Protein AF-A0A8T6I9Y8-F1 (afdb_monomer_lite)

Sequence (504 aa):
MALPAYLSTQSADQVHRIIDRIGLEDSQELVRYLSGEQLDQVLAVDLWRTPVQGADEELDIDRLCVWIDVWSQEGEAYLYERLTGLDEDYLVLLFSELTVVRSLTAQIVDQPGMIFADFLLQPLAQHEWGRVVDAASALWRYEADTLTRILRNAVSETDDDAVGNRKADAQHKRQQSREKQGYVEASDAGAFLSGIKNETSVYWLESTAYCPIPRRYFASLAGIDGTAEPNASNHADVPVTEQPNIDAAERARLDALLVESDLKETAPPPLMLAAPSGSEDDRKLVRQALSTVYRHQPKMIPVRMAELGFLGNVLVAGSEIQASTFSERGAARAVTALIELGLSLALAYEECRPDDDFFLEWSGTAAGLLRPFRVGYFELARIPALTVDAIYAAKDVQSRRRGHVAFLQMAEILGDDNLRQVIGESRYGDAKLMVEGLTSAIDAAACVVLSTLLDPFPCFPRVLEPGSSHERMYVNRRYRFIDSAEDLSAIRTFLQRLPDYCGT

Radius of gyration: 27.74 Å; chains: 1; bounding box: 80×46×87 Å

Foldseek 3Di:
DVLLVLLAPDALLLLLLVCVVCDVLRCLVVLVSDFLVSNQRNQVVQQWDDPDQLRFTDGNLVRVLVVLVSQCVVHLQSLQNNLVSYDLLVLLLNLLVFWAKAFQVPDDDPDDFDDQPRITTDGPDPVSRVSVCSSLVSCCVPPSPSSVVSSVQNHDPPDPVSSVVSRVVVSVVVVVVVLLVLFAASNLLQVVLVVLQPDDLVCLLVDLDDDPSVVVSVVVVVVNVPDDDPPPDDDDDDDPDDDDDDDPVVSVVVQVVCVVVVSDPPPDDLPDPPDPPPDPPPLPPVVVLLVLCCVPPVVCNVVVSSLLSHQLSSQQSRHDAPPHGADSVRSSQQLSLQLLALLQVSCVVVVDDDDSVSSCVQQVGPCHSVSSNSSSSNLLQCQLVLLVVLLVVLLVVVVVVPDDPLNVQLCVLCPPCVLVVCVVVVVLVVNLVSLVSSVVFFPPLVSVQSNQSSGSGRFQDCVLPPPPDPPDPDPPVDTHHNRHPVSVVSSSVSSNCRNVRTDD

Secondary structure (DSSP, 8-state):
-HHHHHHTTS-HHHHHHHHHHH-TGGGHHHHTTS-HHHHHHHHHHHHEE-SSTTSPPEE-HHHHHHHHHHHHHH-HHHHHHHHHTS-HHHHHHHHHHHEEEEETTS----S--EEETTEEEEESSTTTHHHHHHHHHHHHHHHHHHHHHHHHHH---S-HHHHHHHHHHHHHHHHHHHHHTTPPPHHHHHHHHHHHHHS-HHHHHH--SPPHHHHHHHHHHHHHSS---------------------HHHHHHHHHHHHHTT------STT------S-TTS-HHHHHHHHHHHHH-GGGHHHHHHHHHHHHHHHHHH-EETTEEPPHHHHHHHHHHHHHHHHHHHHHHHT----HHHHHHHHHSTTTTHHHHHHHHHHHHHHHHHHHHHHHHHHHHHHHT---HHHHHHHHHHTTTHHHHHHHTT-HHHHHHHHHHGGGTB-HHHHHHHHHHTSSS-EE-GGGSTT--TT--------EE--SHHHHHHHHHHHHHGGGGB--

pLDDT: mean 81.63, std 16.16, range [28.38, 96.88]

Structure (mmCIF, N/CA/C/O backbone):
data_AF-A0A8T6I9Y8-F1
#
_entry.id   AF-A0A8T6I9Y8-F1
#
loop_
_atom_site.group_PDB
_atom_site.id
_atom_site.type_symbol
_atom_site.label_atom_id
_atom_site.label_alt_id
_atom_site.label_comp_id
_atom_site.label_asym_id
_atom_site.label_entity_id
_atom_site.label_seq_id
_atom_site.pdbx_PDB_ins_code
_atom_site.Cartn_x
_atom_site.Cartn_y
_atom_site.Cartn_z
_atom_site.occupancy
_atom_site.B_iso_or_equiv
_atom_site.auth_seq_id
_atom_site.auth_comp_id
_atom_site.auth_asym_id
_atom_site.auth_atom_id
_atom_site.pdbx_PDB_model_num
ATOM 1 N N . MET A 1 1 ? -4.579 -21.513 31.284 1.00 56.16 1 MET A N 1
ATOM 2 C CA . MET A 1 1 ? -4.977 -20.112 31.554 1.00 56.16 1 MET A CA 1
ATOM 3 C C . MET A 1 1 ? -3.990 -19.072 30.996 1.00 56.16 1 MET A C 1
ATOM 5 O O . MET A 1 1 ? -4.194 -17.897 31.248 1.00 56.16 1 MET A O 1
ATOM 9 N N . ALA A 1 2 ? -2.974 -19.439 30.198 1.00 75.19 2 ALA A N 1
ATOM 10 C CA . ALA A 1 2 ? -2.005 -18.470 29.661 1.00 75.19 2 ALA A CA 1
ATOM 11 C C . ALA A 1 2 ? -2.491 -17.695 28.416 1.00 75.19 2 ALA A C 1
ATOM 13 O O . ALA A 1 2 ? -1.979 -16.622 28.128 1.00 75.19 2 ALA A O 1
ATOM 14 N N . LEU A 1 3 ? -3.489 -18.208 27.688 1.00 79.00 3 LEU A N 1
ATOM 15 C CA . LEU A 1 3 ? -3.945 -17.608 26.428 1.00 79.00 3 LEU A CA 1
ATOM 16 C C . LEU A 1 3 ? -4.589 -16.208 26.584 1.00 79.00 3 LEU A C 1
ATOM 18 O O . LEU A 1 3 ? -4.206 -15.314 25.833 1.00 79.00 3 LEU A O 1
ATOM 22 N N . PRO A 1 4 ? -5.487 -15.951 27.560 1.00 80.19 4 PRO A N 1
ATOM 23 C CA . PRO A 1 4 ? -6.145 -14.644 27.681 1.00 80.19 4 PRO A CA 1
ATOM 24 C C . PRO A 1 4 ? -5.161 -13.519 28.016 1.00 80.19 4 PRO A C 1
ATOM 26 O O . PRO A 1 4 ? -5.141 -12.487 27.356 1.00 80.19 4 PRO A O 1
ATOM 29 N N . ALA A 1 5 ? -4.269 -13.755 28.984 1.00 80.62 5 ALA A N 1
ATOM 30 C CA . ALA A 1 5 ? -3.235 -12.791 29.362 1.00 80.62 5 ALA A CA 1
ATOM 31 C C . ALA A 1 5 ? -2.120 -12.653 28.301 1.00 80.62 5 ALA A C 1
ATOM 33 O O . ALA A 1 5 ? -1.294 -11.741 28.362 1.00 80.62 5 ALA A O 1
ATOM 34 N N . TYR A 1 6 ? -2.066 -13.562 27.323 1.00 83.19 6 TYR A N 1
ATOM 35 C CA . TYR A 1 6 ? -1.207 -13.422 26.156 1.00 83.19 6 TYR A CA 1
ATOM 36 C C . TYR A 1 6 ? -1.863 -12.516 25.107 1.00 83.19 6 TYR A C 1
ATOM 38 O O . TYR A 1 6 ? -1.229 -11.551 24.671 1.00 83.19 6 TYR A O 1
ATOM 46 N N . LEU A 1 7 ? -3.133 -12.770 24.767 1.00 83.94 7 LEU A N 1
ATOM 47 C CA . LEU A 1 7 ? -3.924 -11.946 23.841 1.00 83.94 7 LEU A CA 1
ATOM 48 C C . LEU A 1 7 ? -4.053 -10.500 24.328 1.00 83.94 7 LEU A C 1
ATOM 50 O O . LEU A 1 7 ? -3.910 -9.574 23.535 1.00 83.94 7 LEU A O 1
ATOM 54 N N . SER A 1 8 ? -4.191 -10.292 25.640 1.00 81.69 8 SER A N 1
ATOM 55 C CA . SER A 1 8 ? -4.240 -8.953 26.238 1.00 81.69 8 SER A CA 1
ATOM 56 C C . SER A 1 8 ? -2.953 -8.135 26.056 1.00 81.69 8 SER A C 1
ATOM 58 O O . SER A 1 8 ? -2.920 -6.955 26.383 1.00 81.69 8 SER A O 1
ATOM 60 N N . THR A 1 9 ? -1.868 -8.761 25.588 1.00 83.94 9 THR A N 1
ATOM 61 C CA . THR A 1 9 ? -0.576 -8.098 25.348 1.00 83.94 9 THR A CA 1
ATOM 62 C C . THR A 1 9 ? -0.175 -8.009 23.883 1.00 83.94 9 THR A C 1
ATOM 64 O O . THR A 1 9 ? 0.868 -7.430 23.588 1.00 83.94 9 THR A O 1
ATOM 67 N N . GLN A 1 10 ? -0.968 -8.578 22.973 1.00 85.31 10 GLN A N 1
ATOM 68 C CA . GLN A 1 10 ? -0.717 -8.455 21.539 1.00 85.31 10 GLN A CA 1
ATOM 69 C C . GLN A 1 10 ? -1.337 -7.165 20.992 1.00 85.31 10 GLN A C 1
ATOM 71 O O . GLN A 1 10 ? -2.299 -6.642 21.557 1.00 85.31 10 GLN A O 1
ATOM 76 N N . SER A 1 11 ? -0.789 -6.663 19.881 1.00 83.81 11 SER A N 1
ATOM 77 C CA . SER A 1 11 ? -1.403 -5.547 19.157 1.00 83.81 11 SER A CA 1
ATOM 78 C C . SER A 1 11 ? -2.657 -5.999 18.407 1.00 83.81 11 SER A C 1
ATOM 80 O O . SER A 1 11 ? -2.806 -7.179 18.073 1.00 83.81 11 SER A O 1
ATOM 82 N N . ALA A 1 12 ? -3.539 -5.053 18.090 1.00 86.19 12 ALA A N 1
ATOM 83 C CA . ALA A 1 12 ? -4.753 -5.326 17.329 1.00 86.19 12 ALA A CA 1
ATOM 84 C C . ALA A 1 12 ? -4.470 -5.989 15.969 1.00 86.19 12 ALA A C 1
ATOM 86 O O . ALA A 1 12 ? -5.120 -6.975 15.638 1.00 86.19 12 ALA A O 1
ATOM 87 N N . ASP A 1 13 ? -3.436 -5.556 15.239 1.00 80.69 13 ASP A N 1
ATOM 88 C CA . ASP A 1 13 ? -3.052 -6.159 13.949 1.00 80.69 13 ASP A CA 1
ATOM 89 C C . ASP A 1 13 ? -2.604 -7.620 14.070 1.00 80.69 13 ASP A C 1
ATOM 91 O O . ASP A 1 13 ? -2.750 -8.417 13.144 1.00 80.69 13 ASP A O 1
ATOM 95 N N . GLN A 1 14 ? -1.991 -7.990 15.196 1.00 83.19 14 GLN A N 1
ATOM 96 C CA . GLN A 1 14 ? -1.575 -9.373 15.433 1.00 83.19 14 GLN A CA 1
ATOM 97 C C . GLN A 1 14 ? -2.784 -10.249 15.727 1.00 83.19 14 GLN A C 1
ATOM 99 O O . GLN A 1 14 ? -2.902 -11.340 15.173 1.00 83.19 14 GLN A O 1
ATOM 104 N N . VAL A 1 15 ? -3.695 -9.763 16.570 1.00 88.75 15 VAL A N 1
ATOM 105 C CA . VAL A 1 15 ? -4.948 -10.462 16.864 1.00 88.75 15 VAL A CA 1
ATOM 106 C C . VAL A 1 15 ? -5.784 -10.607 15.592 1.00 88.75 15 VAL A C 1
ATOM 108 O O . VAL A 1 15 ? -6.242 -11.707 15.297 1.00 88.75 15 VAL A O 1
ATOM 111 N N . HIS A 1 16 ? -5.904 -9.543 14.796 1.00 90.75 16 HIS A N 1
ATOM 112 C CA . HIS A 1 16 ? -6.583 -9.561 13.502 1.00 90.75 16 HIS A CA 1
ATOM 113 C C . HIS A 1 16 ? -5.999 -10.610 12.552 1.00 90.75 16 HIS A C 1
ATOM 115 O O . HIS A 1 16 ? -6.745 -11.444 12.053 1.00 90.75 16 HIS A O 1
ATOM 121 N N . ARG A 1 17 ? -4.671 -10.657 12.376 1.00 84.25 17 ARG A N 1
ATOM 122 C CA . ARG A 1 17 ? -4.012 -11.674 11.534 1.00 84.25 17 ARG A CA 1
ATOM 123 C C . ARG A 1 17 ? -4.283 -13.105 11.992 1.00 84.25 17 ARG A C 1
ATOM 125 O O . ARG A 1 17 ? -4.445 -13.994 11.159 1.00 84.25 17 ARG A O 1
ATOM 132 N N . ILE A 1 18 ? -4.320 -13.338 13.304 1.00 88.75 18 ILE A N 1
ATOM 133 C CA . ILE A 1 18 ? -4.672 -14.649 13.862 1.00 88.75 18 ILE A CA 1
ATOM 134 C C . ILE A 1 18 ? -6.117 -15.001 13.488 1.00 88.75 18 ILE A C 1
ATOM 136 O O . ILE A 1 18 ? -6.358 -16.103 12.998 1.00 88.75 18 ILE A O 1
ATOM 140 N N . ILE A 1 19 ? -7.048 -14.060 13.672 1.00 90.75 19 ILE A N 1
ATOM 141 C CA . ILE A 1 19 ? -8.467 -14.237 13.339 1.00 90.75 19 ILE A CA 1
ATOM 142 C C . ILE A 1 19 ? -8.650 -14.492 11.840 1.00 90.75 19 ILE A C 1
ATOM 144 O O . ILE A 1 19 ? -9.331 -15.438 11.465 1.00 90.75 19 ILE A O 1
ATOM 148 N N . ASP A 1 20 ? -8.007 -13.705 10.979 1.00 87.69 20 ASP A N 1
ATOM 149 C CA . ASP A 1 20 ? -8.111 -13.840 9.523 1.00 87.69 20 ASP A CA 1
ATOM 150 C C . ASP A 1 20 ? -7.557 -15.184 9.028 1.00 87.69 20 ASP A C 1
ATOM 152 O O . ASP A 1 20 ? -8.131 -15.835 8.156 1.00 87.69 20 ASP A O 1
ATOM 156 N N . ARG A 1 21 ? -6.470 -15.663 9.644 1.00 84.69 21 ARG A N 1
ATOM 157 C CA . ARG A 1 21 ? -5.868 -16.953 9.295 1.00 84.69 21 ARG A CA 1
ATOM 158 C C . ARG A 1 21 ? -6.720 -18.148 9.713 1.00 84.69 21 ARG A C 1
ATOM 160 O O . ARG A 1 21 ? -6.720 -19.154 9.003 1.00 84.69 21 ARG A O 1
ATOM 167 N N . ILE A 1 22 ? -7.339 -18.072 10.888 1.00 89.31 22 ILE A N 1
ATOM 168 C CA . ILE A 1 22 ? -8.162 -19.151 11.447 1.00 89.31 22 ILE A CA 1
ATOM 169 C C . ILE A 1 22 ? -9.565 -19.132 10.826 1.00 89.31 22 ILE A C 1
ATOM 171 O O . ILE A 1 22 ? -10.143 -20.192 10.623 1.00 89.31 22 ILE A O 1
ATOM 175 N N . GLY A 1 23 ? -10.070 -17.951 10.474 1.00 91.88 23 GLY A N 1
ATOM 176 C CA . GLY A 1 23 ? -11.481 -17.703 10.199 1.00 91.88 23 GLY A CA 1
ATOM 177 C C . GLY A 1 23 ? -12.152 -17.096 11.430 1.00 91.88 23 GLY A C 1
ATOM 178 O O . GLY A 1 23 ? -11.854 -17.468 12.570 1.00 91.88 23 GLY A O 1
ATOM 179 N N . LEU A 1 24 ? -13.052 -16.137 11.213 1.00 93.44 24 LEU A N 1
ATOM 180 C CA . LEU A 1 24 ? -13.721 -15.419 12.300 1.00 93.44 24 LEU A CA 1
ATOM 181 C C . LEU A 1 24 ? -14.660 -16.345 13.084 1.00 93.44 24 LEU A C 1
ATOM 183 O O . LEU A 1 24 ? -14.697 -16.308 14.313 1.00 93.44 24 LEU A O 1
ATOM 187 N N . GLU A 1 25 ? -15.354 -17.220 12.366 1.00 91.88 25 GLU A N 1
ATOM 188 C CA . GLU A 1 25 ? -16.286 -18.211 12.892 1.00 91.88 25 GLU A CA 1
ATOM 189 C C . GLU A 1 25 ? -15.589 -19.192 13.841 1.00 91.88 25 GLU A C 1
ATOM 191 O O . GLU A 1 25 ? -16.134 -19.528 14.888 1.00 91.88 25 GLU A O 1
ATOM 196 N N . ASP A 1 26 ? -14.357 -19.581 13.515 1.00 91.88 26 ASP A N 1
ATOM 197 C CA . ASP A 1 26 ? -13.541 -20.502 14.311 1.00 91.88 26 ASP A CA 1
ATOM 198 C C . ASP A 1 26 ? -12.745 -19.784 15.424 1.00 91.88 26 ASP A C 1
ATOM 200 O O . ASP A 1 26 ? -12.157 -20.424 16.300 1.00 91.88 26 ASP A O 1
ATOM 204 N N . SER A 1 27 ? -12.739 -18.445 15.431 1.00 92.56 27 SER A N 1
ATOM 205 C CA . SER A 1 27 ? -11.986 -17.613 16.383 1.00 92.56 27 SER A CA 1
ATOM 206 C C . SER A 1 27 ? -12.813 -17.113 17.573 1.00 92.56 27 SER A C 1
ATOM 208 O O . SER A 1 27 ? -12.318 -16.310 18.366 1.00 92.56 27 SER A O 1
ATOM 210 N N . GLN A 1 28 ? -14.050 -17.584 17.747 1.00 89.62 28 GLN A N 1
ATOM 211 C CA . GLN A 1 28 ? -14.976 -17.116 18.793 1.00 89.62 28 GLN A CA 1
ATOM 212 C C . GLN A 1 28 ? -14.383 -17.185 20.205 1.00 89.62 28 GLN A C 1
ATOM 214 O O . GLN A 1 28 ? -14.460 -16.221 20.968 1.00 89.62 28 GLN A O 1
ATOM 219 N N . GLU A 1 29 ? -13.703 -18.287 20.526 1.00 88.62 29 GLU A N 1
ATOM 220 C CA . GLU A 1 29 ? -13.030 -18.464 21.816 1.00 88.62 29 GLU A CA 1
ATOM 221 C C . GLU A 1 29 ? -11.896 -17.448 22.028 1.00 88.62 29 GLU A C 1
ATOM 223 O O . GLU A 1 29 ? -11.662 -17.014 23.153 1.00 88.62 29 GLU A O 1
ATOM 228 N N . LEU A 1 30 ? -11.205 -17.020 20.964 1.00 89.50 30 LEU A N 1
ATOM 229 C CA . LEU A 1 30 ? -10.174 -15.977 21.051 1.00 89.50 30 LEU A CA 1
ATOM 230 C C . LEU A 1 30 ? -10.808 -14.610 21.303 1.00 89.50 30 LEU A C 1
ATOM 232 O O . LEU A 1 30 ? -10.390 -13.892 22.213 1.00 89.50 30 LEU A O 1
ATOM 236 N N . VAL A 1 31 ? -11.841 -14.283 20.522 1.00 90.12 31 VAL A N 1
ATOM 237 C CA . VAL A 1 31 ? -12.596 -13.026 20.620 1.00 90.12 31 VAL A CA 1
ATOM 238 C C . VAL A 1 31 ? -13.187 -12.858 22.017 1.00 90.12 31 VAL A C 1
ATOM 240 O O . VAL A 1 31 ? -13.166 -11.757 22.569 1.00 90.12 31 VAL A O 1
ATOM 243 N N . ARG A 1 32 ? -13.633 -13.955 22.637 1.00 90.56 32 ARG A N 1
ATOM 244 C CA . ARG A 1 32 ? -14.189 -13.958 23.991 1.00 90.56 32 ARG A CA 1
ATOM 245 C C . ARG A 1 32 ? -13.234 -13.387 25.043 1.00 90.56 32 ARG A C 1
ATOM 247 O O . ARG A 1 32 ? -13.691 -12.815 26.033 1.00 90.56 32 ARG A O 1
ATOM 254 N N . TYR A 1 33 ? -11.927 -13.512 24.838 1.00 90.88 33 TYR A N 1
ATOM 255 C CA . TYR A 1 33 ? -10.917 -13.016 25.773 1.00 90.88 33 TYR A CA 1
ATOM 256 C C . TYR A 1 33 ? -10.468 -11.576 25.516 1.00 90.88 33 TYR A C 1
ATOM 258 O O . TYR A 1 33 ? -9.721 -11.038 26.332 1.00 90.88 33 TYR A O 1
ATOM 266 N N . LEU A 1 34 ? -10.906 -10.950 24.423 1.00 91.12 34 LEU A N 1
ATOM 267 C CA . LEU A 1 34 ? -10.587 -9.554 24.143 1.00 91.12 34 LEU A CA 1
ATOM 268 C C . LEU A 1 34 ? -11.404 -8.638 25.057 1.00 91.12 34 LEU A C 1
ATOM 270 O O . LEU A 1 34 ? -12.605 -8.858 25.253 1.00 91.12 34 LEU A O 1
ATOM 274 N N . SER A 1 35 ? -10.759 -7.605 25.602 1.00 89.75 35 SER A N 1
ATOM 275 C CA . SER A 1 35 ? -11.475 -6.503 26.252 1.00 89.75 35 SER A CA 1
ATOM 276 C C . SER A 1 35 ? -12.257 -5.685 25.217 1.00 89.75 35 SER A C 1
ATOM 278 O O . SER A 1 35 ? -11.970 -5.774 24.025 1.00 89.75 35 SER A O 1
ATOM 280 N N . GLY A 1 36 ? -13.219 -4.867 25.659 1.00 87.44 36 GLY A N 1
ATOM 281 C CA . GLY A 1 36 ? -13.949 -3.956 24.763 1.00 87.44 36 GLY A CA 1
ATOM 282 C C . GLY A 1 36 ? -13.013 -3.031 23.978 1.00 87.44 36 GLY A C 1
ATOM 283 O O . GLY A 1 36 ? -13.097 -2.966 22.760 1.00 87.44 36 GLY A O 1
ATOM 284 N N . GLU A 1 37 ? -12.021 -2.440 24.651 1.00 86.12 37 GLU A N 1
ATOM 285 C CA . GLU A 1 37 ? -11.011 -1.581 24.014 1.00 86.12 37 GLU A CA 1
ATOM 286 C C . GLU A 1 37 ? -10.156 -2.331 22.980 1.00 86.12 37 GLU A C 1
ATOM 288 O O . GLU A 1 37 ? -9.899 -1.825 21.892 1.00 86.12 37 GLU A O 1
ATOM 293 N N . GLN A 1 38 ? -9.719 -3.558 23.285 1.00 88.88 38 GLN A N 1
ATOM 294 C CA . GLN A 1 38 ? -8.966 -4.356 22.314 1.00 88.88 38 GLN A CA 1
ATOM 295 C C . GLN A 1 38 ? -9.838 -4.790 21.138 1.00 88.88 38 GLN A C 1
ATOM 297 O O . GLN A 1 38 ? -9.357 -4.833 20.008 1.00 88.88 38 GLN A O 1
ATOM 302 N N . LEU A 1 39 ? -11.102 -5.126 21.397 1.00 91.19 39 LEU A N 1
ATOM 303 C CA . LEU A 1 39 ? -12.054 -5.490 20.360 1.00 91.19 39 LEU A CA 1
ATOM 304 C C . LEU A 1 39 ? -12.304 -4.312 19.418 1.00 91.19 39 LEU A C 1
ATOM 306 O O . LEU A 1 39 ? -12.248 -4.503 18.210 1.00 91.19 39 LEU A O 1
ATOM 310 N N . ASP A 1 40 ? -12.493 -3.110 19.959 1.00 88.12 40 ASP A N 1
ATOM 311 C CA . ASP A 1 40 ? -12.636 -1.877 19.184 1.00 88.12 40 ASP A CA 1
ATOM 312 C C . ASP A 1 40 ? -11.424 -1.647 18.266 1.00 88.12 40 ASP A C 1
ATOM 314 O O . ASP A 1 40 ? -11.571 -1.454 17.060 1.00 88.12 40 ASP A O 1
ATOM 318 N N . GLN A 1 41 ? -10.203 -1.812 18.790 1.00 86.69 41 GLN A N 1
ATOM 319 C CA . GLN A 1 41 ? -8.985 -1.713 17.981 1.00 86.69 41 GLN A CA 1
ATOM 320 C C . GLN A 1 41 ? -8.896 -2.803 16.897 1.00 86.69 41 GLN A C 1
ATOM 322 O O . GLN A 1 41 ? -8.449 -2.529 15.785 1.00 86.69 41 GLN A O 1
ATOM 327 N N . VAL A 1 42 ? -9.312 -4.039 17.189 1.00 91.44 42 VAL A N 1
ATOM 328 C CA . VAL A 1 42 ? -9.307 -5.144 16.210 1.00 91.44 42 VAL A CA 1
ATOM 329 C C . VAL A 1 42 ? -10.344 -4.915 15.112 1.00 91.44 42 VAL A C 1
ATOM 331 O O . VAL A 1 42 ? -10.030 -5.097 13.937 1.00 91.44 42 VAL A O 1
ATOM 334 N N . LEU A 1 43 ? -11.550 -4.473 15.467 1.00 91.06 43 LEU A N 1
ATOM 33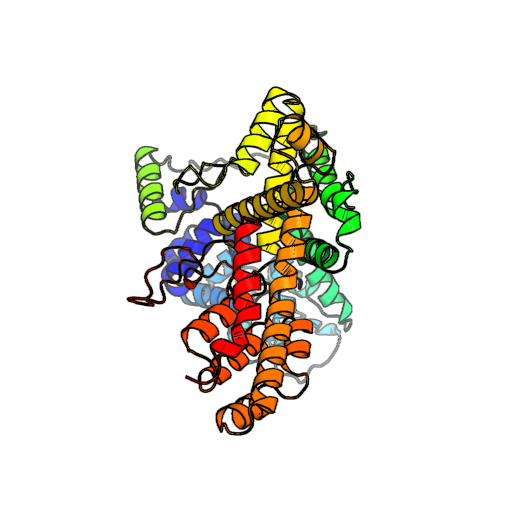5 C CA . LEU A 1 43 ? -12.596 -4.111 14.509 1.00 91.06 43 LEU A CA 1
ATOM 336 C C . LEU A 1 43 ? -12.177 -2.920 13.656 1.00 91.06 43 LEU A C 1
ATOM 338 O O . LEU A 1 43 ? -12.423 -2.910 12.453 1.00 91.06 43 LEU A O 1
ATOM 342 N N . ALA A 1 44 ? -11.473 -1.949 14.240 1.00 85.88 44 ALA A N 1
ATOM 343 C CA . ALA A 1 44 ? -10.881 -0.870 13.474 1.00 85.88 44 ALA A CA 1
ATOM 344 C C . ALA A 1 44 ? -9.946 -1.429 12.383 1.00 85.88 44 ALA A C 1
ATOM 346 O O . ALA A 1 44 ? -10.014 -0.977 11.242 1.00 85.88 44 ALA A O 1
ATOM 347 N N . VAL A 1 45 ? -9.114 -2.428 12.671 1.00 85.94 45 VAL A N 1
ATOM 348 C CA . VAL A 1 45 ? -8.244 -3.036 11.649 1.00 85.94 45 VAL A CA 1
ATOM 349 C C . VAL A 1 45 ? -9.042 -3.848 10.618 1.00 85.94 45 VAL A C 1
ATOM 351 O O . VAL A 1 45 ? -8.804 -3.692 9.425 1.00 85.94 45 VAL A O 1
ATOM 354 N N . ASP A 1 46 ? -9.998 -4.677 11.046 1.00 91.25 46 ASP A N 1
ATOM 355 C CA . ASP A 1 46 ? -10.694 -5.623 10.154 1.00 91.25 46 ASP A CA 1
ATOM 356 C C . ASP A 1 46 ? -11.757 -4.976 9.257 1.00 91.25 46 ASP A C 1
ATOM 358 O O . ASP A 1 46 ? -11.929 -5.374 8.102 1.00 91.25 46 ASP A O 1
ATOM 362 N N . LEU A 1 47 ? -12.497 -4.004 9.798 1.00 90.81 47 LEU A N 1
ATOM 363 C CA . LEU A 1 47 ? -13.695 -3.461 9.160 1.00 90.81 47 LEU A CA 1
ATOM 364 C C . LEU A 1 47 ? -13.411 -2.313 8.205 1.00 90.81 47 LEU A C 1
ATOM 366 O O . LEU A 1 47 ? -14.287 -1.951 7.438 1.00 90.81 47 LEU A O 1
ATOM 370 N N . TRP A 1 48 ? -12.231 -1.710 8.234 1.00 87.31 48 TRP A N 1
ATOM 371 C CA . TRP A 1 48 ? -11.941 -0.551 7.395 1.00 87.31 48 TRP A CA 1
ATOM 372 C C . TRP A 1 48 ? -11.022 -0.954 6.258 1.00 87.31 48 TRP A C 1
ATOM 374 O O . TRP A 1 48 ? -9.890 -1.384 6.484 1.00 87.31 48 TRP A O 1
ATOM 384 N N . ARG A 1 49 ? -11.515 -0.813 5.030 1.00 83.50 49 ARG A N 1
ATOM 385 C CA . ARG A 1 49 ? -10.810 -1.230 3.821 1.00 83.50 49 ARG A CA 1
ATOM 386 C C . ARG A 1 49 ? -10.748 -0.092 2.829 1.00 83.50 49 ARG A C 1
ATOM 388 O O . ARG A 1 49 ? -11.707 0.642 2.641 1.00 83.50 49 ARG A O 1
ATOM 395 N N . THR A 1 50 ? -9.619 0.028 2.153 1.00 76.19 50 THR A N 1
ATOM 396 C CA . THR A 1 50 ? -9.479 0.930 1.014 1.00 76.19 50 THR A CA 1
ATOM 397 C C . THR A 1 50 ? -10.051 0.227 -0.222 1.00 76.19 50 THR A C 1
ATOM 399 O O . THR A 1 50 ? -9.455 -0.758 -0.664 1.00 76.19 50 THR A O 1
ATOM 402 N N . PRO A 1 51 ? -11.196 0.668 -0.782 1.00 69.12 51 PRO A N 1
ATOM 403 C CA . PRO A 1 51 ? -11.828 -0.026 -1.907 1.00 69.12 51 PRO A CA 1
ATOM 404 C C . PRO A 1 51 ? -10.990 0.078 -3.187 1.00 69.12 51 PRO A C 1
ATOM 406 O O . PRO A 1 51 ? -10.989 -0.833 -4.013 1.00 69.12 51 PRO A O 1
ATOM 409 N N . VAL A 1 52 ? -10.274 1.195 -3.351 1.00 66.25 52 VAL A N 1
ATOM 410 C CA . VAL A 1 52 ? -9.388 1.486 -4.483 1.00 66.25 52 VAL A CA 1
ATOM 411 C C . VAL A 1 52 ? -8.174 2.256 -3.972 1.00 66.25 52 VAL A C 1
ATOM 413 O O . VAL A 1 52 ? -8.312 3.120 -3.112 1.00 66.25 52 VAL A O 1
ATOM 416 N N . GLN A 1 53 ? -6.991 1.979 -4.517 1.00 61.66 53 GLN A N 1
ATOM 417 C CA . GLN A 1 53 ? -5.740 2.653 -4.164 1.00 61.66 53 GLN A CA 1
ATOM 418 C C . GLN A 1 53 ? -5.882 4.182 -4.065 1.00 61.66 53 GLN A C 1
ATOM 420 O O . GLN A 1 53 ? -6.323 4.845 -5.005 1.00 61.66 53 GLN A O 1
ATOM 425 N N . GLY A 1 54 ? -5.448 4.744 -2.934 1.00 63.97 54 GLY A N 1
ATOM 426 C CA . GLY A 1 54 ? -5.469 6.188 -2.687 1.00 63.97 54 GLY A CA 1
ATOM 427 C C . GLY A 1 54 ? -6.858 6.781 -2.435 1.00 63.97 54 GLY A C 1
ATOM 428 O O . GLY A 1 54 ? -6.943 7.985 -2.204 1.00 63.97 54 GLY A O 1
ATOM 429 N N . ALA A 1 55 ? -7.921 5.970 -2.471 1.00 67.81 55 ALA A N 1
ATOM 430 C CA . ALA A 1 55 ? -9.215 6.349 -1.927 1.00 67.81 55 ALA A CA 1
ATOM 431 C C . ALA A 1 55 ? -9.195 6.246 -0.397 1.00 67.81 55 ALA A C 1
ATOM 433 O O . ALA A 1 55 ? -8.380 5.525 0.190 1.00 67.81 55 ALA A O 1
ATOM 434 N N . ASP A 1 56 ? -10.117 6.957 0.236 1.00 70.81 56 ASP A N 1
ATOM 435 C CA . ASP A 1 56 ? -10.290 6.889 1.680 1.00 70.81 56 ASP A CA 1
ATOM 436 C C . ASP A 1 56 ? -10.756 5.488 2.100 1.00 70.81 56 ASP A C 1
ATOM 438 O O . ASP A 1 56 ? -11.439 4.783 1.353 1.00 70.81 56 ASP A O 1
ATOM 442 N N . GLU A 1 57 ? -10.364 5.065 3.302 1.00 78.56 57 GLU A N 1
ATOM 443 C CA . GLU A 1 57 ? -10.852 3.810 3.874 1.00 78.56 57 GLU A CA 1
ATOM 444 C C . GLU A 1 57 ? -12.364 3.889 4.089 1.00 78.56 57 GLU A C 1
ATOM 446 O O . GLU A 1 57 ? -12.876 4.834 4.691 1.00 78.56 57 GLU A O 1
ATOM 451 N N . GLU A 1 58 ? -13.080 2.867 3.647 1.00 85.56 58 GLU A N 1
ATOM 452 C CA . GLU A 1 58 ? -14.510 2.716 3.861 1.00 85.56 58 GLU A CA 1
ATOM 453 C C . GLU A 1 58 ? -14.785 1.574 4.834 1.00 85.56 58 GLU A C 1
ATOM 455 O O . GLU A 1 58 ? -14.006 0.625 4.951 1.00 85.56 58 GLU A O 1
ATOM 460 N N . LEU A 1 59 ? -15.900 1.687 5.552 1.00 86.81 59 LEU A N 1
ATOM 461 C CA . LEU A 1 59 ? -16.365 0.641 6.446 1.00 86.81 59 LEU A CA 1
ATOM 462 C C . LEU A 1 59 ? -16.966 -0.505 5.614 1.00 86.81 59 LEU A C 1
ATOM 464 O O . LEU A 1 59 ? -17.934 -0.312 4.883 1.00 86.81 59 LEU A O 1
ATOM 468 N N . ASP A 1 60 ? -16.391 -1.697 5.731 1.00 89.81 60 ASP A N 1
ATOM 469 C CA . ASP A 1 60 ? -16.867 -2.939 5.131 1.00 89.81 60 ASP A CA 1
ATOM 470 C C . ASP A 1 60 ? -18.062 -3.468 5.940 1.00 89.81 60 ASP A C 1
ATOM 472 O O . ASP A 1 60 ? -17.926 -4.158 6.958 1.00 89.81 60 ASP A O 1
ATOM 476 N N . ILE A 1 61 ? -19.251 -3.083 5.480 1.00 88.50 61 ILE A N 1
ATOM 477 C CA . ILE A 1 61 ? -20.532 -3.420 6.103 1.00 88.50 61 ILE A CA 1
ATOM 478 C C . ILE A 1 61 ? -20.791 -4.926 6.084 1.00 88.50 61 ILE A C 1
ATOM 480 O O . ILE A 1 61 ? -21.268 -5.478 7.079 1.00 88.50 61 ILE A O 1
ATOM 484 N N . ASP A 1 62 ? -20.430 -5.602 4.994 1.00 89.88 62 ASP A N 1
ATOM 485 C CA . ASP A 1 62 ? -20.614 -7.046 4.867 1.00 89.88 62 ASP A CA 1
ATOM 486 C C . ASP A 1 62 ? -19.774 -7.765 5.926 1.00 89.88 62 ASP A C 1
ATOM 488 O O . ASP A 1 62 ? -20.268 -8.642 6.641 1.00 89.88 62 ASP A O 1
ATOM 492 N N . ARG A 1 63 ? -18.514 -7.343 6.100 1.00 92.31 63 ARG A N 1
ATOM 493 C CA . ARG A 1 63 ? -17.625 -7.906 7.121 1.00 92.31 63 ARG A CA 1
ATOM 494 C C . ARG A 1 63 ? -18.130 -7.649 8.539 1.00 92.31 63 ARG A C 1
ATOM 496 O O . ARG A 1 63 ? -18.081 -8.563 9.362 1.00 92.31 63 ARG A O 1
ATOM 503 N N . LEU A 1 64 ? -18.647 -6.456 8.828 1.00 91.88 64 LEU A N 1
ATOM 504 C CA . LEU A 1 64 ? -19.261 -6.140 10.124 1.00 91.88 64 LEU A CA 1
ATOM 505 C C . LEU A 1 64 ? -20.446 -7.061 10.427 1.00 91.88 64 LEU A C 1
ATOM 507 O O . LEU A 1 64 ? -20.602 -7.539 11.551 1.00 91.88 64 LEU A O 1
ATOM 511 N N . CYS A 1 65 ? -21.279 -7.327 9.429 1.00 91.19 65 CYS A N 1
ATOM 512 C CA . CYS A 1 65 ? -22.436 -8.187 9.601 1.00 91.19 65 CYS A CA 1
ATOM 513 C C . CYS A 1 65 ? -22.038 -9.627 9.955 1.00 91.19 65 CYS A C 1
ATOM 515 O O . CYS A 1 65 ? -22.701 -10.254 10.781 1.00 91.19 65 CYS A O 1
ATOM 517 N N . VAL A 1 66 ? -20.910 -10.124 9.431 1.00 93.31 66 VAL A N 1
ATOM 518 C CA . VAL A 1 66 ? -20.342 -11.416 9.859 1.00 93.31 66 VAL A CA 1
ATOM 519 C C . VAL A 1 66 ? -19.960 -11.396 11.345 1.00 93.31 66 VAL A C 1
ATOM 521 O O . VAL A 1 66 ? -20.243 -12.359 12.053 1.00 93.31 66 VAL A O 1
ATOM 524 N N . TRP A 1 67 ? -19.380 -10.304 11.858 1.00 95.19 67 TRP A N 1
ATOM 525 C CA . TRP A 1 67 ? -19.079 -10.176 13.293 1.00 95.19 67 TRP A CA 1
ATOM 526 C C . TRP A 1 67 ? -20.330 -10.245 14.169 1.00 95.19 67 TRP A C 1
ATOM 528 O O . TRP A 1 67 ? -20.348 -10.988 15.153 1.00 95.19 67 TRP A O 1
ATOM 538 N N . ILE A 1 68 ? -21.381 -9.510 13.796 1.00 94.19 68 ILE A N 1
ATOM 539 C CA . ILE A 1 68 ? -22.659 -9.512 14.521 1.00 94.19 68 ILE A CA 1
ATOM 540 C C . ILE A 1 68 ? -23.272 -10.916 14.521 1.00 94.19 68 ILE A C 1
ATOM 542 O O . ILE A 1 68 ? -23.717 -11.385 15.568 1.00 94.19 68 ILE A O 1
ATOM 546 N N . ASP A 1 69 ? -23.241 -11.610 13.383 1.00 93.56 69 ASP A N 1
ATOM 547 C CA . ASP A 1 69 ? -23.722 -12.989 13.266 1.00 93.56 69 ASP A CA 1
ATOM 548 C C . ASP A 1 69 ? -22.987 -13.945 14.194 1.00 93.56 69 ASP A C 1
ATOM 550 O O . ASP A 1 69 ? -23.608 -14.735 14.906 1.00 93.56 69 ASP A O 1
ATOM 554 N N . VAL A 1 70 ? -21.659 -13.864 14.194 1.00 94.00 70 VAL A N 1
ATOM 555 C CA . VAL A 1 70 ? -20.804 -14.712 15.020 1.00 94.00 70 VAL A CA 1
ATOM 556 C C . VAL A 1 70 ? -21.087 -14.479 16.506 1.00 94.00 70 VAL A C 1
ATOM 558 O O . VAL A 1 70 ? -21.183 -15.435 17.270 1.00 94.00 70 VAL A O 1
ATOM 561 N N . TRP A 1 71 ? -21.305 -13.233 16.932 1.00 95.19 71 TRP A N 1
ATOM 562 C CA . TRP A 1 71 ? -21.699 -12.946 18.315 1.00 95.19 71 TRP A CA 1
ATOM 563 C C . TRP A 1 71 ? -23.135 -13.373 18.637 1.00 95.19 71 TRP A C 1
ATOM 565 O O . TRP A 1 71 ? -23.399 -13.821 19.752 1.00 95.19 71 TRP A O 1
ATOM 575 N N . SER A 1 72 ? -24.059 -13.264 17.680 1.00 93.88 72 SER A N 1
ATOM 576 C CA . SER A 1 72 ? -25.457 -13.679 17.845 1.00 93.88 72 SER A CA 1
ATOM 577 C C . SER A 1 72 ? -25.588 -15.194 18.045 1.00 93.88 72 SER A C 1
ATOM 579 O O . SER A 1 72 ? -26.397 -15.643 18.858 1.00 93.88 72 SER A O 1
ATOM 581 N N . GLN A 1 73 ? -24.739 -15.992 17.384 1.00 93.50 73 GLN A N 1
ATOM 582 C CA . GLN A 1 73 ? -24.709 -17.455 17.529 1.00 93.50 73 GLN A CA 1
ATOM 583 C C . GLN A 1 73 ? -24.383 -17.919 18.959 1.00 93.50 73 GLN A C 1
ATOM 585 O O . GLN A 1 73 ? -24.929 -18.926 19.410 1.00 93.50 73 GLN A O 1
ATOM 590 N N . GLU A 1 74 ? -23.561 -17.162 19.690 1.00 92.75 74 GLU A N 1
ATOM 591 C CA . GLU A 1 74 ? -23.251 -17.407 21.107 1.00 92.75 74 GLU A CA 1
ATOM 592 C C . GLU A 1 74 ? -24.387 -16.962 22.052 1.00 92.75 74 GLU A C 1
ATOM 594 O O . GLU A 1 74 ? -24.503 -17.439 23.186 1.00 92.75 74 GLU A O 1
ATOM 599 N N . GLY A 1 75 ? -25.269 -16.079 21.574 1.00 95.19 75 GLY A N 1
ATOM 600 C CA . GLY A 1 75 ? -26.517 -15.678 22.222 1.00 95.19 75 GLY A CA 1
ATOM 601 C C . GLY A 1 75 ? -26.649 -14.173 22.480 1.00 95.19 75 GLY A C 1
ATOM 602 O O . GLY A 1 75 ? -25.673 -13.428 22.546 1.00 95.19 75 GLY A O 1
ATOM 603 N N . GLU A 1 76 ? -27.891 -13.726 22.710 1.00 95.00 76 GLU A N 1
ATOM 604 C CA . GLU A 1 76 ? -28.249 -12.301 22.864 1.00 95.00 76 GLU A CA 1
ATOM 605 C C . GLU A 1 76 ? -27.444 -11.570 23.956 1.00 95.00 76 GLU A C 1
ATOM 607 O O . GLU A 1 76 ? -27.069 -10.414 23.777 1.00 95.00 76 GLU A O 1
ATOM 612 N N . ALA A 1 77 ? -27.167 -12.232 25.086 1.00 94.88 77 ALA A N 1
ATOM 613 C CA . ALA A 1 77 ? -26.406 -11.637 26.189 1.00 94.88 77 ALA A CA 1
ATOM 614 C C . ALA A 1 77 ? -24.959 -11.323 25.788 1.00 94.88 77 ALA A C 1
ATOM 616 O O . ALA A 1 77 ? -24.422 -10.286 26.170 1.00 94.88 77 ALA A O 1
ATOM 617 N N . TYR A 1 78 ? -24.344 -12.225 25.018 1.00 94.50 78 TYR A N 1
ATOM 618 C CA . TYR A 1 78 ? -22.973 -12.076 24.551 1.00 94.50 78 TYR A CA 1
ATOM 619 C C . TYR A 1 78 ? -22.878 -10.995 23.474 1.00 94.50 78 TYR A C 1
ATOM 621 O O . TYR A 1 78 ? -21.998 -10.141 23.539 1.00 94.50 78 TYR A O 1
ATOM 629 N N . LEU A 1 79 ? -23.831 -10.973 22.537 1.00 95.38 79 LEU A N 1
ATOM 630 C CA . LEU A 1 79 ? -23.958 -9.900 21.552 1.00 95.38 79 LEU A CA 1
ATOM 631 C C . LEU A 1 79 ? -24.089 -8.525 22.226 1.00 95.38 79 LEU A C 1
ATOM 633 O O . LEU A 1 79 ? -23.365 -7.599 21.870 1.00 95.38 79 LEU A O 1
ATOM 637 N N . TYR A 1 80 ? -24.956 -8.403 23.235 1.00 95.25 80 TYR A N 1
ATOM 638 C CA . TYR A 1 80 ? -25.092 -7.176 24.024 1.00 95.25 80 TYR A CA 1
ATOM 639 C C . TYR A 1 80 ? -23.773 -6.765 24.695 1.00 95.25 80 TYR A C 1
ATOM 641 O O . TYR A 1 80 ? -23.334 -5.625 24.536 1.00 95.25 80 TYR A O 1
ATOM 649 N N . GLU A 1 81 ? -23.116 -7.690 25.402 1.00 94.44 81 GLU A N 1
ATOM 650 C CA . GLU A 1 81 ? -21.839 -7.425 26.077 1.00 94.44 81 GLU A CA 1
ATOM 651 C C . GLU A 1 81 ? -20.786 -6.905 25.088 1.00 94.44 81 GLU A C 1
ATOM 653 O O . GLU A 1 81 ? -20.108 -5.917 25.365 1.00 94.44 81 GLU A O 1
ATOM 658 N N . ARG A 1 82 ? -20.691 -7.514 23.898 1.00 94.50 82 ARG A N 1
ATOM 659 C CA . ARG A 1 82 ? -19.743 -7.090 22.860 1.00 94.50 82 ARG A CA 1
ATOM 660 C C . ARG A 1 82 ? -20.074 -5.719 22.296 1.00 94.50 82 ARG A C 1
ATOM 662 O O . ARG A 1 82 ? -19.170 -4.898 22.203 1.00 94.50 82 ARG A O 1
ATOM 669 N N . LEU A 1 83 ? -21.342 -5.449 21.984 1.00 93.44 83 LEU A N 1
ATOM 670 C CA . LEU A 1 83 ? -21.770 -4.150 21.460 1.00 93.44 83 LEU A CA 1
ATOM 671 C C . LEU A 1 83 ? -21.525 -3.025 22.469 1.00 93.44 83 LEU A C 1
ATOM 673 O O . LEU A 1 83 ? -20.973 -1.998 22.102 1.00 93.44 83 LEU A O 1
ATOM 677 N N . THR A 1 84 ? -21.867 -3.225 23.744 1.00 93.19 84 THR A N 1
ATOM 678 C CA . THR A 1 84 ? -21.620 -2.214 24.794 1.00 93.19 84 THR A CA 1
ATOM 679 C C . THR A 1 84 ? -20.145 -2.007 25.130 1.00 93.19 84 THR A C 1
ATOM 681 O O . THR A 1 84 ? -19.793 -0.993 25.726 1.00 93.19 84 THR A O 1
ATOM 684 N N . GLY A 1 85 ? -19.279 -2.950 24.748 1.00 90.00 85 GLY A N 1
ATOM 685 C CA . GLY A 1 85 ? -17.833 -2.801 24.859 1.00 90.00 85 GLY A CA 1
ATOM 686 C C . GLY A 1 85 ? -17.214 -1.888 23.798 1.00 90.00 85 GLY A C 1
ATOM 687 O O . GLY A 1 85 ? -16.049 -1.528 23.954 1.00 90.00 85 GLY A O 1
ATOM 688 N N . LEU A 1 86 ? -17.959 -1.538 22.742 1.00 91.06 86 LEU A N 1
ATOM 689 C CA . LEU A 1 86 ? -17.516 -0.635 21.678 1.00 91.06 86 LEU A CA 1
ATOM 690 C C . LEU A 1 86 ? -17.788 0.826 22.040 1.00 91.06 86 LEU A C 1
ATOM 692 O O . LEU A 1 86 ? -18.670 1.129 22.846 1.00 91.06 86 LEU A O 1
ATOM 696 N N . ASP A 1 87 ? -17.048 1.735 21.406 1.00 88.25 87 ASP A N 1
ATOM 697 C CA . ASP A 1 87 ? -17.301 3.164 21.554 1.00 88.25 87 ASP A CA 1
ATOM 698 C C . ASP A 1 87 ? -18.685 3.543 21.003 1.00 88.25 87 ASP A C 1
ATOM 700 O O . ASP A 1 87 ? -19.149 3.036 19.977 1.00 88.25 87 ASP A O 1
ATOM 704 N N . GLU A 1 88 ? -19.367 4.454 21.692 1.00 88.56 88 GLU A N 1
ATOM 705 C CA . GLU A 1 88 ? -20.730 4.838 21.330 1.00 88.56 88 GLU A CA 1
ATOM 706 C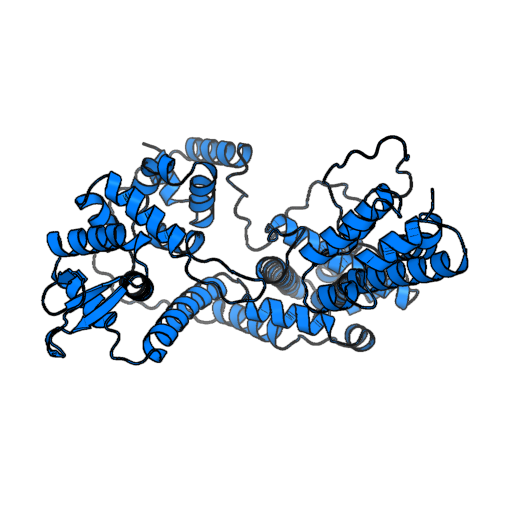 C . GLU A 1 88 ? -20.789 5.532 19.967 1.00 88.56 88 GLU A C 1
ATOM 708 O O . GLU A 1 88 ? -21.720 5.272 19.201 1.00 88.56 88 GLU A O 1
ATOM 713 N N . ASP A 1 89 ? -19.792 6.358 19.627 1.00 85.44 89 ASP A N 1
ATOM 714 C CA . ASP A 1 89 ? -19.737 7.001 18.312 1.00 85.44 89 ASP A CA 1
ATOM 715 C C . ASP A 1 89 ? -19.566 5.950 17.210 1.00 85.44 89 ASP A C 1
ATOM 717 O O . ASP A 1 89 ? -20.126 6.094 16.119 1.00 85.44 89 ASP A O 1
ATOM 721 N N . TYR A 1 90 ? -18.849 4.860 17.509 1.00 84.62 90 TYR A N 1
ATOM 722 C CA . TYR A 1 90 ? -18.724 3.730 16.601 1.00 84.62 90 TYR A CA 1
ATOM 723 C C . TYR A 1 90 ? -20.079 3.058 16.383 1.00 84.62 90 TYR A C 1
ATOM 725 O O . TYR A 1 90 ? -20.508 2.929 15.241 1.00 84.62 90 TYR A O 1
ATOM 733 N N . LEU A 1 91 ? -20.819 2.729 17.449 1.00 89.12 91 LEU A N 1
ATOM 734 C CA . LEU A 1 91 ? -22.171 2.162 17.334 1.00 89.12 91 LEU A CA 1
ATOM 735 C C . LEU A 1 91 ? -23.124 3.073 16.546 1.00 89.12 91 LEU A C 1
ATOM 737 O O . LEU A 1 91 ? -23.901 2.583 15.727 1.00 89.12 91 LEU A O 1
ATOM 741 N N . VAL A 1 92 ? -23.062 4.391 16.758 1.00 89.56 92 VAL A N 1
ATOM 742 C CA . VAL A 1 92 ? -23.853 5.366 15.990 1.00 89.56 92 VAL A CA 1
ATOM 743 C C . VAL A 1 92 ? -23.523 5.284 14.500 1.00 89.56 92 VAL A C 1
ATOM 745 O O . VAL A 1 92 ? -24.448 5.228 13.687 1.00 89.56 92 VAL A O 1
ATOM 748 N N . LEU A 1 93 ? -22.235 5.229 14.142 1.00 85.94 93 LEU A N 1
ATOM 749 C CA . LEU A 1 93 ? -21.800 5.035 12.758 1.00 85.94 93 LEU A CA 1
ATOM 750 C C . LEU A 1 93 ? -22.360 3.723 12.191 1.00 85.94 93 LEU A C 1
ATOM 752 O O . LEU A 1 93 ? -22.990 3.747 11.133 1.00 85.94 93 LEU A O 1
ATOM 756 N N . LEU A 1 94 ? -22.215 2.610 12.921 1.00 87.19 94 LEU A N 1
ATOM 757 C CA . LEU A 1 94 ? -22.698 1.294 12.490 1.00 87.19 94 LEU A CA 1
ATOM 758 C C . LEU A 1 94 ? -24.195 1.318 12.156 1.00 87.19 94 LEU A C 1
ATOM 760 O O . LEU A 1 94 ? -24.603 0.906 11.070 1.00 87.19 94 LEU A O 1
ATOM 764 N N . PHE A 1 95 ? -25.023 1.836 13.068 1.00 87.56 95 PHE A N 1
ATOM 765 C CA . PHE A 1 95 ? -26.467 1.910 12.847 1.00 87.56 95 PHE A CA 1
ATOM 766 C C . PHE A 1 95 ? -26.839 2.865 11.712 1.00 87.56 95 PHE A C 1
ATOM 768 O O . PHE A 1 95 ? -27.821 2.602 11.018 1.00 87.56 95 PHE A O 1
ATOM 775 N N . SER A 1 96 ? -26.072 3.936 11.499 1.00 87.25 96 SER A N 1
ATOM 776 C CA . SER A 1 96 ? -26.329 4.881 10.408 1.00 87.25 96 SER A CA 1
ATOM 777 C C . SER A 1 96 ? -26.019 4.318 9.018 1.00 87.25 96 SER A C 1
ATOM 779 O O . SER A 1 96 ? -26.721 4.653 8.069 1.00 87.25 96 SER A O 1
ATOM 781 N N . GLU A 1 97 ? -25.030 3.429 8.901 1.00 85.69 97 GLU A N 1
ATOM 782 C CA . GLU A 1 97 ? -24.687 2.767 7.632 1.00 85.69 97 GLU A CA 1
ATOM 783 C C . GLU A 1 97 ? -25.639 1.602 7.314 1.00 85.69 97 GLU A C 1
ATOM 785 O O . GLU A 1 97 ? -25.947 1.317 6.159 1.00 85.69 97 GLU A O 1
ATOM 790 N N . LEU A 1 98 ? -26.148 0.927 8.346 1.00 86.50 98 LEU A N 1
ATOM 791 C CA . LEU A 1 98 ? -27.016 -0.241 8.191 1.00 86.50 98 LEU A CA 1
ATOM 792 C C . LEU A 1 98 ? -28.507 0.113 8.082 1.00 86.50 98 LEU A C 1
ATOM 794 O O . LEU A 1 98 ? -29.296 -0.646 7.502 1.00 86.50 98 LEU A O 1
ATOM 798 N N . THR A 1 99 ? -28.923 1.241 8.666 1.00 88.25 99 THR A N 1
ATOM 799 C CA . THR A 1 99 ? -30.342 1.571 8.840 1.00 88.25 99 THR A CA 1
ATOM 800 C C . THR A 1 99 ? -30.663 3.036 8.611 1.00 88.25 99 THR A C 1
ATOM 802 O O . THR A 1 99 ? -29.885 3.937 8.903 1.00 88.25 99 THR A O 1
ATOM 805 N N . VAL A 1 100 ? -31.895 3.277 8.172 1.00 86.81 100 VAL A N 1
ATOM 806 C CA . VAL A 1 100 ? -32.508 4.601 8.205 1.00 86.81 100 VAL A CA 1
ATOM 807 C C . VAL A 1 100 ? -33.319 4.710 9.491 1.00 86.81 100 VAL A C 1
ATOM 809 O O . VAL A 1 100 ? -34.353 4.053 9.642 1.00 86.81 100 VAL A O 1
ATOM 812 N N . VAL A 1 101 ? -32.850 5.548 10.418 1.00 87.31 101 VAL A N 1
ATOM 813 C CA . VAL A 1 101 ? -33.533 5.833 11.686 1.00 87.31 101 VAL A CA 1
ATOM 814 C C . VAL A 1 101 ? -34.407 7.076 11.531 1.00 87.31 101 VAL A C 1
ATOM 816 O O . VAL A 1 101 ? -33.912 8.159 11.212 1.00 87.31 101 VAL A O 1
ATOM 819 N N . ARG A 1 102 ? -35.713 6.935 11.784 1.00 86.44 102 ARG A N 1
ATOM 820 C CA . ARG A 1 102 ? -36.700 8.028 11.737 1.00 86.44 102 ARG A CA 1
ATOM 821 C C . ARG A 1 102 ? -37.396 8.200 13.079 1.00 86.44 102 ARG A C 1
ATOM 823 O O . ARG A 1 102 ? -37.715 7.220 13.741 1.00 86.44 102 ARG A O 1
ATOM 830 N N . SER A 1 103 ? -37.701 9.440 13.448 1.00 85.50 103 SER A N 1
ATOM 831 C CA . SER A 1 103 ? -38.534 9.723 14.619 1.00 85.50 103 SER A CA 1
ATOM 832 C C . SER A 1 103 ? -40.025 9.529 14.301 1.00 85.50 103 SER A C 1
ATOM 834 O O . SER A 1 103 ? -40.548 10.113 13.349 1.00 85.50 103 SER A O 1
ATOM 836 N N . LEU A 1 104 ? -40.737 8.745 15.117 1.00 81.69 104 LEU A N 1
ATOM 837 C CA . LEU A 1 104 ? -42.176 8.462 14.986 1.00 81.69 104 LEU A CA 1
ATOM 838 C C . LEU A 1 104 ? -43.060 9.682 15.261 1.00 81.69 104 LEU A C 1
ATOM 840 O O . LEU A 1 104 ? -44.216 9.711 14.841 1.00 81.69 104 LEU A O 1
ATOM 844 N N . THR A 1 105 ? -42.530 10.718 15.916 1.00 73.25 105 THR A N 1
ATOM 845 C CA . THR A 1 105 ? -43.262 11.981 16.098 1.00 73.25 105 THR A CA 1
ATOM 846 C C . THR A 1 105 ? -43.454 12.747 14.786 1.00 73.25 105 THR A C 1
ATOM 848 O O . THR A 1 105 ? -44.310 13.629 14.732 1.00 73.25 105 THR A O 1
ATOM 851 N N . ALA A 1 106 ? -42.709 12.410 13.724 1.00 61.19 106 ALA A N 1
ATOM 852 C CA . ALA A 1 106 ? -42.680 13.184 12.487 1.00 61.19 106 ALA A CA 1
ATOM 853 C C . ALA A 1 106 ? -43.611 12.674 11.366 1.00 61.19 106 ALA A C 1
ATOM 855 O O . ALA A 1 106 ? -43.958 13.473 10.498 1.00 61.19 106 ALA A O 1
ATOM 856 N N . GLN A 1 107 ? -44.051 11.403 11.344 1.00 57.56 107 GLN A N 1
ATOM 857 C CA . GLN A 1 107 ? -44.904 10.880 10.257 1.00 57.56 107 GLN A CA 1
ATOM 858 C C . GLN A 1 107 ? -45.548 9.515 10.565 1.00 57.56 107 GLN A C 1
ATOM 860 O O . GLN A 1 107 ? -44.947 8.659 11.205 1.00 57.56 107 GLN A O 1
ATOM 865 N N . ILE A 1 108 ? -46.759 9.290 10.036 1.00 56.22 108 ILE A N 1
ATOM 866 C CA . ILE A 1 108 ? -47.386 7.960 9.954 1.00 56.22 108 ILE A CA 1
ATOM 867 C C . ILE A 1 108 ? -46.688 7.207 8.817 1.00 56.22 108 ILE A C 1
ATOM 869 O O . ILE A 1 108 ? -46.836 7.586 7.655 1.00 56.22 108 ILE A O 1
ATOM 873 N N . VAL A 1 109 ? -45.906 6.179 9.142 1.00 57.78 109 VAL A N 1
ATOM 874 C CA . VAL A 1 109 ? -45.133 5.410 8.157 1.00 57.78 109 VAL A CA 1
ATOM 875 C C . VAL A 1 109 ? -45.839 4.085 7.862 1.00 57.78 109 VAL A C 1
ATOM 877 O O . VAL A 1 109 ? -46.078 3.297 8.769 1.00 57.78 109 VAL A O 1
ATOM 880 N N . ASP A 1 110 ? -46.157 3.849 6.587 1.00 66.44 110 ASP A N 1
ATOM 881 C CA . ASP A 1 110 ? -46.796 2.622 6.062 1.00 66.44 110 ASP A CA 1
ATOM 882 C C . ASP A 1 110 ? -45.757 1.608 5.527 1.00 66.44 110 ASP A C 1
ATOM 884 O O . ASP A 1 110 ? -46.065 0.706 4.750 1.00 66.44 110 ASP A O 1
ATOM 888 N N . GLN A 1 111 ? -44.481 1.792 5.880 1.00 68.62 111 GLN A N 1
ATOM 889 C CA . GLN A 1 111 ? -43.369 0.968 5.403 1.00 68.62 111 GLN A CA 1
ATOM 890 C C . GLN A 1 111 ? -42.919 -0.060 6.451 1.00 68.62 111 GLN A C 1
ATOM 892 O O . GLN A 1 111 ? -42.978 0.220 7.649 1.00 68.62 111 GLN A O 1
ATOM 897 N N . PRO A 1 112 ? -42.427 -1.237 6.016 1.00 76.50 112 PRO A N 1
ATOM 898 C CA . PRO A 1 112 ? -41.908 -2.256 6.919 1.00 76.50 112 PRO A CA 1
ATOM 899 C C . PRO A 1 112 ? -40.649 -1.753 7.637 1.00 76.50 112 PRO A C 1
ATOM 901 O O . PRO A 1 112 ? -39.709 -1.266 7.009 1.00 76.50 112 PRO A O 1
ATOM 904 N N . GLY A 1 113 ? -40.639 -1.886 8.960 1.00 84.56 113 GLY A N 1
ATOM 905 C CA . GLY A 1 113 ? -39.530 -1.519 9.834 1.00 84.56 113 GLY A CA 1
ATOM 906 C C . GLY A 1 113 ? -39.779 -2.018 11.255 1.00 84.56 113 GLY A C 1
ATOM 907 O O . GLY A 1 113 ? -40.842 -2.573 11.547 1.00 84.56 113 GLY A O 1
ATOM 908 N N . MET A 1 114 ? -38.799 -1.832 12.135 1.00 90.19 114 MET A N 1
ATOM 909 C CA . MET A 1 114 ? -38.944 -2.128 13.559 1.00 90.19 114 MET A CA 1
ATOM 910 C C . MET A 1 114 ? -39.031 -0.854 14.378 1.00 90.19 114 MET A C 1
ATOM 912 O O . MET A 1 114 ? -38.312 0.111 14.134 1.00 90.19 114 MET A O 1
ATOM 916 N N . ILE A 1 115 ? -39.926 -0.870 15.360 1.00 90.44 115 ILE A N 1
ATOM 917 C CA . ILE A 1 115 ? -40.164 0.261 16.248 1.00 90.44 115 ILE A CA 1
ATOM 918 C C . ILE A 1 115 ? -39.470 -0.006 17.580 1.00 90.44 115 ILE A C 1
ATOM 920 O O . ILE A 1 115 ? -39.756 -1.006 18.240 1.00 90.44 115 ILE A O 1
ATOM 924 N N . PHE A 1 116 ? -38.606 0.922 17.979 1.00 90.62 116 PHE A N 1
ATOM 925 C CA . PHE A 1 116 ? -37.962 0.958 19.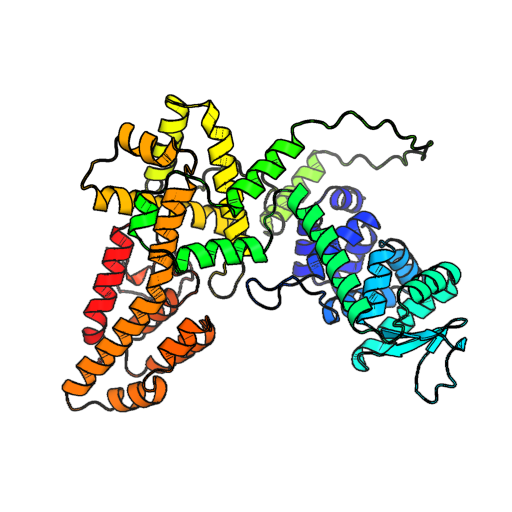287 1.00 90.62 116 PHE A CA 1
ATOM 926 C C . PHE A 1 116 ? -38.255 2.312 19.934 1.00 90.62 116 PHE A C 1
ATOM 928 O O . PHE A 1 116 ? -37.807 3.347 19.443 1.00 90.62 116 PHE A O 1
ATOM 935 N N . ALA A 1 117 ? -39.020 2.312 21.028 1.00 89.56 117 ALA A N 1
ATOM 936 C CA . ALA A 1 117 ? -39.539 3.533 21.650 1.00 89.56 117 ALA A CA 1
ATOM 937 C C . ALA A 1 117 ? -40.221 4.466 20.622 1.00 89.56 117 ALA A C 1
ATOM 939 O O . ALA A 1 117 ? -41.220 4.085 20.012 1.00 89.56 117 ALA A O 1
ATOM 940 N N . ASP A 1 118 ? -39.654 5.658 20.420 1.00 90.75 118 ASP A N 1
ATOM 941 C CA . ASP A 1 118 ? -40.135 6.698 19.507 1.00 90.75 118 ASP A CA 1
ATOM 942 C C . ASP A 1 118 ? -39.397 6.693 18.155 1.00 90.75 118 ASP A C 1
ATOM 944 O O . ASP A 1 118 ? -39.519 7.643 17.380 1.00 90.75 118 ASP A O 1
ATOM 948 N N . PHE A 1 119 ? -38.637 5.640 17.847 1.00 90.62 119 PHE A N 1
ATOM 949 C CA . PHE A 1 119 ? -37.849 5.527 16.622 1.00 90.62 119 PHE A CA 1
ATOM 950 C C . PHE A 1 119 ? -38.315 4.354 15.757 1.00 90.62 119 PHE A C 1
ATOM 952 O O . PHE A 1 119 ? -38.588 3.259 16.249 1.00 90.62 119 PHE A O 1
ATOM 959 N N . LEU A 1 120 ? -38.374 4.585 14.447 1.00 89.50 120 LEU A N 1
ATOM 960 C CA . LEU A 1 120 ? -38.564 3.570 13.420 1.00 89.50 120 LEU A CA 1
ATOM 961 C C . LEU A 1 120 ? -37.220 3.309 12.738 1.00 89.50 120 LEU A C 1
ATOM 963 O O . LEU A 1 120 ? -36.651 4.216 12.129 1.00 89.50 120 LEU A O 1
ATOM 967 N N . LEU A 1 121 ? -36.744 2.070 12.813 1.00 90.88 121 LEU A N 1
ATOM 968 C CA . LEU A 1 121 ? -35.582 1.591 12.073 1.00 90.88 121 LEU A CA 1
ATOM 969 C C . LEU A 1 121 ? -36.055 0.904 10.798 1.00 90.88 121 LEU A C 1
ATOM 971 O O . LEU A 1 121 ? -36.901 0.003 10.839 1.00 90.88 121 LEU A O 1
ATOM 975 N N . GLN A 1 122 ? -35.473 1.305 9.674 1.00 89.81 122 GLN A N 1
ATOM 976 C CA . GLN A 1 122 ? -35.701 0.690 8.373 1.00 89.81 122 GLN A CA 1
ATOM 977 C C . GLN A 1 122 ? -34.373 0.179 7.800 1.00 89.81 122 GLN A C 1
ATOM 979 O O . GLN A 1 122 ? -33.355 0.850 7.972 1.00 89.81 122 GLN A O 1
ATOM 984 N N . PRO A 1 123 ? -34.355 -0.966 7.101 1.00 88.62 123 PRO A N 1
ATOM 985 C CA . PRO A 1 123 ? -33.132 -1.460 6.482 1.00 88.62 123 PRO A CA 1
ATOM 986 C C . PRO A 1 123 ? -32.699 -0.560 5.323 1.00 88.62 123 PRO A C 1
ATOM 988 O O . PRO A 1 123 ? -33.522 -0.232 4.464 1.00 88.62 123 PRO A O 1
ATOM 991 N N . LEU A 1 124 ? -31.405 -0.234 5.249 1.00 84.94 124 LEU A N 1
ATOM 992 C CA . LEU A 1 124 ? -30.814 0.299 4.016 1.00 84.94 124 LEU A CA 1
ATOM 993 C C . LEU A 1 124 ? -30.626 -0.829 2.984 1.00 84.94 124 LEU A C 1
ATOM 995 O O . LEU A 1 124 ? -30.898 -0.653 1.797 1.00 84.94 124 LEU A O 1
ATOM 999 N N . ALA A 1 125 ? -30.262 -2.023 3.462 1.00 83.12 125 ALA A N 1
ATOM 1000 C CA . ALA A 1 125 ? -30.111 -3.235 2.669 1.00 83.12 125 ALA A CA 1
ATOM 1001 C C . ALA A 1 125 ? -30.916 -4.403 3.271 1.00 83.12 125 ALA A C 1
ATOM 1003 O O . ALA A 1 125 ? -30.798 -4.721 4.451 1.00 83.12 125 ALA A O 1
ATOM 1004 N N . GLN A 1 126 ? -31.753 -5.066 2.462 1.00 81.88 126 GLN A N 1
ATOM 1005 C CA . GLN A 1 126 ? -32.663 -6.112 2.966 1.00 81.88 126 GLN A CA 1
ATOM 1006 C C . GLN A 1 126 ? -31.960 -7.396 3.423 1.00 81.88 126 GLN A C 1
ATOM 1008 O O . GLN A 1 126 ? -32.498 -8.103 4.270 1.00 81.88 126 GLN A O 1
ATOM 1013 N N . HIS A 1 127 ? -30.801 -7.721 2.850 1.00 85.44 127 HIS A N 1
ATOM 1014 C CA . HIS A 1 127 ? -30.116 -8.990 3.101 1.00 85.44 127 HIS A CA 1
ATOM 1015 C C . HIS A 1 127 ? -29.470 -9.048 4.493 1.00 85.44 127 HIS A C 1
ATOM 1017 O O . HIS A 1 127 ? -29.448 -10.114 5.096 1.00 85.44 127 HIS A O 1
ATOM 1023 N N . GLU A 1 128 ? -29.064 -7.898 5.036 1.00 85.69 128 GLU A N 1
ATOM 1024 C CA . GLU A 1 128 ? -28.424 -7.792 6.354 1.00 85.69 128 GLU A CA 1
ATOM 1025 C C . GLU A 1 128 ? -29.402 -7.490 7.496 1.00 85.69 128 GLU A C 1
ATOM 1027 O O . GLU A 1 128 ? -29.050 -7.536 8.673 1.00 85.69 128 GLU A O 1
ATOM 1032 N N . TRP A 1 129 ? -30.668 -7.212 7.170 1.00 89.75 129 TRP A N 1
ATOM 1033 C CA . TRP A 1 129 ? -31.639 -6.663 8.116 1.00 89.75 129 TRP A CA 1
ATOM 1034 C C . TRP A 1 129 ? -31.852 -7.514 9.374 1.00 89.75 129 TRP A C 1
ATOM 1036 O O . TRP A 1 129 ? -31.979 -6.962 10.465 1.00 89.75 129 TRP A O 1
ATOM 1046 N N . GLY A 1 130 ? -31.864 -8.844 9.243 1.00 90.88 130 GLY A N 1
ATOM 1047 C CA . GLY A 1 130 ? -32.049 -9.743 10.388 1.00 90.88 130 GLY A CA 1
ATOM 1048 C C . GLY A 1 130 ? -30.980 -9.548 11.465 1.00 90.88 130 GLY A C 1
ATOM 1049 O O . GLY A 1 130 ? -31.304 -9.427 12.642 1.00 90.88 130 GLY A O 1
ATOM 1050 N N . ARG A 1 131 ? -29.721 -9.390 11.048 1.00 91.94 131 ARG A N 1
ATOM 1051 C CA . ARG A 1 131 ? -28.566 -9.241 11.945 1.00 91.94 131 ARG A CA 1
ATOM 1052 C C . ARG A 1 131 ? -28.630 -7.935 12.728 1.00 91.94 131 ARG A C 1
ATOM 1054 O O . ARG A 1 131 ? -28.372 -7.883 13.928 1.00 91.94 131 ARG A O 1
ATOM 1061 N N . VAL A 1 132 ? -29.041 -6.873 12.043 1.00 91.50 132 VAL A N 1
ATOM 1062 C CA . VAL A 1 132 ? -29.208 -5.546 12.640 1.00 91.50 132 VAL A CA 1
ATOM 1063 C C . VAL A 1 132 ? -30.358 -5.529 13.642 1.00 91.50 132 VAL A C 1
ATOM 1065 O O . VAL A 1 132 ? -30.247 -4.931 14.713 1.00 91.50 132 VAL A O 1
ATOM 1068 N N . VAL A 1 133 ? -31.456 -6.209 13.310 1.00 93.25 133 VAL A N 1
ATOM 1069 C CA . VAL A 1 133 ? -32.595 -6.397 14.212 1.00 93.25 133 VAL A CA 1
ATOM 1070 C C . VAL A 1 133 ? -32.180 -7.151 15.467 1.00 93.25 133 VAL A C 1
ATOM 1072 O O . VAL A 1 133 ? -32.579 -6.742 16.559 1.00 93.25 133 VAL A O 1
ATOM 1075 N N . ASP A 1 134 ? -31.371 -8.200 15.337 1.00 93.69 134 ASP A N 1
ATOM 1076 C CA . ASP A 1 134 ? -30.884 -8.977 16.477 1.00 93.69 134 ASP A CA 1
ATOM 1077 C C . ASP A 1 134 ? -29.998 -8.117 17.390 1.00 93.69 134 ASP A C 1
ATOM 1079 O O . ASP A 1 134 ? -30.221 -8.071 18.602 1.00 93.69 134 ASP A O 1
ATOM 1083 N N . ALA A 1 135 ? -29.074 -7.340 16.813 1.00 94.25 135 ALA A N 1
ATOM 1084 C CA . ALA A 1 135 ? -28.237 -6.391 17.549 1.00 94.25 135 ALA A CA 1
ATOM 1085 C C . ALA A 1 135 ? -29.063 -5.317 18.281 1.00 94.25 135 ALA A C 1
ATOM 1087 O O . ALA A 1 135 ? -28.873 -5.086 19.479 1.00 94.25 135 ALA A O 1
ATOM 1088 N N . ALA A 1 136 ? -30.023 -4.689 17.594 1.00 94.31 136 ALA A N 1
ATOM 1089 C CA . ALA A 1 136 ? -30.905 -3.687 18.191 1.00 94.31 136 ALA A CA 1
ATOM 1090 C C . ALA A 1 136 ? -31.802 -4.289 19.283 1.00 94.31 136 ALA A C 1
ATOM 1092 O O . ALA A 1 136 ? -31.986 -3.690 20.341 1.00 94.31 136 ALA A O 1
ATOM 1093 N N . SER A 1 137 ? -32.336 -5.491 19.061 1.00 95.06 137 SER A N 1
ATOM 1094 C CA . SER A 1 137 ? -33.191 -6.184 20.029 1.00 95.06 137 SER A CA 1
ATOM 1095 C C . SER A 1 137 ? -32.417 -6.592 21.278 1.00 95.06 137 SER A C 1
ATOM 1097 O O . SER A 1 137 ? -32.939 -6.437 22.384 1.00 95.06 137 SER A O 1
ATOM 1099 N N . ALA A 1 138 ? -31.167 -7.042 21.126 1.00 95.19 138 ALA A N 1
ATOM 1100 C CA . ALA A 1 138 ? -30.275 -7.321 22.245 1.00 95.19 138 ALA A CA 1
ATOM 1101 C C . ALA A 1 138 ? -30.021 -6.046 23.068 1.00 95.19 138 ALA A C 1
ATOM 1103 O O . ALA A 1 138 ? -30.297 -6.029 24.268 1.00 95.19 138 ALA A O 1
ATOM 1104 N N . LEU A 1 139 ? -29.607 -4.946 22.428 1.00 95.38 139 LEU A N 1
ATOM 1105 C CA . LEU A 1 139 ? -29.411 -3.660 23.109 1.00 95.38 139 LEU A CA 1
ATOM 1106 C C . LEU A 1 139 ? -30.687 -3.179 23.811 1.00 95.38 139 LEU A C 1
ATOM 1108 O O . LEU A 1 139 ? -30.631 -2.776 24.966 1.00 95.38 139 LEU A O 1
ATOM 1112 N N . TRP A 1 140 ? -31.850 -3.280 23.164 1.00 96.25 140 TRP A N 1
ATOM 1113 C CA . TRP A 1 140 ? -33.126 -2.883 23.760 1.00 96.25 140 TRP A CA 1
ATOM 1114 C C . TRP A 1 140 ? -33.486 -3.709 25.000 1.00 96.25 140 TRP A C 1
ATOM 1116 O O . TRP A 1 140 ? -33.969 -3.172 25.998 1.00 96.25 140 TRP A O 1
ATOM 1126 N N . ARG A 1 141 ? -33.266 -5.025 24.937 1.00 96.44 141 ARG A N 1
ATOM 1127 C CA . ARG A 1 141 ? -33.642 -5.961 25.999 1.00 96.44 141 ARG A CA 1
ATOM 1128 C C . ARG A 1 141 ? -32.819 -5.767 27.269 1.00 96.44 141 ARG A C 1
ATOM 1130 O O . ARG A 1 141 ? -33.377 -5.894 28.359 1.00 96.44 141 ARG A O 1
ATOM 1137 N N . TYR A 1 142 ? -31.522 -5.508 27.128 1.00 95.44 142 TYR A N 1
ATOM 1138 C CA . TYR A 1 142 ? -30.612 -5.352 28.262 1.00 95.44 142 TYR A CA 1
ATOM 1139 C C . TYR A 1 142 ? -30.464 -3.888 28.701 1.00 95.44 142 TYR A C 1
ATOM 1141 O O . TYR A 1 142 ? -30.413 -3.629 29.902 1.00 95.44 142 TYR A O 1
ATOM 1149 N N . GLU A 1 143 ? -30.458 -2.929 27.767 1.00 94.56 143 GLU A N 1
ATOM 1150 C CA . GLU A 1 143 ? -30.222 -1.510 28.056 1.00 94.56 143 GLU A CA 1
ATOM 1151 C C . GLU A 1 143 ? -30.881 -0.557 27.034 1.00 94.56 143 GLU A C 1
ATOM 1153 O O . GLU A 1 143 ? -30.236 0.091 26.205 1.00 94.56 143 GLU A O 1
ATOM 1158 N N . ALA A 1 144 ? -32.207 -0.433 27.130 1.00 93.56 144 ALA A N 1
ATOM 1159 C CA . ALA A 1 144 ? -33.026 0.403 26.248 1.00 93.56 144 ALA A CA 1
ATOM 1160 C C . ALA A 1 144 ? -32.572 1.875 26.141 1.00 93.56 144 ALA A C 1
ATOM 1162 O O . ALA A 1 144 ? -32.688 2.478 25.069 1.00 93.56 144 ALA A O 1
ATOM 1163 N N . ASP A 1 145 ? -32.041 2.457 27.221 1.00 93.56 145 ASP A N 1
ATOM 1164 C CA . ASP A 1 145 ? -31.588 3.855 27.247 1.00 93.56 145 ASP A CA 1
ATOM 1165 C C . ASP A 1 145 ? -30.377 4.082 26.330 1.00 93.56 145 ASP A C 1
ATOM 1167 O O . ASP A 1 145 ? -30.313 5.088 25.616 1.00 93.56 145 ASP A O 1
ATOM 1171 N N . THR A 1 146 ? -29.447 3.124 26.290 1.00 92.00 146 THR A N 1
ATOM 1172 C CA . THR A 1 146 ? -28.264 3.199 25.428 1.00 92.00 146 THR A CA 1
ATOM 1173 C C . THR A 1 146 ? -28.652 3.079 23.960 1.00 92.00 146 THR A C 1
ATOM 1175 O O . THR A 1 146 ? -28.249 3.935 23.172 1.00 92.00 146 THR A O 1
ATOM 1178 N N . LEU A 1 147 ? -29.540 2.143 23.597 1.00 93.12 147 LEU A N 1
ATOM 1179 C CA . LEU A 1 147 ? -30.078 2.092 22.231 1.00 93.12 147 LEU A CA 1
ATOM 1180 C C . LEU A 1 147 ? -30.782 3.403 21.858 1.00 93.12 147 LEU A C 1
ATOM 1182 O O . LEU A 1 147 ? -30.552 3.949 20.788 1.00 93.12 147 LEU A O 1
ATOM 1186 N N . THR A 1 148 ? -31.609 3.947 22.750 1.00 92.50 148 THR A N 1
ATOM 1187 C CA . THR A 1 148 ? -32.349 5.195 22.503 1.00 92.50 148 THR A CA 1
ATOM 1188 C C . THR A 1 148 ? -31.413 6.373 22.225 1.00 92.50 148 THR A C 1
ATOM 1190 O O . THR A 1 148 ? -31.700 7.206 21.365 1.00 92.50 148 THR A O 1
ATOM 1193 N N . ARG A 1 149 ? -30.288 6.452 22.940 1.00 92.50 149 ARG A N 1
ATOM 1194 C CA . ARG A 1 149 ? -29.266 7.485 22.750 1.00 92.50 149 ARG A CA 1
ATOM 1195 C C . ARG A 1 149 ? -28.521 7.313 21.424 1.00 92.50 149 ARG A C 1
ATOM 1197 O O . ARG A 1 149 ? -28.408 8.286 20.681 1.00 92.50 149 ARG A O 1
ATOM 1204 N N . ILE A 1 150 ? -28.129 6.082 21.092 1.00 91.44 150 ILE A N 1
ATOM 1205 C CA . ILE A 1 150 ? -27.512 5.738 19.803 1.00 91.44 150 ILE A CA 1
ATOM 1206 C C . ILE A 1 150 ? -28.457 6.106 18.655 1.00 91.44 150 ILE A C 1
ATOM 1208 O O . ILE A 1 150 ? -28.072 6.842 17.753 1.00 91.44 150 ILE A O 1
ATOM 1212 N N . LEU A 1 151 ? -29.720 5.675 18.718 1.00 90.44 151 LEU A N 1
ATOM 1213 C CA . LEU A 1 151 ? -30.723 5.961 17.691 1.00 90.44 151 LEU A CA 1
ATOM 1214 C C . LEU A 1 151 ? -30.999 7.453 17.559 1.00 90.44 151 LEU A C 1
ATOM 1216 O O . LEU A 1 151 ? -31.078 7.952 16.443 1.00 90.44 151 LEU A O 1
ATOM 1220 N N . ARG A 1 152 ? -31.088 8.185 18.675 1.00 89.69 152 ARG A N 1
ATOM 1221 C CA . ARG A 1 152 ? -31.246 9.644 18.655 1.00 89.69 152 ARG A CA 1
ATOM 1222 C C . ARG A 1 152 ? -30.107 10.324 17.902 1.00 89.69 152 ARG A C 1
ATOM 1224 O O . ARG A 1 152 ? -30.367 11.225 17.113 1.00 89.69 152 ARG A O 1
ATOM 1231 N N . ASN A 1 153 ? -28.875 9.882 18.134 1.00 86.81 153 ASN A N 1
ATOM 1232 C CA . ASN A 1 153 ? -27.699 10.405 17.446 1.00 86.81 153 ASN A CA 1
ATOM 1233 C C . ASN A 1 153 ? -27.610 9.906 15.996 1.00 86.81 153 ASN A C 1
ATOM 1235 O O . ASN A 1 153 ? -27.053 10.604 15.157 1.00 86.81 153 ASN A O 1
ATOM 1239 N N . ALA A 1 154 ? -28.184 8.741 15.690 1.00 84.44 154 ALA A N 1
ATOM 1240 C CA . ALA A 1 154 ? -28.219 8.159 14.354 1.00 84.44 154 ALA A CA 1
ATOM 1241 C C . ALA A 1 154 ? -29.343 8.718 13.466 1.00 84.44 154 ALA A C 1
ATOM 1243 O O . ALA A 1 154 ? -29.254 8.561 12.248 1.00 84.44 154 ALA A O 1
ATOM 1244 N N . VAL A 1 155 ? -30.362 9.391 14.026 1.00 83.75 155 VAL A N 1
ATOM 1245 C CA . VAL A 1 155 ? -31.493 9.948 13.261 1.00 83.75 155 VAL A CA 1
ATOM 1246 C C . VAL A 1 155 ? -30.980 10.735 12.056 1.00 83.75 155 VAL A C 1
ATOM 1248 O O . VAL A 1 155 ? -30.170 11.659 12.177 1.00 83.75 155 VAL A O 1
ATOM 1251 N N . SER A 1 156 ? -31.466 10.329 10.884 1.00 68.94 156 SER A N 1
ATOM 1252 C CA . SER A 1 156 ? -31.262 11.026 9.621 1.00 68.94 156 SER A CA 1
ATOM 1253 C C . SER A 1 156 ? -32.463 11.945 9.424 1.00 68.94 156 SER A C 1
ATOM 1255 O O . SER A 1 156 ? -33.508 11.550 8.899 1.00 68.94 156 SER A O 1
ATOM 1257 N N . GLU A 1 157 ? -32.363 13.178 9.921 1.00 59.47 157 GLU A N 1
ATOM 1258 C CA . GLU A 1 157 ? -33.338 14.217 9.590 1.00 59.47 157 GLU A CA 1
ATOM 1259 C C . GLU A 1 157 ? -33.062 14.722 8.170 1.00 59.47 157 GLU A C 1
ATOM 1261 O O . GLU A 1 157 ? -32.588 15.830 7.982 1.00 59.47 157 GLU A O 1
ATOM 1266 N N . THR A 1 158 ? -33.366 13.914 7.150 1.00 55.62 158 THR A N 1
ATOM 1267 C CA . THR A 1 158 ? -33.462 14.314 5.724 1.00 55.62 158 THR A CA 1
ATOM 1268 C C . THR A 1 158 ? -32.242 14.954 5.039 1.00 55.62 158 THR A C 1
ATOM 1270 O O . THR A 1 158 ? -32.292 15.110 3.822 1.00 55.62 158 THR A O 1
ATOM 1273 N N . ASP A 1 159 ? -31.159 15.260 5.748 1.00 56.00 159 ASP A N 1
ATOM 1274 C CA . ASP A 1 159 ? -29.906 15.752 5.178 1.00 56.00 159 ASP A CA 1
ATOM 1275 C C . ASP A 1 159 ? -28.946 14.576 4.972 1.00 56.00 159 ASP A C 1
ATOM 1277 O O . ASP A 1 159 ? -28.330 14.083 5.922 1.00 56.00 159 ASP A O 1
ATOM 1281 N N . ASP A 1 160 ? -28.786 14.150 3.715 1.00 59.56 160 ASP A N 1
ATOM 1282 C CA . ASP A 1 160 ? -27.719 13.228 3.290 1.00 59.56 160 ASP A CA 1
ATOM 1283 C C . ASP A 1 160 ? -26.328 13.721 3.760 1.00 59.56 160 ASP A C 1
ATOM 1285 O O . ASP A 1 160 ? -25.433 12.925 4.053 1.00 59.56 160 ASP A O 1
ATOM 1289 N N . ASP A 1 161 ? -26.175 15.037 3.949 1.00 61.28 161 ASP A N 1
ATOM 1290 C CA . ASP A 1 161 ? -24.967 15.686 4.464 1.00 61.28 161 ASP A CA 1
ATOM 1291 C C . ASP A 1 161 ? -24.604 15.253 5.901 1.00 61.28 161 ASP A C 1
ATOM 1293 O O . ASP A 1 161 ? -23.426 15.216 6.265 1.00 61.28 161 ASP A O 1
ATOM 1297 N N . ALA A 1 162 ? -25.582 14.888 6.739 1.00 62.94 162 ALA A N 1
ATOM 1298 C CA . ALA A 1 162 ? -25.324 14.512 8.131 1.00 62.94 162 ALA A CA 1
ATOM 1299 C C . ALA A 1 162 ? -24.646 13.138 8.257 1.00 62.94 162 ALA A C 1
ATOM 1301 O O . ALA A 1 162 ? -23.788 12.956 9.122 1.00 62.94 162 ALA A O 1
ATOM 1302 N N . VAL A 1 163 ? -25.000 12.183 7.391 1.00 64.38 163 VAL A N 1
ATOM 1303 C CA . VAL A 1 163 ? -24.363 10.854 7.354 1.00 64.38 163 VAL A CA 1
ATOM 1304 C C . VAL A 1 163 ? -22.937 10.980 6.815 1.00 64.38 163 VAL A C 1
ATOM 1306 O O . VAL A 1 163 ? -22.003 10.465 7.430 1.00 64.38 163 VAL A O 1
ATOM 1309 N N . GLY A 1 164 ? -22.751 11.767 5.747 1.00 66.62 164 GLY A N 1
ATOM 1310 C CA . GLY A 1 164 ? -21.426 12.069 5.198 1.00 66.62 164 GLY A CA 1
ATOM 1311 C C . GLY A 1 164 ? -20.478 12.691 6.229 1.00 66.62 164 GLY A C 1
ATOM 1312 O O . GLY A 1 164 ? -19.337 12.248 6.360 1.00 66.62 164 GLY A O 1
ATOM 1313 N N . ASN A 1 165 ? -20.960 13.650 7.027 1.00 71.75 165 ASN A N 1
ATOM 1314 C CA . ASN A 1 165 ? -20.154 14.283 8.076 1.00 71.75 165 ASN A CA 1
ATOM 1315 C C . ASN A 1 165 ? -19.735 13.301 9.183 1.00 71.75 165 ASN A C 1
ATOM 1317 O O . ASN A 1 165 ? -18.596 13.349 9.635 1.00 71.75 165 ASN A O 1
ATOM 1321 N N . ARG A 1 166 ? -20.607 12.371 9.597 1.00 70.75 166 ARG A N 1
ATOM 1322 C CA . ARG A 1 166 ? -20.266 11.376 10.634 1.00 70.75 166 ARG A CA 1
ATOM 1323 C C . ARG A 1 166 ? -19.228 10.368 10.148 1.00 70.75 166 ARG A C 1
ATOM 1325 O O . ARG A 1 166 ? -18.307 10.038 10.895 1.00 70.75 166 ARG A O 1
ATOM 1332 N N . LYS A 1 167 ? -19.347 9.912 8.895 1.00 69.25 167 LYS A N 1
ATOM 1333 C CA . LYS A 1 167 ? -18.330 9.064 8.255 1.00 69.25 167 LYS A CA 1
ATOM 1334 C C . LYS A 1 167 ? -16.984 9.789 8.220 1.00 69.25 167 LYS A C 1
ATOM 1336 O O . LYS A 1 167 ? -15.984 9.221 8.656 1.00 69.25 167 LYS A O 1
ATOM 1341 N N . ALA A 1 168 ? -16.985 11.058 7.808 1.00 70.19 168 ALA A N 1
ATOM 1342 C CA . ALA A 1 168 ? -15.788 11.893 7.794 1.00 70.19 168 ALA A CA 1
ATOM 1343 C C . ALA A 1 168 ? -15.183 12.082 9.197 1.00 70.19 168 ALA A C 1
ATOM 1345 O O . ALA A 1 168 ? -13.970 11.978 9.352 1.00 70.19 168 ALA A O 1
ATOM 1346 N N . ASP A 1 169 ? -15.998 12.286 10.235 1.00 75.19 169 ASP A N 1
ATOM 1347 C CA . ASP A 1 169 ? -15.520 12.440 11.615 1.00 75.19 169 ASP A CA 1
ATOM 1348 C C . ASP A 1 169 ? -14.889 11.149 12.161 1.00 75.19 169 ASP A C 1
ATOM 1350 O O . ASP A 1 169 ? -13.825 11.193 12.788 1.00 75.19 169 ASP A O 1
ATOM 1354 N N . ALA A 1 170 ? -15.506 9.990 11.912 1.00 71.94 170 ALA A N 1
ATOM 1355 C CA . ALA A 1 170 ? -14.963 8.693 12.319 1.00 71.94 170 ALA A CA 1
ATOM 1356 C C . ALA A 1 170 ? -13.651 8.374 11.585 1.00 71.94 170 ALA A C 1
ATOM 1358 O O . ALA A 1 170 ? -12.661 7.990 12.218 1.00 71.94 170 ALA A O 1
ATOM 1359 N N . GLN A 1 171 ? -13.615 8.614 10.268 1.00 74.12 171 GLN A N 1
ATOM 1360 C CA . GLN A 1 171 ? -12.396 8.532 9.461 1.00 74.12 171 GLN A CA 1
ATOM 1361 C C . GLN A 1 171 ? -11.320 9.475 10.007 1.00 74.12 171 GLN A C 1
ATOM 1363 O O . GLN A 1 171 ? -10.179 9.060 10.201 1.00 74.12 171 GLN A O 1
ATOM 1368 N N . HIS A 1 172 ? -11.679 10.714 10.348 1.00 74.56 172 HIS A N 1
ATOM 1369 C CA . HIS A 1 172 ? -10.743 11.708 10.859 1.00 74.56 172 HIS A CA 1
ATOM 1370 C C . HIS A 1 172 ? -10.166 11.331 12.230 1.00 74.56 172 HIS A C 1
ATOM 1372 O O . HIS A 1 172 ? -8.954 11.413 12.428 1.00 74.56 172 HIS A O 1
ATOM 1378 N N . LYS A 1 173 ? -10.992 10.872 13.180 1.00 73.56 173 LYS A N 1
ATOM 1379 C CA . LYS A 1 173 ? -10.522 10.405 14.500 1.00 73.56 173 LYS A CA 1
ATOM 1380 C C . LYS A 1 173 ? -9.554 9.230 14.368 1.00 73.56 173 LYS A C 1
ATOM 1382 O O . LYS A 1 173 ? -8.505 9.210 15.016 1.00 73.56 173 LYS A O 1
ATOM 1387 N N . ARG A 1 174 ? -9.882 8.265 13.509 1.00 73.50 174 ARG A N 1
ATOM 1388 C CA . ARG A 1 174 ? -9.009 7.128 13.201 1.00 73.50 174 ARG A CA 1
ATOM 1389 C C . ARG A 1 174 ? -7.697 7.595 12.574 1.00 73.50 174 ARG A C 1
ATOM 1391 O O . ARG A 1 174 ? -6.626 7.172 13.010 1.00 73.50 174 ARG A O 1
ATOM 1398 N N . GLN A 1 175 ? -7.783 8.492 11.599 1.00 73.19 175 GLN A N 1
ATOM 1399 C CA . GLN A 1 175 ? -6.633 9.055 10.907 1.00 73.19 175 GLN A CA 1
ATOM 1400 C C . GLN A 1 175 ? -5.704 9.786 11.883 1.00 73.19 175 GLN A C 1
ATOM 1402 O O . GLN A 1 175 ? -4.509 9.506 11.906 1.00 73.19 175 GLN A O 1
ATOM 1407 N N . GLN A 1 176 ? -6.243 10.602 12.794 1.00 72.38 176 GLN A N 1
ATOM 1408 C CA . GLN A 1 176 ? -5.460 11.232 13.863 1.00 72.38 176 GLN A CA 1
ATOM 1409 C C . GLN A 1 176 ? -4.768 10.211 14.776 1.00 72.38 176 GLN A C 1
ATOM 1411 O O . GLN A 1 176 ? -3.627 10.422 15.190 1.00 72.38 176 GLN A O 1
ATOM 1416 N N . SER A 1 177 ? -5.440 9.113 15.128 1.00 70.31 177 SER A N 1
ATOM 1417 C CA . SER A 1 177 ? -4.842 8.057 15.954 1.00 70.31 177 SER A CA 1
ATOM 1418 C C . SER A 1 177 ? -3.682 7.363 15.237 1.00 70.31 177 SER A C 1
ATOM 1420 O O . SER A 1 177 ? -2.639 7.130 15.848 1.00 70.31 177 SER A O 1
ATOM 1422 N N . ARG A 1 178 ? -3.815 7.114 13.931 1.00 71.69 178 ARG A N 1
ATOM 1423 C CA . ARG A 1 178 ? -2.747 6.563 13.084 1.00 71.69 178 ARG A CA 1
ATOM 1424 C C . ARG A 1 178 ? -1.595 7.547 12.881 1.00 71.69 178 ARG A C 1
ATOM 1426 O O . ARG A 1 178 ? -0.434 7.159 12.981 1.00 71.69 178 ARG A O 1
ATOM 1433 N N . GLU A 1 179 ? -1.883 8.829 12.694 1.00 71.81 179 GLU A N 1
ATOM 1434 C CA . GLU A 1 179 ? -0.860 9.877 12.607 1.00 71.81 179 GLU A CA 1
ATOM 1435 C C . GLU A 1 179 ? -0.046 9.996 13.896 1.00 71.81 179 GLU A C 1
ATOM 1437 O O . GLU A 1 179 ? 1.178 10.109 13.842 1.00 71.81 179 GLU A O 1
ATOM 1442 N N . LYS A 1 180 ? -0.693 9.895 15.066 1.00 69.19 180 LYS A N 1
ATOM 1443 C CA . LYS A 1 180 ? 0.001 9.846 16.367 1.00 69.19 180 LYS A CA 1
ATOM 1444 C C . LYS A 1 180 ? 0.928 8.636 16.494 1.00 69.19 180 LYS A C 1
ATOM 1446 O O . LYS A 1 180 ? 1.921 8.708 17.209 1.00 69.19 180 LYS A O 1
ATOM 1451 N N . GLN A 1 181 ? 0.618 7.545 15.800 1.00 67.00 181 GLN A N 1
ATOM 1452 C CA . GLN A 1 181 ? 1.460 6.350 15.712 1.00 67.00 181 GLN A CA 1
ATOM 1453 C C . GLN A 1 181 ? 2.531 6.454 14.606 1.00 67.00 181 GLN A C 1
ATOM 1455 O O . GLN A 1 181 ? 3.343 5.544 14.453 1.00 67.00 181 GLN A O 1
ATOM 1460 N N . GLY A 1 182 ? 2.576 7.565 13.860 1.00 71.38 182 GLY A N 1
ATOM 1461 C CA . GLY A 1 182 ? 3.555 7.822 12.802 1.00 71.38 182 GLY A CA 1
ATOM 1462 C C . GLY A 1 182 ? 3.151 7.307 11.418 1.00 71.38 182 GLY A C 1
ATOM 1463 O O . GLY A 1 182 ? 3.983 7.288 10.512 1.00 71.38 182 GLY A O 1
ATOM 1464 N N . TYR A 1 183 ? 1.903 6.887 11.213 1.00 78.38 183 TYR A N 1
ATOM 1465 C CA . TYR A 1 183 ? 1.419 6.520 9.882 1.00 78.38 183 TYR A CA 1
ATOM 1466 C C . TYR A 1 183 ? 1.111 7.761 9.035 1.00 78.38 183 TYR A C 1
ATOM 1468 O O . TYR A 1 183 ? 0.840 8.845 9.549 1.00 78.38 183 TYR A O 1
ATOM 1476 N N . VAL A 1 184 ? 1.179 7.591 7.715 1.00 82.94 184 VAL A N 1
ATOM 1477 C CA . VAL A 1 184 ? 0.880 8.631 6.721 1.00 82.94 184 VAL A CA 1
ATOM 1478 C C . VAL A 1 184 ? -0.506 8.359 6.142 1.00 82.94 184 VAL A C 1
ATOM 1480 O O . VAL A 1 184 ? -0.848 7.203 5.901 1.00 82.94 184 VAL A O 1
ATOM 1483 N N . GLU A 1 185 ? -1.298 9.409 5.923 1.00 82.19 185 GLU A N 1
ATOM 1484 C CA . GLU A 1 185 ? -2.609 9.310 5.270 1.00 82.19 185 GLU A CA 1
ATOM 1485 C C . GLU A 1 185 ? -2.485 8.727 3.853 1.00 82.19 185 GLU A C 1
ATOM 1487 O O . GLU A 1 185 ? -1.557 9.065 3.113 1.00 82.19 185 GLU A O 1
ATOM 1492 N N . ALA A 1 186 ? -3.426 7.868 3.451 1.00 82.00 186 ALA A N 1
ATOM 1493 C CA . ALA A 1 186 ? -3.424 7.267 2.115 1.00 82.00 186 ALA A CA 1
ATOM 1494 C C . ALA A 1 186 ? -3.551 8.327 1.007 1.00 82.00 186 ALA A C 1
ATOM 1496 O O . ALA A 1 186 ? -2.856 8.242 -0.010 1.00 82.00 186 ALA A O 1
ATOM 1497 N N . SER A 1 187 ? -4.367 9.361 1.235 1.00 82.75 187 SER A N 1
ATOM 1498 C CA . SER A 1 187 ? -4.538 10.493 0.321 1.00 82.75 187 SER A CA 1
ATOM 1499 C C . SER A 1 187 ? -3.225 11.279 0.147 1.00 82.75 187 SER A C 1
ATOM 1501 O O . SER A 1 187 ? -2.790 11.525 -0.981 1.00 82.75 187 SER A O 1
ATOM 1503 N N . ASP A 1 188 ? -2.518 11.575 1.244 1.00 87.00 188 ASP A N 1
ATOM 1504 C CA . ASP A 1 188 ? -1.202 12.225 1.244 1.00 87.00 188 ASP A CA 1
ATOM 1505 C C . ASP A 1 188 ? -0.134 11.367 0.564 1.00 87.00 188 ASP A C 1
ATOM 1507 O O . ASP A 1 188 ? 0.674 11.879 -0.216 1.00 87.00 188 ASP A O 1
ATOM 1511 N N . ALA A 1 189 ? -0.105 10.065 0.857 1.00 89.56 189 ALA A N 1
ATOM 1512 C CA . ALA A 1 189 ? 0.829 9.129 0.246 1.00 89.56 189 ALA A CA 1
ATOM 1513 C C . ALA A 1 189 ? 0.601 9.057 -1.272 1.00 89.56 189 ALA A C 1
ATOM 1515 O O . ALA A 1 189 ? 1.549 9.191 -2.052 1.00 89.56 189 ALA A O 1
ATOM 1516 N N . GLY A 1 190 ? -0.659 8.938 -1.698 1.00 87.44 190 GLY A N 1
ATOM 1517 C CA . GLY A 1 190 ? -1.060 8.961 -3.102 1.00 87.44 190 GLY A CA 1
ATOM 1518 C C . GLY A 1 190 ? -0.706 10.279 -3.793 1.00 87.44 190 GLY A C 1
ATOM 1519 O O . GLY A 1 190 ? -0.132 10.265 -4.886 1.00 87.44 190 GLY A O 1
ATOM 1520 N N . ALA A 1 191 ? -0.966 11.418 -3.146 1.00 88.50 191 ALA A N 1
ATOM 1521 C CA . ALA A 1 191 ? -0.617 12.744 -3.653 1.00 88.50 191 ALA A CA 1
ATOM 1522 C C . ALA A 1 191 ? 0.902 12.931 -3.770 1.00 88.50 191 ALA A C 1
ATOM 1524 O O . ALA A 1 191 ? 1.386 13.463 -4.771 1.00 88.50 191 ALA A O 1
ATOM 1525 N N . PHE A 1 192 ? 1.671 12.449 -2.791 1.00 92.75 192 PHE A N 1
ATOM 1526 C CA . PHE A 1 192 ? 3.130 12.483 -2.819 1.00 92.75 192 PHE A CA 1
ATOM 1527 C C . PHE A 1 192 ? 3.689 11.653 -3.979 1.00 92.75 192 PHE A C 1
ATOM 1529 O O . PHE A 1 192 ? 4.483 12.165 -4.770 1.00 92.75 192 PHE A O 1
ATOM 1536 N N . LEU A 1 193 ? 3.246 10.402 -4.134 1.00 92.31 193 LEU A N 1
ATOM 1537 C CA . LEU A 1 193 ? 3.703 9.524 -5.214 1.00 92.31 193 LEU A CA 1
ATOM 1538 C C . LEU A 1 193 ? 3.262 10.030 -6.595 1.00 92.31 193 LEU A C 1
ATOM 1540 O O . LEU A 1 193 ? 4.048 9.996 -7.541 1.00 92.31 193 LEU A O 1
ATOM 1544 N N . SER A 1 194 ? 2.039 10.544 -6.719 1.00 89.50 194 SER A N 1
ATOM 1545 C CA . SER A 1 194 ? 1.529 11.122 -7.971 1.00 89.50 194 SER A CA 1
ATOM 1546 C C . SER A 1 194 ? 2.240 12.423 -8.337 1.00 89.50 194 SER A C 1
ATOM 1548 O O . SER A 1 194 ? 2.543 12.650 -9.508 1.00 89.50 194 SER A O 1
ATOM 1550 N N . GLY A 1 195 ? 2.582 13.248 -7.342 1.00 89.62 195 GLY A N 1
ATOM 1551 C CA . GLY A 1 195 ? 3.431 14.423 -7.527 1.00 89.62 195 GLY A CA 1
ATOM 1552 C C . GLY A 1 195 ? 4.784 14.045 -8.124 1.00 89.62 195 GLY A C 1
ATOM 1553 O O . GLY A 1 195 ? 5.217 14.661 -9.093 1.00 89.62 195 GLY A O 1
ATOM 1554 N N . ILE A 1 196 ? 5.397 12.955 -7.640 1.00 91.62 196 ILE A N 1
ATOM 1555 C CA . ILE A 1 196 ? 6.655 12.458 -8.210 1.00 91.62 196 ILE A CA 1
ATOM 1556 C C . ILE A 1 196 ? 6.481 12.042 -9.678 1.00 91.62 196 ILE A C 1
ATOM 1558 O O . ILE A 1 196 ? 7.338 12.358 -10.495 1.00 91.62 196 ILE A O 1
ATOM 1562 N N . LYS A 1 197 ? 5.381 11.372 -10.042 1.00 88.19 197 LYS A N 1
ATOM 1563 C CA . LYS A 1 197 ? 5.136 10.930 -11.431 1.00 88.19 197 LYS A CA 1
ATOM 1564 C C . LYS A 1 197 ? 5.017 12.094 -12.425 1.00 88.19 197 LYS A C 1
ATOM 1566 O O . LYS A 1 197 ? 5.425 11.949 -13.573 1.00 88.19 197 LYS A O 1
ATOM 1571 N N . ASN A 1 198 ? 4.459 13.223 -11.988 1.00 86.06 198 ASN A N 1
ATOM 1572 C CA . ASN A 1 198 ? 4.109 14.349 -12.861 1.00 86.06 198 ASN A CA 1
ATOM 1573 C C . ASN A 1 198 ? 5.203 15.425 -12.983 1.00 86.06 198 ASN A C 1
ATOM 1575 O O . ASN A 1 198 ? 5.105 16.308 -13.836 1.00 86.06 198 ASN A O 1
ATOM 1579 N N . GLU A 1 199 ? 6.224 15.390 -12.134 1.00 83.06 199 GLU A N 1
ATOM 1580 C CA . GLU A 1 199 ? 7.306 16.377 -12.112 1.00 83.06 199 GLU A CA 1
ATOM 1581 C C . GLU A 1 199 ? 8.459 16.011 -13.079 1.00 83.06 199 GLU A C 1
ATOM 1583 O O . GLU A 1 199 ? 8.667 14.855 -13.447 1.00 83.06 199 GLU A O 1
ATOM 1588 N N . THR A 1 200 ? 9.227 17.012 -13.523 1.00 79.12 200 THR A N 1
ATOM 1589 C CA . THR A 1 200 ? 10.304 16.838 -14.519 1.00 79.12 200 THR A CA 1
ATOM 1590 C C . THR A 1 200 ? 11.612 16.363 -13.878 1.00 79.12 200 THR A C 1
ATOM 1592 O O . THR A 1 200 ? 12.042 16.910 -12.865 1.00 79.12 200 THR A O 1
ATOM 1595 N N . SER A 1 201 ? 12.317 15.432 -14.534 1.00 72.06 201 SER A N 1
ATOM 1596 C CA . SER A 1 201 ? 13.552 14.797 -14.034 1.00 72.06 201 SER A CA 1
ATOM 1597 C C . SER A 1 201 ? 14.649 15.762 -13.558 1.00 72.06 201 SER A C 1
ATOM 1599 O O . SER A 1 201 ? 15.330 15.487 -12.573 1.00 72.06 201 SER A O 1
ATOM 1601 N N . VAL A 1 202 ? 14.811 16.902 -14.235 1.00 70.19 202 VAL A N 1
ATOM 1602 C CA . VAL A 1 202 ? 15.854 17.901 -13.934 1.00 70.19 202 VAL A CA 1
ATOM 1603 C C . VAL A 1 202 ? 15.624 18.573 -12.577 1.00 70.19 202 VAL A C 1
ATOM 1605 O O . VAL A 1 202 ? 16.573 18.837 -11.847 1.00 70.19 202 VAL A O 1
ATOM 1608 N N . TYR A 1 203 ? 14.365 18.779 -12.184 1.00 76.06 203 TYR A N 1
ATOM 1609 C CA . TYR A 1 203 ? 14.031 19.456 -10.930 1.00 76.06 203 TYR A CA 1
ATOM 1610 C C . TYR A 1 203 ? 14.450 18.637 -9.693 1.00 76.06 203 TYR A C 1
ATOM 1612 O O . TYR A 1 203 ? 14.833 19.195 -8.666 1.00 76.06 203 TYR A O 1
ATOM 1620 N N . TRP A 1 204 ? 14.457 17.305 -9.797 1.00 72.56 204 TRP A N 1
ATOM 1621 C CA . TRP A 1 204 ? 14.866 16.385 -8.724 1.00 72.56 204 TRP A CA 1
ATOM 1622 C C . TRP A 1 204 ? 16.343 16.418 -8.405 1.00 72.56 204 TRP A C 1
ATOM 1624 O O . TRP A 1 204 ? 16.746 16.319 -7.244 1.00 72.56 204 TRP A O 1
ATOM 1634 N N . LEU A 1 205 ? 17.143 16.545 -9.455 1.00 76.06 205 LEU A N 1
ATOM 1635 C CA . LEU A 1 205 ? 18.584 16.616 -9.331 1.00 76.06 205 LEU A CA 1
ATOM 1636 C C . LEU A 1 205 ? 19.016 17.943 -8.713 1.00 76.06 205 LEU A C 1
ATOM 1638 O O . LEU A 1 205 ? 20.120 18.014 -8.209 1.00 76.06 205 LEU A O 1
ATOM 1642 N N . GLU A 1 206 ? 18.170 18.967 -8.671 1.00 79.19 206 GLU A N 1
ATOM 1643 C CA . GLU A 1 206 ? 18.551 20.275 -8.126 1.00 79.19 206 GLU A CA 1
ATOM 1644 C C . GLU A 1 206 ? 17.844 20.603 -6.801 1.00 79.19 206 GLU A C 1
ATOM 1646 O O . GLU A 1 206 ? 18.333 21.409 -6.005 1.00 79.19 206 GLU A O 1
ATOM 1651 N N . SER A 1 207 ? 16.703 19.969 -6.517 1.00 80.12 207 SER A N 1
ATOM 1652 C CA . SER A 1 207 ? 15.914 20.266 -5.323 1.00 80.12 207 SER A CA 1
ATOM 1653 C C . SER A 1 207 ? 16.510 19.644 -4.057 1.00 80.12 207 SER A C 1
ATOM 1655 O O . SER A 1 207 ? 16.551 18.426 -3.883 1.00 80.12 207 SER A O 1
ATOM 1657 N N . THR A 1 208 ? 16.937 20.503 -3.131 1.00 81.00 208 THR A N 1
ATOM 1658 C CA . THR A 1 208 ? 17.503 20.120 -1.823 1.00 81.00 208 THR A CA 1
ATOM 1659 C C . THR A 1 208 ? 16.509 20.262 -0.664 1.00 81.00 208 THR A C 1
ATOM 1661 O O . THR A 1 208 ? 16.806 19.860 0.465 1.00 81.00 208 THR A O 1
ATOM 1664 N N . ALA A 1 209 ? 15.328 20.831 -0.927 1.00 85.56 209 ALA A N 1
ATOM 1665 C CA . ALA A 1 209 ? 14.314 21.136 0.075 1.00 85.56 209 ALA A CA 1
ATOM 1666 C C . ALA A 1 209 ? 13.236 20.046 0.168 1.00 85.56 209 ALA A C 1
ATOM 1668 O O . ALA A 1 209 ? 12.902 19.381 -0.811 1.00 85.56 209 ALA A O 1
ATOM 1669 N N . TYR A 1 210 ? 12.647 19.901 1.357 1.00 83.88 210 TYR A N 1
ATOM 1670 C CA . TYR A 1 210 ? 11.481 19.043 1.549 1.00 83.88 210 TYR A CA 1
ATOM 1671 C C . TYR A 1 210 ? 10.265 19.564 0.786 1.00 83.88 210 TYR A C 1
ATOM 1673 O O . TYR A 1 210 ? 9.970 20.763 0.787 1.00 83.88 210 TYR A O 1
ATOM 1681 N N . CYS A 1 211 ? 9.490 18.635 0.237 1.00 85.19 211 CYS A N 1
ATOM 1682 C CA . CYS A 1 211 ? 8.138 18.917 -0.227 1.00 85.19 211 CYS A CA 1
ATOM 1683 C C . CYS A 1 211 ? 7.215 19.278 0.950 1.00 85.19 211 CYS A C 1
ATOM 1685 O O . CYS A 1 211 ? 7.513 18.933 2.099 1.00 85.19 211 CYS A O 1
ATOM 1687 N N . PRO A 1 212 ? 6.060 19.916 0.687 1.00 86.19 212 PRO A N 1
ATOM 1688 C CA . PRO A 1 212 ? 5.106 20.275 1.733 1.00 86.19 212 PRO A CA 1
ATOM 1689 C C . PRO A 1 212 ? 4.648 19.090 2.600 1.00 86.19 212 PRO A C 1
ATOM 1691 O O . PRO A 1 212 ? 4.560 19.255 3.814 1.00 86.19 212 PRO A O 1
ATOM 1694 N N . ILE A 1 213 ? 4.424 17.912 1.999 1.00 88.50 213 ILE A N 1
ATOM 1695 C CA . ILE A 1 213 ? 3.905 16.715 2.689 1.00 88.50 213 ILE A CA 1
ATOM 1696 C C . ILE A 1 213 ? 4.917 16.158 3.715 1.00 88.50 213 ILE A C 1
ATOM 1698 O O . ILE A 1 213 ? 4.6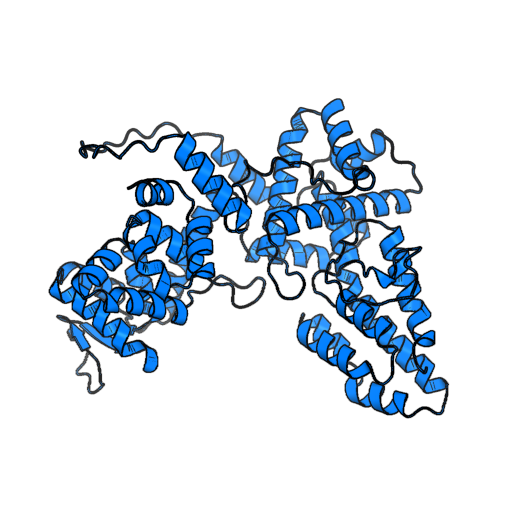01 16.195 4.906 1.00 88.50 213 ILE A O 1
ATOM 1702 N N . PRO A 1 214 ? 6.160 15.760 3.347 1.00 87.75 214 PRO A N 1
ATOM 1703 C CA . PRO A 1 214 ? 7.157 15.336 4.334 1.00 87.75 214 PRO A CA 1
ATOM 1704 C C . PRO A 1 214 ? 7.439 16.410 5.388 1.00 87.75 214 PRO A C 1
ATOM 1706 O O . PRO A 1 214 ? 7.611 16.104 6.562 1.00 87.75 214 PRO A O 1
ATOM 1709 N N . ARG A 1 215 ? 7.438 17.695 5.000 1.00 89.00 215 ARG A N 1
ATOM 1710 C CA . ARG A 1 215 ? 7.644 18.798 5.947 1.00 89.00 215 ARG A CA 1
ATOM 1711 C C . ARG A 1 215 ? 6.546 18.852 7.013 1.00 89.00 215 ARG A C 1
ATOM 1713 O O . ARG A 1 215 ? 6.865 19.089 8.174 1.00 89.00 215 ARG A O 1
ATOM 1720 N N . ARG A 1 216 ? 5.278 18.653 6.633 1.00 85.88 216 ARG A N 1
ATOM 1721 C CA . ARG A 1 216 ? 4.147 18.592 7.573 1.00 85.88 216 ARG A CA 1
ATOM 1722 C C . ARG A 1 216 ? 4.277 17.388 8.503 1.00 85.88 216 ARG A C 1
ATOM 1724 O O . ARG A 1 216 ? 4.149 17.556 9.710 1.00 85.88 216 ARG A O 1
ATOM 1731 N N . TYR A 1 217 ? 4.609 16.226 7.947 1.00 86.50 217 TYR A N 1
ATOM 1732 C CA . TYR A 1 217 ? 4.811 14.993 8.705 1.00 86.50 217 TYR A CA 1
ATOM 1733 C C . TYR A 1 217 ? 5.943 15.107 9.742 1.00 86.50 217 TYR A C 1
ATOM 1735 O O . TYR A 1 217 ? 5.766 14.795 10.913 1.00 86.50 217 TYR A O 1
ATOM 1743 N N . PHE A 1 218 ? 7.114 15.630 9.367 1.00 86.88 218 PHE A N 1
ATOM 1744 C CA . PHE A 1 218 ? 8.200 15.792 10.342 1.00 86.88 218 PHE A CA 1
ATOM 1745 C C . PHE A 1 218 ? 7.915 16.891 11.373 1.00 86.88 218 PHE A C 1
ATOM 1747 O O . PHE A 1 218 ? 8.402 16.809 12.500 1.00 86.88 218 PHE A O 1
ATOM 1754 N N . ALA A 1 219 ? 7.118 17.904 11.019 1.00 85.19 219 ALA A N 1
ATOM 1755 C CA . ALA A 1 219 ? 6.679 18.917 11.971 1.00 85.19 219 ALA A CA 1
ATOM 1756 C C . ALA A 1 219 ? 5.710 18.348 13.022 1.00 85.19 219 ALA A C 1
ATOM 1758 O O . ALA A 1 219 ? 5.815 18.732 14.186 1.00 85.19 219 ALA A O 1
ATOM 1759 N N . SER A 1 220 ? 4.811 17.426 12.647 1.00 80.88 220 SER A N 1
ATOM 1760 C CA . SER A 1 220 ? 3.923 16.768 13.614 1.00 80.88 220 SER A CA 1
ATOM 1761 C C . SER A 1 220 ? 4.705 15.863 14.566 1.00 80.88 220 SER A C 1
ATOM 1763 O O . SER A 1 220 ? 4.505 15.959 15.772 1.00 80.88 220 SER A O 1
ATOM 1765 N N . LEU A 1 221 ? 5.675 15.089 14.064 1.00 77.81 221 LEU A N 1
ATOM 1766 C CA . LEU A 1 221 ? 6.558 14.272 14.907 1.00 77.81 221 LEU A CA 1
ATOM 1767 C C . LEU A 1 221 ? 7.373 15.112 15.901 1.00 77.81 221 LEU A C 1
ATOM 1769 O O . LEU A 1 221 ? 7.439 14.781 17.081 1.00 77.81 221 LEU A O 1
ATOM 1773 N N . ALA A 1 222 ? 7.945 16.235 15.458 1.00 77.81 222 ALA A N 1
ATOM 1774 C CA . ALA A 1 222 ? 8.705 17.122 16.342 1.00 77.81 222 ALA A CA 1
ATOM 1775 C C . ALA A 1 222 ? 7.837 17.781 17.434 1.00 77.81 222 ALA A C 1
ATOM 1777 O O . ALA A 1 222 ? 8.346 18.114 18.503 1.00 77.81 222 ALA A O 1
ATOM 1778 N N . GLY A 1 223 ? 6.538 17.972 17.173 1.00 62.75 223 GLY A N 1
ATOM 1779 C CA . GLY A 1 223 ? 5.571 18.477 18.151 1.00 62.75 223 GLY A CA 1
ATOM 1780 C C . GLY A 1 223 ? 5.134 17.441 19.190 1.00 62.75 223 GLY A C 1
ATOM 1781 O O . GLY A 1 223 ? 4.705 17.826 20.271 1.00 62.75 223 GLY A O 1
ATOM 1782 N N . ILE A 1 224 ? 5.276 16.143 18.903 1.00 56.84 224 ILE A N 1
ATOM 1783 C CA . ILE A 1 224 ? 4.963 15.062 19.853 1.00 56.84 224 ILE A CA 1
ATOM 1784 C C . ILE A 1 224 ? 6.038 14.977 20.953 1.00 56.84 224 ILE A C 1
ATOM 1786 O O . ILE A 1 224 ? 5.711 14.743 22.115 1.00 56.84 224 ILE A O 1
ATOM 1790 N N . ASP A 1 225 ? 7.301 15.257 20.617 1.00 48.62 225 ASP A N 1
ATOM 1791 C CA . ASP A 1 225 ? 8.427 15.210 21.565 1.00 48.62 225 ASP A CA 1
ATOM 1792 C C . ASP A 1 225 ? 8.580 16.487 22.423 1.00 48.62 225 ASP A C 1
ATOM 1794 O O . ASP A 1 225 ? 9.349 16.510 23.390 1.00 48.62 225 ASP A O 1
ATOM 1798 N N . GLY A 1 226 ? 7.851 17.564 22.108 1.00 44.66 226 GLY A N 1
ATOM 1799 C CA . GLY A 1 226 ? 7.926 18.846 22.808 1.00 44.66 226 GLY A CA 1
ATOM 1800 C C . GLY A 1 226 ? 6.584 19.275 23.396 1.00 44.66 226 GLY A C 1
ATOM 1801 O O . GLY A 1 226 ? 5.716 19.713 22.661 1.00 44.66 226 GLY A O 1
ATOM 1802 N N . THR A 1 227 ? 6.481 19.240 24.730 1.00 37.50 227 THR A N 1
ATOM 1803 C CA . THR A 1 227 ? 5.360 19.696 25.587 1.00 37.50 227 THR A CA 1
ATOM 1804 C C . THR A 1 227 ? 4.179 18.736 25.766 1.00 37.50 227 THR A C 1
ATOM 1806 O O . THR A 1 227 ? 3.041 19.051 25.436 1.00 37.50 227 THR A O 1
ATOM 1809 N N . ALA A 1 228 ? 4.430 17.619 26.445 1.00 31.23 228 ALA A N 1
ATOM 1810 C CA . ALA A 1 228 ? 3.452 17.037 27.361 1.00 31.23 228 ALA A CA 1
ATOM 1811 C C . ALA A 1 228 ? 3.895 17.329 28.807 1.00 31.23 228 ALA A C 1
ATOM 1813 O O . ALA A 1 228 ? 4.673 16.582 29.400 1.00 31.23 228 ALA A O 1
ATOM 1814 N N . GLU A 1 229 ? 3.432 18.448 29.375 1.00 28.95 229 GLU A N 1
ATOM 1815 C CA . GLU A 1 229 ? 3.303 18.533 30.834 1.00 28.95 229 GLU A CA 1
ATOM 1816 C C . GLU A 1 229 ? 2.313 17.444 31.285 1.00 28.95 229 GLU A C 1
ATOM 1818 O O . GLU A 1 229 ? 1.312 17.207 30.599 1.00 28.95 229 GLU A O 1
ATOM 1823 N N . PRO A 1 230 ? 2.562 16.749 32.408 1.00 31.20 230 PRO A N 1
ATOM 1824 C CA . PRO A 1 230 ? 1.657 15.722 32.890 1.00 31.20 230 PRO A CA 1
ATOM 1825 C C . PRO A 1 230 ? 0.361 16.393 33.346 1.00 31.20 230 PRO A C 1
ATOM 1827 O O . PRO A 1 230 ? 0.305 16.996 34.418 1.00 31.20 230 PRO A O 1
ATOM 1830 N N . ASN A 1 231 ? -0.688 16.286 32.531 1.00 28.38 231 ASN A N 1
ATOM 1831 C CA . ASN A 1 231 ? -2.041 16.638 32.938 1.00 28.38 231 ASN A CA 1
ATOM 1832 C C . ASN A 1 231 ? -2.471 15.686 34.062 1.00 28.38 231 ASN A C 1
ATOM 1834 O O . ASN A 1 231 ? -2.950 14.575 33.840 1.00 28.38 231 ASN A O 1
ATOM 1838 N N . ALA A 1 232 ? -2.263 16.145 35.294 1.00 30.08 232 ALA A N 1
ATOM 1839 C CA . ALA A 1 232 ? -2.880 15.610 36.490 1.00 30.08 232 ALA A CA 1
ATOM 1840 C C . ALA A 1 232 ? -4.385 15.900 36.429 1.00 30.08 232 ALA A C 1
ATOM 1842 O O . ALA A 1 232 ? -4.865 16.929 36.902 1.00 30.08 232 ALA A O 1
ATOM 1843 N N . SER A 1 233 ? -5.133 14.975 35.840 1.00 32.81 233 SER A N 1
ATOM 1844 C CA . SER A 1 233 ? -6.586 14.916 35.964 1.00 32.81 233 SER A CA 1
ATOM 1845 C C . SER A 1 233 ? -6.973 13.570 36.562 1.00 32.81 233 SER A C 1
ATOM 1847 O O . SER A 1 233 ? -6.723 12.511 35.999 1.00 32.81 233 SER A O 1
ATOM 1849 N N . ASN A 1 234 ? -7.532 13.687 37.762 1.00 32.75 234 ASN A N 1
ATOM 1850 C CA . ASN A 1 234 ? -8.132 12.685 38.630 1.00 32.75 234 ASN A CA 1
ATOM 1851 C C . ASN A 1 234 ? -8.812 11.514 37.897 1.00 32.75 234 ASN A C 1
ATOM 1853 O O . ASN A 1 234 ? -9.929 11.663 37.406 1.00 32.75 234 ASN A O 1
ATOM 1857 N N . HIS A 1 235 ? -8.211 10.326 37.972 1.00 31.16 235 HIS A N 1
ATOM 1858 C CA . HIS A 1 235 ? -8.967 9.078 37.985 1.00 31.16 235 HIS A CA 1
ATOM 1859 C C . HIS A 1 235 ? -9.062 8.595 39.430 1.00 31.16 235 HIS A C 1
ATOM 1861 O O . HIS A 1 235 ? -8.057 8.310 40.078 1.00 31.16 235 HIS A O 1
ATOM 1867 N N . ALA A 1 236 ? -10.291 8.583 39.940 1.00 29.83 236 ALA A N 1
ATOM 1868 C CA . ALA A 1 236 ? -10.643 7.926 41.184 1.00 29.83 236 ALA A CA 1
ATOM 1869 C C . ALA A 1 236 ? -10.365 6.417 41.082 1.00 29.83 236 ALA A C 1
ATOM 1871 O O . ALA A 1 236 ? -10.527 5.829 40.013 1.00 29.83 236 ALA A O 1
ATOM 1872 N N . ASP A 1 237 ? -9.956 5.838 42.212 1.00 28.94 237 ASP A N 1
ATOM 1873 C CA . ASP A 1 237 ? -9.670 4.422 42.451 1.00 28.94 237 ASP A CA 1
ATOM 1874 C C . ASP A 1 237 ? -10.594 3.462 41.682 1.00 28.94 237 ASP A C 1
ATOM 1876 O O . ASP A 1 237 ? -11.746 3.237 42.060 1.00 28.94 237 ASP A O 1
ATOM 1880 N N . VAL A 1 238 ? -10.049 2.832 40.639 1.00 30.23 238 VAL A N 1
ATOM 1881 C CA . VAL A 1 238 ? -10.561 1.567 40.101 1.00 30.23 238 VAL A CA 1
ATOM 1882 C C . VAL A 1 238 ? -9.717 0.451 40.725 1.00 30.23 238 VAL A C 1
ATOM 1884 O O . VAL A 1 238 ? -8.487 0.510 40.642 1.00 30.23 238 VAL A O 1
ATOM 1887 N N . PRO A 1 239 ? -10.320 -0.561 41.373 1.00 29.80 239 PRO A N 1
ATOM 1888 C CA . PRO A 1 239 ? -9.567 -1.649 41.979 1.00 29.80 239 PRO A CA 1
ATOM 1889 C C . PRO A 1 239 ? -8.853 -2.451 40.885 1.00 29.80 239 PRO A C 1
ATOM 1891 O O . PRO A 1 239 ? -9.482 -3.077 40.032 1.00 29.80 239 PRO A O 1
ATOM 1894 N N . VAL A 1 240 ? -7.519 -2.421 40.926 1.00 32.22 240 VAL A N 1
ATOM 1895 C CA . VAL A 1 240 ? -6.637 -3.240 40.091 1.00 32.22 240 VAL A CA 1
ATOM 1896 C C . VAL A 1 240 ? -6.987 -4.703 40.339 1.00 32.22 240 VAL A C 1
ATOM 1898 O O . VAL A 1 240 ? -6.712 -5.258 41.401 1.00 32.22 240 VAL A O 1
ATOM 1901 N N . THR A 1 241 ? -7.637 -5.318 39.357 1.00 36.62 241 THR A N 1
ATOM 1902 C CA . THR A 1 241 ? -7.894 -6.756 39.357 1.00 36.62 241 THR A CA 1
ATOM 1903 C C . THR A 1 241 ? -6.562 -7.442 39.065 1.00 36.62 241 THR A C 1
ATOM 1905 O O . THR A 1 241 ? -5.949 -7.170 38.033 1.00 36.62 241 THR A O 1
ATOM 1908 N N . GLU A 1 242 ? -6.080 -8.271 39.995 1.00 36.28 242 GLU A N 1
ATOM 1909 C CA . GLU A 1 242 ? -4.833 -9.035 39.872 1.00 36.28 242 GLU A CA 1
ATOM 1910 C C . GLU A 1 242 ? -4.840 -9.854 38.572 1.00 36.28 242 GLU A C 1
ATOM 1912 O O . GLU A 1 242 ? -5.489 -10.895 38.467 1.00 36.28 242 GLU A O 1
ATOM 1917 N N . GLN A 1 243 ? -4.131 -9.369 37.551 1.00 46.69 243 GLN A N 1
ATOM 1918 C CA . GLN A 1 243 ? -3.929 -10.118 36.317 1.00 46.69 243 GLN A CA 1
ATOM 1919 C C . GLN A 1 243 ? -2.975 -11.296 36.582 1.00 46.69 243 GLN A C 1
ATOM 1921 O O . GLN A 1 243 ? -1.963 -11.130 37.273 1.00 46.69 243 GLN A O 1
ATOM 1926 N N . PRO A 1 244 ? -3.247 -12.489 36.025 1.00 48.62 244 PRO A N 1
ATOM 1927 C CA . PRO A 1 244 ? -2.363 -13.635 36.169 1.00 48.62 244 PRO A CA 1
ATOM 1928 C C . PRO A 1 244 ? -1.035 -13.363 35.452 1.00 48.62 244 PRO A C 1
ATOM 1930 O O . PRO A 1 244 ? -0.981 -13.190 34.235 1.00 48.62 244 PRO A O 1
ATOM 1933 N N . ASN A 1 245 ? 0.047 -13.330 36.228 1.00 54.06 245 ASN A N 1
ATOM 1934 C CA . ASN A 1 245 ? 1.404 -13.128 35.738 1.00 54.06 245 ASN A CA 1
ATOM 1935 C C . ASN A 1 245 ? 1.857 -14.380 34.962 1.00 54.06 245 ASN A C 1
ATOM 1937 O O . ASN A 1 245 ? 2.148 -15.414 35.565 1.00 54.06 245 ASN A O 1
ATOM 1941 N N . ILE A 1 246 ? 1.851 -14.315 33.627 1.00 65.69 246 ILE A N 1
ATOM 1942 C CA . ILE A 1 246 ? 2.377 -15.389 32.772 1.00 65.69 246 ILE A CA 1
ATOM 1943 C C . ILE A 1 246 ? 3.896 -15.460 32.961 1.00 65.69 246 ILE A C 1
ATOM 1945 O O . ILE A 1 246 ? 4.580 -14.438 32.909 1.00 65.69 246 ILE A O 1
ATOM 1949 N N . ASP A 1 247 ? 4.432 -16.670 33.120 1.00 77.62 247 ASP A N 1
ATOM 1950 C CA . ASP A 1 247 ? 5.877 -16.894 33.127 1.00 77.62 247 ASP A CA 1
ATOM 1951 C C . ASP A 1 247 ? 6.493 -16.450 31.784 1.00 77.62 247 ASP A C 1
ATOM 1953 O O . ASP A 1 247 ? 6.041 -16.840 30.703 1.00 77.62 247 ASP A O 1
ATOM 1957 N N . ALA A 1 248 ? 7.554 -15.643 31.838 1.00 74.31 248 ALA A N 1
ATOM 1958 C CA . ALA A 1 248 ? 8.250 -15.117 30.665 1.00 74.31 248 ALA A CA 1
ATOM 1959 C C . ALA A 1 248 ? 8.685 -16.226 29.685 1.00 74.31 248 ALA A C 1
ATOM 1961 O O . ALA A 1 248 ? 8.710 -16.009 28.471 1.00 74.31 248 ALA A O 1
ATOM 1962 N N . ALA A 1 249 ? 8.972 -17.430 30.194 1.00 72.69 249 ALA A N 1
ATOM 1963 C CA . ALA A 1 249 ? 9.314 -18.592 29.377 1.00 72.69 249 ALA A CA 1
ATOM 1964 C C . ALA A 1 249 ? 8.135 -19.118 28.535 1.00 72.69 249 ALA A C 1
ATOM 1966 O O . ALA A 1 249 ? 8.334 -19.564 27.403 1.00 72.69 249 ALA A O 1
ATOM 1967 N N . GLU A 1 250 ? 6.909 -19.065 29.057 1.00 76.88 250 GLU A N 1
ATOM 1968 C CA . GLU A 1 250 ? 5.703 -19.504 28.346 1.00 76.88 250 GLU A CA 1
ATOM 1969 C C . GLU A 1 250 ? 5.301 -18.485 27.272 1.00 76.88 250 GLU A C 1
ATOM 1971 O O . GLU A 1 250 ? 4.987 -18.871 26.144 1.00 76.88 250 GLU A O 1
ATOM 1976 N N . ARG A 1 251 ? 5.445 -17.184 27.564 1.00 76.88 251 ARG A N 1
ATOM 1977 C CA . ARG A 1 251 ? 5.280 -16.112 26.568 1.00 76.88 251 ARG A CA 1
ATOM 1978 C C . ARG A 1 251 ? 6.277 -16.248 25.413 1.00 76.88 251 ARG A C 1
ATOM 1980 O O . ARG A 1 251 ? 5.869 -16.180 24.261 1.00 76.88 251 ARG A O 1
ATOM 1987 N N . ALA A 1 252 ? 7.553 -16.511 25.700 1.00 75.94 252 ALA A N 1
ATOM 1988 C CA . ALA A 1 252 ? 8.566 -16.712 24.660 1.00 75.94 252 ALA A CA 1
ATOM 1989 C C . ALA A 1 252 ? 8.273 -17.933 23.764 1.00 75.94 252 ALA A C 1
ATOM 1991 O O . ALA A 1 252 ? 8.566 -17.906 22.570 1.00 75.94 252 ALA A O 1
ATOM 1992 N N . ARG A 1 253 ? 7.673 -18.999 24.316 1.00 79.25 253 ARG A N 1
ATOM 1993 C CA . ARG A 1 253 ? 7.234 -20.166 23.529 1.00 79.25 253 ARG A CA 1
ATOM 1994 C C . ARG A 1 253 ? 6.056 -19.841 22.613 1.00 79.25 253 ARG A C 1
ATOM 1996 O O . ARG A 1 253 ? 6.082 -20.249 21.458 1.00 79.25 253 ARG A O 1
ATOM 2003 N N . LEU A 1 254 ? 5.049 -19.121 23.110 1.00 77.88 254 LEU A N 1
ATOM 2004 C CA . LEU A 1 254 ? 3.909 -18.672 22.301 1.00 77.88 254 LEU A CA 1
ATOM 2005 C C . LEU A 1 254 ? 4.355 -17.725 21.181 1.00 77.88 254 LEU A C 1
ATOM 2007 O O . LEU A 1 254 ? 3.959 -17.908 20.034 1.00 77.88 254 LEU A O 1
ATOM 2011 N N . ASP A 1 255 ? 5.259 -16.795 21.490 1.00 74.62 255 ASP A N 1
ATOM 2012 C CA . ASP A 1 255 ? 5.875 -15.909 20.502 1.00 74.62 255 ASP A CA 1
ATOM 2013 C C . ASP A 1 255 ? 6.605 -16.695 19.407 1.00 74.62 255 ASP A C 1
ATOM 2015 O O . ASP A 1 255 ? 6.434 -16.404 18.225 1.00 74.62 255 ASP A O 1
ATOM 2019 N N . ALA A 1 256 ? 7.387 -17.714 19.780 1.00 71.44 256 ALA A N 1
ATOM 2020 C CA . ALA A 1 256 ? 8.098 -18.560 18.823 1.00 71.44 256 ALA A CA 1
ATOM 2021 C C . ALA A 1 256 ? 7.140 -19.340 17.908 1.00 71.44 256 ALA A C 1
ATOM 2023 O O . ALA A 1 256 ? 7.384 -19.420 16.708 1.00 71.44 256 ALA A O 1
ATOM 2024 N N . LEU A 1 257 ? 6.031 -19.854 18.451 1.00 75.31 257 LEU A N 1
ATOM 2025 C CA . LEU A 1 257 ? 5.004 -20.548 17.668 1.00 75.31 257 LEU A CA 1
ATOM 2026 C C . LEU A 1 257 ? 4.275 -19.606 16.701 1.00 75.31 257 LEU A C 1
ATOM 2028 O O . LEU A 1 257 ? 3.986 -20.003 15.572 1.00 75.31 257 LEU A O 1
ATOM 2032 N N . LEU A 1 258 ? 4.005 -18.356 17.098 1.00 72.06 258 LEU A N 1
ATOM 2033 C CA . LEU A 1 258 ? 3.427 -17.371 16.179 1.00 72.06 258 LEU A CA 1
ATOM 2034 C C . LEU A 1 258 ? 4.405 -16.955 15.072 1.00 72.06 258 LEU A C 1
ATOM 2036 O O . LEU A 1 258 ? 3.979 -16.696 13.951 1.00 72.06 258 LEU A O 1
ATOM 2040 N N . VAL A 1 259 ? 5.707 -16.895 15.362 1.00 69.69 259 VAL A N 1
ATOM 2041 C CA . VAL A 1 259 ? 6.734 -16.637 14.340 1.00 69.69 259 VAL A CA 1
ATOM 2042 C C . VAL A 1 259 ? 6.858 -17.824 13.380 1.00 69.69 259 VAL A C 1
ATOM 2044 O O . VAL A 1 259 ? 6.949 -17.616 12.176 1.00 69.69 259 VAL A O 1
ATOM 2047 N N . GLU A 1 260 ? 6.819 -19.062 13.881 1.00 68.56 260 GLU A N 1
ATOM 2048 C CA . GLU A 1 260 ? 6.875 -20.280 13.053 1.00 68.56 260 GLU A CA 1
ATOM 2049 C C . GLU A 1 260 ? 5.646 -20.438 12.142 1.00 68.56 260 GLU A C 1
ATOM 2051 O O . GLU A 1 260 ? 5.736 -21.034 11.071 1.00 68.56 260 GLU A O 1
ATOM 2056 N N . SER A 1 261 ? 4.507 -19.872 12.544 1.00 64.50 261 SER A N 1
ATOM 2057 C CA . SER A 1 261 ? 3.259 -19.873 11.772 1.00 64.50 261 SER A CA 1
ATOM 2058 C C . SER A 1 261 ? 3.064 -18.637 10.882 1.00 64.50 261 SER A C 1
ATOM 2060 O O . SER A 1 261 ? 1.985 -18.479 10.313 1.00 64.50 261 SER A O 1
ATOM 2062 N N . ASP A 1 262 ? 4.081 -17.774 10.746 1.00 62.59 262 ASP A N 1
ATOM 2063 C CA . ASP A 1 262 ? 4.028 -16.486 10.028 1.00 62.59 262 ASP A CA 1
ATOM 2064 C C . ASP A 1 262 ? 2.945 -15.505 10.552 1.00 62.59 262 ASP A C 1
ATOM 2066 O O . ASP A 1 262 ? 2.629 -14.507 9.906 1.00 62.59 262 ASP A O 1
ATOM 2070 N N . LEU A 1 263 ? 2.390 -15.745 11.748 1.00 61.03 263 LEU A N 1
ATOM 2071 C CA . LEU A 1 263 ? 1.346 -14.923 12.380 1.00 61.03 263 LEU A CA 1
ATOM 2072 C C . LEU A 1 263 ? 1.907 -13.729 13.158 1.00 61.03 263 LEU A C 1
ATOM 2074 O O . LEU A 1 263 ? 1.226 -12.719 13.339 1.00 61.03 263 LEU A O 1
ATOM 2078 N N . LYS A 1 264 ? 3.159 -13.825 13.614 1.00 50.81 264 LYS A N 1
ATOM 2079 C CA . LYS A 1 264 ? 3.882 -12.726 14.256 1.00 50.81 264 LYS A CA 1
ATOM 2080 C C . LYS A 1 264 ? 5.038 -12.291 13.371 1.00 50.81 264 LYS A C 1
ATOM 2082 O O . LYS A 1 264 ? 6.133 -12.849 13.419 1.00 50.81 264 LYS A O 1
ATOM 2087 N N . GLU A 1 265 ? 4.836 -11.208 12.629 1.00 51.16 265 GLU A N 1
ATOM 2088 C CA . GLU A 1 265 ? 5.961 -10.324 12.353 1.00 51.16 265 GLU A CA 1
ATOM 2089 C C . GLU A 1 265 ? 6.311 -9.666 13.688 1.00 51.16 265 GLU A C 1
ATOM 2091 O O . GLU A 1 265 ? 5.491 -8.972 14.286 1.00 51.16 265 GLU A O 1
ATOM 2096 N N . THR A 1 266 ? 7.493 -9.978 14.225 1.00 42.00 266 THR A N 1
ATOM 2097 C CA . THR A 1 266 ? 8.067 -9.287 15.386 1.00 42.00 266 THR A CA 1
ATOM 2098 C C . THR A 1 266 ? 7.836 -7.792 15.220 1.00 42.00 266 THR A C 1
ATOM 2100 O O . THR A 1 266 ? 8.423 -7.221 14.300 1.00 42.00 266 THR A O 1
ATOM 2103 N N . ALA A 1 267 ? 6.989 -7.200 16.070 1.00 37.81 267 ALA A N 1
ATOM 2104 C CA . ALA A 1 267 ? 6.772 -5.760 16.105 1.00 37.81 267 ALA A CA 1
ATOM 2105 C C . ALA A 1 267 ? 8.150 -5.096 16.133 1.00 37.81 267 ALA A C 1
ATOM 2107 O O . ALA A 1 267 ? 8.912 -5.347 17.079 1.00 37.81 267 ALA A O 1
ATOM 2108 N N . PRO A 1 268 ? 8.550 -4.362 15.086 1.00 39.66 268 PRO A N 1
ATOM 2109 C CA . PRO A 1 268 ? 9.844 -3.743 15.129 1.00 39.66 268 PRO A CA 1
ATOM 2110 C C . PRO A 1 268 ? 9.735 -2.515 16.044 1.00 39.66 268 PRO A C 1
ATOM 2112 O O . PRO A 1 268 ? 8.707 -1.834 16.062 1.00 39.66 268 PRO A O 1
ATOM 2115 N N . PRO A 1 269 ? 10.795 -2.181 16.797 1.00 35.78 269 PRO A N 1
ATOM 2116 C CA . PRO A 1 269 ? 10.981 -0.798 17.225 1.00 35.78 269 PRO A CA 1
ATOM 2117 C C . PRO A 1 269 ? 10.876 0.117 15.990 1.00 35.78 269 PRO A C 1
ATOM 2119 O O . PRO A 1 269 ? 11.159 -0.364 14.887 1.00 35.78 269 PRO A O 1
ATOM 2122 N N . PRO A 1 270 ? 10.506 1.403 16.143 1.00 35.09 270 PRO A N 1
ATOM 2123 C CA . PRO A 1 270 ? 10.369 2.349 15.030 1.00 35.09 270 PRO A CA 1
ATOM 2124 C C . PRO A 1 270 ? 11.518 2.165 14.040 1.00 35.09 270 PRO A C 1
ATOM 2126 O O . PRO A 1 270 ? 12.663 2.416 14.409 1.00 35.09 270 PRO A O 1
ATOM 2129 N N . LEU A 1 271 ? 11.200 1.609 12.859 1.00 39.94 271 LEU A N 1
ATOM 2130 C CA . LEU A 1 271 ? 12.107 1.201 11.779 1.00 39.94 271 LEU A CA 1
ATOM 2131 C C . LEU A 1 271 ? 13.607 1.212 12.143 1.00 39.94 271 LEU A C 1
ATOM 2133 O O . LEU A 1 271 ? 14.404 1.941 11.554 1.00 39.94 271 LEU A O 1
ATOM 2137 N N . MET A 1 272 ? 14.040 0.371 13.088 1.00 38.53 272 MET A N 1
ATOM 2138 C CA . MET A 1 272 ? 15.459 0.030 13.155 1.00 38.53 272 MET A CA 1
ATOM 2139 C C . MET A 1 272 ? 15.679 -1.122 12.192 1.00 38.53 272 MET A C 1
ATOM 2141 O O . MET A 1 272 ? 15.228 -2.239 12.433 1.00 38.53 272 MET A O 1
ATOM 2145 N N . LEU A 1 273 ? 16.360 -0.807 11.089 1.00 41.88 273 LEU A N 1
ATOM 2146 C CA . LEU A 1 273 ? 16.923 -1.724 10.101 1.00 41.88 273 LEU A CA 1
ATOM 2147 C C . LEU A 1 273 ? 17.581 -2.941 10.778 1.00 41.88 273 LEU A C 1
ATOM 2149 O O . LEU A 1 273 ? 18.794 -2.971 10.987 1.00 41.88 273 LEU A O 1
ATOM 2153 N N . ALA A 1 274 ? 16.809 -3.984 11.077 1.00 37.78 274 ALA A N 1
ATOM 2154 C CA . ALA A 1 274 ? 17.370 -5.314 11.208 1.00 37.78 274 ALA A CA 1
ATOM 2155 C C . ALA A 1 274 ? 17.858 -5.689 9.806 1.00 37.78 274 ALA A C 1
ATOM 2157 O O . ALA A 1 274 ? 17.066 -5.770 8.864 1.00 37.78 274 ALA A O 1
ATOM 2158 N N . ALA A 1 275 ? 19.177 -5.812 9.651 1.00 38.38 275 ALA A N 1
ATOM 2159 C CA . ALA A 1 275 ? 19.803 -6.105 8.372 1.00 38.38 275 ALA A CA 1
ATOM 2160 C C . ALA A 1 275 ? 19.154 -7.364 7.762 1.00 38.38 275 ALA A C 1
ATOM 2162 O O . ALA A 1 275 ? 19.214 -8.432 8.376 1.00 38.38 275 ALA A O 1
ATOM 2163 N N . PRO A 1 276 ? 18.514 -7.273 6.581 1.00 41.38 276 PRO A N 1
ATOM 2164 C CA . PRO A 1 276 ? 17.953 -8.452 5.945 1.00 41.38 276 PRO A CA 1
ATOM 2165 C C . PRO A 1 276 ? 19.095 -9.397 5.576 1.00 41.38 276 PRO A C 1
ATOM 2167 O O . PRO A 1 276 ? 20.068 -8.986 4.948 1.00 41.38 276 PRO A O 1
ATOM 2170 N N . SER A 1 277 ? 18.955 -10.666 5.949 1.00 41.84 277 SER A N 1
ATOM 2171 C CA . SER A 1 277 ? 19.949 -11.743 5.806 1.00 41.84 277 SER A CA 1
ATOM 2172 C C . SER A 1 277 ? 20.163 -12.222 4.355 1.00 41.84 277 SER A C 1
ATOM 2174 O O . SER A 1 277 ? 20.599 -13.349 4.130 1.00 41.84 277 SER A O 1
ATOM 2176 N N . GLY A 1 278 ? 19.810 -11.406 3.358 1.00 42.78 278 GLY A N 1
ATOM 2177 C CA . GLY A 1 278 ? 20.093 -11.665 1.943 1.00 42.78 278 GLY A CA 1
ATOM 2178 C C . GLY A 1 278 ? 21.500 -11.189 1.580 1.00 42.78 278 GLY A C 1
ATOM 2179 O O . GLY A 1 278 ? 21.987 -10.256 2.212 1.00 42.78 278 GLY A O 1
ATOM 2180 N N . SER A 1 279 ? 22.133 -11.842 0.596 1.00 44.78 279 SER A N 1
ATOM 2181 C CA . SER A 1 279 ? 23.523 -11.633 0.145 1.00 44.78 279 SER A CA 1
ATOM 2182 C C . SER A 1 279 ? 24.038 -10.211 0.394 1.00 44.78 279 SER A C 1
ATOM 2184 O O . SER A 1 279 ? 23.620 -9.258 -0.259 1.00 44.78 279 SER A O 1
ATOM 2186 N N . GLU A 1 280 ? 24.940 -10.084 1.373 1.00 47.06 280 GLU A N 1
ATOM 2187 C CA . GLU A 1 280 ? 25.407 -8.825 1.974 1.00 47.06 280 GLU A CA 1
ATOM 2188 C C . GLU A 1 280 ? 26.061 -7.828 1.002 1.00 47.06 280 GLU A C 1
ATOM 2190 O O . GLU A 1 280 ? 26.340 -6.696 1.401 1.00 47.06 280 GLU A O 1
ATOM 2195 N N . ASP A 1 281 ? 26.293 -8.226 -0.247 1.00 52.72 281 ASP A N 1
ATOM 2196 C CA . ASP A 1 281 ? 27.215 -7.562 -1.163 1.00 52.72 281 ASP A CA 1
ATOM 2197 C C . ASP A 1 281 ? 26.562 -6.515 -2.088 1.00 52.72 281 ASP A C 1
ATOM 2199 O O . ASP A 1 281 ? 27.278 -5.673 -2.630 1.00 52.72 281 ASP A O 1
ATOM 2203 N N . ASP A 1 282 ? 25.230 -6.500 -2.226 1.00 50.00 282 ASP A N 1
ATOM 2204 C CA . ASP A 1 282 ? 24.549 -5.640 -3.217 1.00 50.00 282 ASP A CA 1
ATOM 2205 C C . ASP A 1 282 ? 24.054 -4.301 -2.644 1.00 50.00 282 ASP A C 1
ATOM 2207 O O . ASP A 1 282 ? 24.042 -3.289 -3.341 1.00 50.00 282 ASP A O 1
ATOM 2211 N N . ARG A 1 283 ? 23.761 -4.222 -1.338 1.00 62.56 283 ARG A N 1
ATOM 2212 C CA . ARG A 1 283 ? 23.216 -2.999 -0.705 1.00 62.56 283 ARG A CA 1
ATOM 2213 C C . ARG A 1 283 ? 24.270 -2.005 -0.234 1.00 62.56 283 ARG A C 1
ATOM 2215 O O . ARG A 1 283 ? 24.267 -1.540 0.913 1.00 62.56 283 ARG A O 1
ATOM 2222 N N . LYS A 1 284 ? 25.256 -1.753 -1.092 1.00 80.56 284 LYS A N 1
ATOM 2223 C CA . LYS A 1 284 ? 26.453 -0.979 -0.742 1.00 80.56 284 LYS A CA 1
ATOM 2224 C C . LYS A 1 284 ? 26.160 0.511 -0.633 1.00 80.56 284 LYS A C 1
ATOM 2226 O O . LYS A 1 284 ? 26.605 1.120 0.333 1.00 80.56 284 LYS A O 1
ATOM 2231 N N . LEU A 1 285 ? 25.382 1.084 -1.552 1.00 89.75 285 LEU A N 1
ATOM 2232 C CA . LEU A 1 285 ? 25.266 2.543 -1.671 1.00 89.75 285 LEU A CA 1
ATOM 2233 C C . LEU A 1 285 ? 24.506 3.186 -0.507 1.00 89.75 285 LEU A C 1
ATOM 2235 O O . LEU A 1 285 ? 25.000 4.145 0.077 1.00 89.75 285 LEU A O 1
ATOM 2239 N N . VAL A 1 286 ? 23.353 2.642 -0.103 1.00 91.69 286 VAL A N 1
ATOM 2240 C CA . VAL A 1 286 ? 22.586 3.203 1.028 1.00 91.69 286 VAL A CA 1
ATOM 2241 C C . VAL A 1 286 ? 23.339 3.045 2.343 1.00 91.69 286 VAL A C 1
ATOM 2243 O O . VAL A 1 286 ? 23.399 3.979 3.142 1.00 91.69 286 VAL A O 1
ATOM 2246 N N . ARG A 1 287 ? 23.958 1.879 2.567 1.00 91.44 287 ARG A N 1
ATOM 2247 C CA . ARG A 1 287 ? 24.786 1.653 3.759 1.00 91.44 287 ARG A CA 1
ATOM 2248 C C . ARG A 1 287 ? 25.993 2.587 3.782 1.00 91.44 287 ARG A C 1
ATOM 2250 O O . ARG A 1 287 ? 26.286 3.142 4.836 1.00 91.44 287 ARG A O 1
ATOM 2257 N N . GLN A 1 288 ? 26.658 2.782 2.643 1.00 91.44 288 GLN A N 1
ATOM 2258 C CA . GLN A 1 288 ? 27.761 3.733 2.506 1.00 91.44 288 GLN A CA 1
ATOM 2259 C C . GLN A 1 288 ? 27.288 5.151 2.818 1.00 91.44 288 GLN A C 1
ATOM 2261 O O . GLN A 1 288 ? 27.832 5.750 3.741 1.00 91.44 288 GLN A O 1
ATOM 2266 N N . ALA A 1 289 ? 26.210 5.620 2.184 1.00 92.00 289 ALA A N 1
ATOM 2267 C CA . ALA A 1 289 ? 25.631 6.938 2.432 1.00 92.00 289 ALA A CA 1
ATOM 2268 C C . ALA A 1 289 ? 25.325 7.166 3.921 1.00 92.00 289 ALA A C 1
ATOM 2270 O O . ALA A 1 289 ? 25.793 8.134 4.518 1.00 92.00 289 ALA A O 1
ATOM 2271 N N . LEU A 1 290 ? 24.617 6.230 4.563 1.00 92.44 290 LEU A N 1
ATOM 2272 C CA . LEU A 1 290 ? 24.308 6.308 5.993 1.00 92.44 290 LEU A CA 1
ATOM 2273 C C . LEU A 1 290 ? 25.566 6.270 6.869 1.00 92.44 290 LEU A C 1
ATOM 2275 O O . LEU A 1 290 ? 25.641 6.991 7.862 1.00 92.44 290 LEU A O 1
ATOM 2279 N N . SER A 1 291 ? 26.568 5.462 6.511 1.00 92.00 291 SER A N 1
ATOM 2280 C CA . SER A 1 291 ? 27.835 5.399 7.246 1.00 92.00 291 SER A CA 1
ATOM 2281 C C . SER A 1 291 ? 28.644 6.694 7.128 1.00 92.00 291 SER A C 1
ATOM 2283 O O . SER A 1 291 ? 29.236 7.140 8.114 1.00 92.00 291 SER A O 1
ATOM 2285 N N . THR A 1 292 ? 28.617 7.337 5.959 1.00 92.88 292 THR A N 1
ATOM 2286 C CA . THR A 1 292 ? 29.253 8.632 5.712 1.00 92.88 292 THR A CA 1
ATOM 2287 C C . THR A 1 292 ? 28.526 9.727 6.496 1.00 92.88 292 THR A C 1
ATOM 2289 O O . THR A 1 292 ? 29.169 10.473 7.239 1.00 92.88 292 THR A O 1
ATOM 2292 N N . VAL A 1 293 ? 27.187 9.765 6.477 1.00 92.44 293 VAL A N 1
ATOM 2293 C CA . VAL A 1 293 ? 26.404 10.683 7.330 1.00 92.44 293 VAL A CA 1
ATOM 2294 C C . VAL A 1 293 ? 26.704 10.449 8.808 1.00 92.44 293 VAL A C 1
ATOM 2296 O O . VAL A 1 293 ? 26.906 11.410 9.542 1.00 92.44 293 VAL A O 1
ATOM 2299 N N . TYR A 1 294 ? 26.807 9.198 9.258 1.00 92.88 294 TYR A N 1
ATOM 2300 C CA . TYR A 1 294 ? 27.124 8.887 10.652 1.00 92.88 294 TYR A CA 1
ATOM 2301 C C . TYR A 1 294 ? 28.505 9.424 11.053 1.00 92.88 294 TYR A C 1
ATOM 2303 O O . TYR A 1 294 ? 28.661 9.988 12.136 1.00 92.88 294 TYR A O 1
ATOM 2311 N N . ARG A 1 295 ? 29.500 9.295 10.165 1.00 94.44 295 ARG A N 1
ATOM 2312 C CA . ARG A 1 295 ? 30.874 9.753 10.405 1.00 94.44 295 ARG A CA 1
ATOM 2313 C C . ARG A 1 295 ? 30.988 11.279 10.447 1.00 94.44 295 ARG A C 1
ATOM 2315 O O . ARG A 1 295 ? 31.698 11.804 11.300 1.00 94.44 295 ARG A O 1
ATOM 2322 N N . HIS A 1 296 ? 30.315 11.984 9.539 1.00 94.88 296 HIS A N 1
ATOM 2323 C CA . HIS A 1 296 ? 30.501 13.427 9.344 1.00 94.88 296 HIS A CA 1
ATOM 2324 C C . HIS A 1 296 ? 29.410 14.290 9.997 1.00 94.88 296 HIS A C 1
ATOM 2326 O O . HIS A 1 296 ? 29.680 15.414 10.418 1.00 94.88 296 HIS A O 1
ATOM 2332 N N . GLN A 1 297 ? 28.179 13.786 10.098 1.00 94.00 297 GLN A N 1
ATOM 2333 C CA . GLN A 1 297 ? 27.002 14.502 10.601 1.00 94.00 297 GLN A CA 1
ATOM 2334 C C . GLN A 1 297 ? 26.105 13.585 11.463 1.00 94.00 297 GLN A C 1
ATOM 2336 O O . GLN A 1 297 ? 24.931 13.380 11.145 1.00 94.00 297 GLN A O 1
ATOM 2341 N N . PRO A 1 298 ? 26.594 13.066 12.606 1.00 91.50 298 PRO A N 1
ATOM 2342 C CA . PRO A 1 298 ? 25.862 12.082 13.415 1.00 91.50 298 PRO A CA 1
ATOM 2343 C C . PRO A 1 298 ? 24.483 12.570 13.890 1.00 91.50 298 PRO A C 1
ATOM 2345 O O . PRO A 1 298 ? 23.573 11.768 14.081 1.00 91.50 298 PRO A O 1
ATOM 2348 N N . LYS A 1 299 ? 24.292 13.890 14.026 1.00 91.38 299 LYS A N 1
ATOM 2349 C CA . LYS A 1 299 ? 23.005 14.504 14.397 1.00 91.38 299 LYS A CA 1
ATOM 2350 C C . LYS A 1 299 ? 21.900 14.309 13.352 1.00 91.38 299 LYS A C 1
ATOM 2352 O O . LYS A 1 299 ? 20.733 14.410 13.705 1.00 91.38 299 LYS A O 1
ATOM 2357 N N . MET A 1 300 ? 22.253 14.036 12.095 1.00 90.75 300 MET A N 1
ATOM 2358 C CA . MET A 1 300 ? 21.288 13.836 11.010 1.00 90.75 300 MET A CA 1
ATOM 2359 C C . MET A 1 300 ? 20.779 12.395 10.925 1.00 90.75 300 MET A C 1
ATOM 2361 O O . MET A 1 300 ? 19.781 12.146 10.260 1.00 90.75 300 MET A O 1
ATOM 2365 N N . ILE A 1 301 ? 21.411 11.438 11.611 1.00 91.38 301 ILE A N 1
ATOM 2366 C CA . ILE A 1 301 ? 21.025 10.022 11.527 1.00 91.38 301 ILE A CA 1
ATOM 2367 C C . ILE A 1 301 ? 19.584 9.762 11.986 1.00 91.38 301 ILE A C 1
ATOM 2369 O O . ILE A 1 301 ? 18.871 9.092 11.240 1.00 91.38 301 ILE A O 1
ATOM 2373 N N . PRO A 1 302 ? 19.097 10.315 13.116 1.00 89.31 302 PRO A N 1
ATOM 2374 C CA . PRO A 1 302 ? 17.691 10.168 13.492 1.00 89.31 302 PRO A CA 1
ATOM 2375 C C . PRO A 1 302 ? 16.734 10.700 12.419 1.00 89.31 302 PRO A C 1
ATOM 2377 O O . PRO A 1 302 ? 15.725 10.065 12.133 1.00 89.31 302 PRO A O 1
ATOM 2380 N N . VAL A 1 303 ? 17.092 11.808 11.758 1.00 90.81 303 VAL A N 1
ATOM 2381 C CA . VAL A 1 303 ? 16.306 12.381 10.653 1.00 90.81 303 VAL A CA 1
ATOM 2382 C C . VAL A 1 303 ? 16.262 11.419 9.463 1.00 90.81 303 VAL A C 1
ATOM 2384 O O . VAL A 1 303 ? 15.189 11.167 8.928 1.00 90.81 303 VAL A O 1
ATOM 2387 N N . ARG A 1 304 ? 17.391 10.802 9.085 1.00 92.75 304 ARG A N 1
ATOM 2388 C CA . ARG A 1 304 ? 17.428 9.812 7.989 1.00 92.75 304 ARG A CA 1
ATOM 2389 C C . ARG A 1 304 ? 16.654 8.539 8.305 1.00 92.75 304 ARG A C 1
ATOM 2391 O O . ARG A 1 304 ? 16.041 7.964 7.412 1.00 92.75 304 ARG A O 1
ATOM 2398 N N . MET A 1 305 ? 16.647 8.110 9.563 1.00 90.06 305 MET A N 1
ATOM 2399 C CA . MET A 1 305 ? 15.812 6.984 9.988 1.00 90.06 305 MET A CA 1
ATOM 2400 C C . MET A 1 305 ? 14.322 7.343 9.926 1.00 90.06 305 MET A C 1
ATOM 2402 O O . MET A 1 305 ? 13.528 6.546 9.430 1.00 90.06 305 MET A O 1
ATOM 2406 N N . ALA A 1 306 ? 13.950 8.560 10.336 1.00 89.19 306 ALA A N 1
ATOM 2407 C CA . ALA A 1 306 ? 12.580 9.052 10.211 1.00 89.19 306 ALA A CA 1
ATOM 2408 C C . ALA A 1 306 ? 12.134 9.164 8.741 1.00 89.19 306 ALA A C 1
ATOM 2410 O O . ALA A 1 306 ? 11.005 8.802 8.420 1.00 89.19 306 ALA A O 1
ATOM 2411 N N . GLU A 1 307 ? 13.017 9.596 7.834 1.00 93.25 307 GLU A N 1
ATOM 2412 C CA . GLU A 1 307 ? 12.764 9.601 6.384 1.00 93.25 307 GLU A CA 1
ATOM 2413 C C . GLU A 1 307 ? 12.507 8.204 5.827 1.00 93.25 307 GLU A C 1
ATOM 2415 O O . GLU A 1 307 ? 11.556 8.017 5.071 1.00 93.25 307 GLU A O 1
ATOM 2420 N N . LEU A 1 308 ? 13.318 7.214 6.208 1.00 93.19 308 LEU A N 1
ATOM 2421 C CA . LEU A 1 308 ? 13.104 5.829 5.787 1.00 93.19 308 LEU A CA 1
ATOM 2422 C C . LEU A 1 308 ? 11.767 5.283 6.290 1.00 93.19 308 LEU A C 1
ATOM 2424 O O . LEU A 1 308 ? 11.073 4.603 5.536 1.00 93.19 308 LEU A O 1
ATOM 2428 N N . GLY A 1 309 ? 11.396 5.599 7.532 1.00 89.31 309 GLY A N 1
ATOM 2429 C CA . GLY A 1 309 ? 10.105 5.200 8.081 1.00 89.31 309 GLY A CA 1
ATOM 2430 C C . GLY A 1 309 ? 8.930 5.856 7.366 1.00 89.31 309 GLY A C 1
ATOM 2431 O O . GLY A 1 309 ? 8.004 5.164 6.953 1.00 89.31 309 GLY A O 1
ATOM 2432 N N . PHE A 1 310 ? 9.020 7.164 7.116 1.00 92.44 310 PHE A N 1
ATOM 2433 C CA . PHE A 1 310 ? 8.036 7.894 6.319 1.00 92.44 310 PHE A CA 1
ATOM 2434 C C . PHE A 1 310 ? 7.857 7.267 4.929 1.00 92.44 310 PHE A C 1
ATOM 2436 O O . PHE A 1 310 ? 6.736 6.977 4.524 1.00 92.44 310 PHE A O 1
ATOM 2443 N N . LEU A 1 311 ? 8.955 7.005 4.213 1.00 95.06 311 LEU A N 1
ATOM 2444 C CA . LEU A 1 311 ? 8.916 6.388 2.885 1.00 95.06 311 LEU A CA 1
ATOM 2445 C C . LEU A 1 311 ? 8.317 4.977 2.908 1.00 95.06 311 LEU A C 1
ATOM 2447 O O . LEU A 1 311 ? 7.595 4.607 1.984 1.00 95.06 311 LEU A O 1
ATOM 2451 N N . GLY A 1 312 ? 8.601 4.200 3.957 1.00 93.00 312 GLY A N 1
ATOM 2452 C CA . GLY A 1 312 ? 7.994 2.886 4.163 1.00 93.00 312 GLY A CA 1
ATOM 2453 C C . GLY A 1 312 ? 6.477 2.995 4.283 1.00 93.00 312 GLY A C 1
ATOM 2454 O O . GLY A 1 312 ? 5.759 2.340 3.532 1.00 93.00 312 GLY A O 1
ATOM 2455 N N . ASN A 1 313 ? 6.003 3.894 5.147 1.00 89.56 313 ASN A N 1
ATOM 2456 C CA . ASN A 1 313 ? 4.576 4.128 5.371 1.00 89.56 313 ASN A CA 1
ATOM 2457 C C . ASN A 1 313 ? 3.875 4.650 4.111 1.00 89.56 313 ASN A C 1
ATOM 2459 O O . ASN A 1 313 ? 2.781 4.198 3.788 1.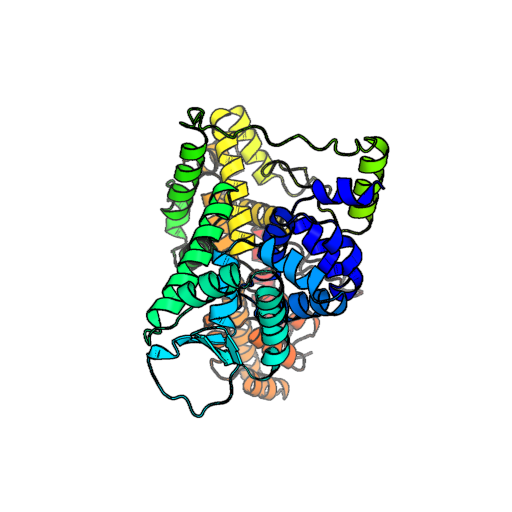00 89.56 313 ASN A O 1
ATOM 2463 N N . VAL A 1 314 ? 4.533 5.526 3.346 1.00 92.81 314 VAL A N 1
ATOM 2464 C CA . VAL A 1 314 ? 4.034 5.999 2.047 1.00 92.81 314 VAL A CA 1
ATOM 2465 C C . VAL A 1 314 ? 3.853 4.849 1.056 1.00 92.81 314 VAL A C 1
ATOM 2467 O O . VAL A 1 314 ? 2.848 4.821 0.353 1.00 92.81 314 VAL A O 1
ATOM 2470 N N . LEU A 1 315 ? 4.793 3.902 0.969 1.00 92.31 315 LEU A N 1
ATOM 2471 C CA . LEU A 1 315 ? 4.639 2.764 0.056 1.00 92.31 315 LEU A CA 1
ATOM 2472 C C . LEU A 1 315 ? 3.564 1.779 0.519 1.00 92.31 315 LEU A C 1
ATOM 2474 O O . LEU A 1 315 ? 2.854 1.250 -0.329 1.00 92.31 315 LEU A O 1
ATOM 2478 N N . VAL A 1 316 ? 3.429 1.547 1.828 1.00 88.06 316 VAL A N 1
ATOM 2479 C CA . VAL A 1 316 ? 2.364 0.691 2.377 1.00 88.06 316 VAL A CA 1
ATOM 2480 C C . VAL A 1 316 ? 0.985 1.292 2.101 1.00 88.06 316 VAL A C 1
ATOM 2482 O O . VAL A 1 316 ? 0.094 0.576 1.658 1.00 88.06 316 VAL A O 1
ATOM 2485 N N . ALA A 1 317 ? 0.820 2.599 2.317 1.00 85.25 317 ALA A N 1
ATOM 2486 C CA . ALA A 1 317 ? -0.466 3.276 2.155 1.00 85.25 317 ALA A CA 1
ATOM 2487 C C . ALA A 1 317 ? -0.796 3.631 0.694 1.00 85.25 317 ALA A C 1
ATOM 2489 O O . ALA A 1 317 ? -1.962 3.695 0.317 1.00 85.25 317 ALA A O 1
ATOM 2490 N N . GLY A 1 318 ? 0.221 3.904 -0.126 1.00 85.19 318 GLY A N 1
ATOM 2491 C CA . GLY A 1 318 ? 0.052 4.526 -1.439 1.00 85.19 318 GLY A CA 1
ATOM 2492 C C . GLY A 1 318 ? 0.456 3.668 -2.634 1.00 85.19 318 GLY A C 1
ATOM 2493 O O . GLY A 1 318 ? 0.330 4.149 -3.759 1.00 85.19 318 GLY A O 1
ATOM 2494 N N . SER A 1 319 ? 0.961 2.444 -2.449 1.00 86.62 319 SER A N 1
ATOM 2495 C CA . SER A 1 319 ? 1.456 1.602 -3.546 1.00 86.62 319 SER A CA 1
ATOM 2496 C C . SER A 1 319 ? 1.020 0.144 -3.414 1.00 86.62 319 SER A C 1
ATOM 2498 O O . SER A 1 319 ? 0.836 -0.379 -2.320 1.00 86.62 319 SER A O 1
ATOM 2500 N N . GLU A 1 320 ? 0.932 -0.540 -4.552 1.00 83.94 320 GLU A N 1
ATOM 2501 C CA . GLU A 1 320 ? 0.638 -1.971 -4.629 1.00 83.94 320 GLU A CA 1
ATOM 2502 C C . GLU A 1 320 ? 1.748 -2.713 -5.364 1.00 83.94 320 GLU A C 1
ATOM 2504 O O . GLU A 1 320 ? 2.427 -2.164 -6.235 1.00 83.94 320 GLU A O 1
ATOM 2509 N N . ILE A 1 321 ? 1.909 -3.987 -5.029 1.00 84.38 321 ILE A N 1
ATOM 2510 C CA . ILE A 1 321 ? 2.781 -4.924 -5.719 1.00 84.38 321 ILE A CA 1
ATOM 2511 C C . ILE A 1 321 ? 1.977 -6.159 -6.098 1.00 84.38 321 ILE A C 1
ATOM 2513 O O . ILE A 1 321 ? 1.427 -6.847 -5.242 1.00 84.38 321 ILE A O 1
ATOM 2517 N N . GLN A 1 322 ? 1.889 -6.441 -7.399 1.00 81.62 322 GLN A N 1
ATOM 2518 C CA . GLN A 1 322 ? 1.177 -7.613 -7.920 1.00 81.62 322 GLN A CA 1
ATOM 2519 C C . GLN A 1 322 ? -0.278 -7.729 -7.422 1.00 81.62 322 GLN A C 1
ATOM 2521 O O . GLN A 1 322 ? -0.715 -8.818 -7.059 1.00 81.62 322 GLN A O 1
ATOM 2526 N N . ALA A 1 323 ? -1.014 -6.610 -7.408 1.00 77.88 323 ALA A N 1
ATOM 2527 C CA . ALA A 1 323 ? -2.387 -6.511 -6.886 1.00 77.88 323 ALA A CA 1
ATOM 2528 C C . ALA A 1 323 ? -2.532 -6.848 -5.386 1.00 77.88 323 ALA A C 1
ATOM 2530 O O . ALA A 1 323 ? -3.605 -7.229 -4.925 1.00 77.88 323 ALA A O 1
ATOM 2531 N N . SER A 1 324 ? -1.444 -6.736 -4.621 1.00 80.00 324 SER A N 1
ATOM 2532 C CA . SER A 1 324 ? -1.449 -6.843 -3.164 1.00 80.00 324 SER A CA 1
ATOM 2533 C C . SER A 1 324 ? -0.802 -5.612 -2.541 1.00 80.00 324 SER A C 1
ATOM 2535 O O . SER A 1 324 ? 0.102 -5.008 -3.127 1.00 80.00 324 SER A O 1
ATOM 2537 N N . THR A 1 325 ? -1.255 -5.231 -1.351 1.00 81.19 325 THR A N 1
ATOM 2538 C CA . THR A 1 325 ? -0.622 -4.163 -0.577 1.00 81.19 325 THR A CA 1
ATOM 2539 C C . THR A 1 325 ? 0.772 -4.596 -0.124 1.00 81.19 325 THR A C 1
ATOM 2541 O O . THR A 1 325 ? 1.064 -5.784 0.051 1.00 81.19 325 THR A O 1
ATOM 2544 N N . PHE A 1 326 ? 1.680 -3.635 0.041 1.00 84.44 326 PHE A N 1
ATOM 2545 C CA . PHE A 1 326 ? 3.003 -3.956 0.562 1.00 84.44 326 PHE A CA 1
ATOM 2546 C C . PHE A 1 326 ? 2.907 -4.423 2.014 1.00 84.44 326 PHE A C 1
ATOM 2548 O O . PHE A 1 326 ? 2.372 -3.721 2.867 1.00 84.44 326 PHE A O 1
ATOM 2555 N N . SER A 1 327 ? 3.541 -5.555 2.325 1.00 84.06 327 SER A N 1
ATOM 2556 C CA . SER A 1 327 ? 3.925 -5.828 3.711 1.00 84.06 327 SER A CA 1
ATOM 2557 C C . SER A 1 327 ? 4.983 -4.822 4.162 1.00 84.06 327 SER A C 1
ATOM 2559 O O . SER A 1 327 ? 5.773 -4.343 3.346 1.00 84.06 327 SER A O 1
ATOM 2561 N N . GLU A 1 328 ? 5.076 -4.541 5.461 1.00 82.44 328 GLU A N 1
ATOM 2562 C CA . GLU A 1 328 ? 6.054 -3.586 6.006 1.00 82.44 328 GLU A CA 1
ATOM 2563 C C . GLU A 1 328 ? 7.495 -3.937 5.604 1.00 82.44 328 GLU A C 1
ATOM 2565 O O . GLU A 1 328 ? 8.271 -3.094 5.146 1.00 82.44 328 GLU A O 1
ATOM 2570 N N . ARG A 1 329 ? 7.853 -5.226 5.695 1.00 83.69 329 ARG A N 1
ATOM 2571 C CA . ARG A 1 329 ? 9.162 -5.728 5.250 1.00 83.69 329 ARG A CA 1
ATOM 2572 C C . ARG A 1 329 ? 9.348 -5.574 3.742 1.00 83.69 329 ARG A C 1
ATOM 2574 O O . ARG A 1 329 ? 10.457 -5.279 3.288 1.00 83.69 329 ARG A O 1
ATOM 2581 N N . GLY A 1 330 ? 8.289 -5.796 2.965 1.00 88.50 330 GLY A N 1
ATOM 2582 C CA . GLY A 1 330 ? 8.272 -5.573 1.523 1.00 88.50 330 GLY A CA 1
ATOM 2583 C C . GLY A 1 330 ? 8.532 -4.107 1.182 1.00 88.50 330 GLY A C 1
ATOM 2584 O O . GLY A 1 330 ? 9.442 -3.824 0.403 1.00 88.50 330 GLY A O 1
ATOM 2585 N N . ALA A 1 331 ? 7.811 -3.191 1.830 1.00 91.06 331 ALA A N 1
ATOM 2586 C CA . ALA A 1 331 ? 7.952 -1.749 1.669 1.00 91.06 331 ALA A CA 1
ATOM 2587 C C . ALA A 1 331 ? 9.360 -1.280 2.044 1.00 91.06 331 ALA A C 1
ATOM 2589 O O . ALA A 1 331 ? 10.013 -0.627 1.239 1.00 91.06 331 ALA A O 1
ATOM 2590 N N . ALA A 1 332 ? 9.901 -1.687 3.196 1.00 89.50 332 ALA A N 1
ATOM 2591 C CA . ALA A 1 332 ? 11.262 -1.320 3.598 1.00 89.50 332 ALA A CA 1
ATOM 2592 C C . ALA A 1 332 ? 12.323 -1.775 2.574 1.00 89.50 332 ALA A C 1
ATOM 2594 O O . ALA A 1 332 ? 13.272 -1.044 2.263 1.00 89.50 332 ALA A O 1
ATOM 2595 N N . ARG A 1 333 ? 12.163 -2.980 2.005 1.00 91.62 333 ARG A N 1
ATOM 2596 C CA . ARG A 1 333 ? 13.046 -3.475 0.938 1.00 91.62 333 ARG A CA 1
ATOM 2597 C C . ARG A 1 333 ? 12.880 -2.678 -0.354 1.00 91.62 333 ARG A C 1
ATOM 2599 O O . ARG A 1 333 ? 13.900 -2.397 -0.978 1.00 91.62 333 ARG A O 1
ATOM 2606 N N . ALA A 1 334 ? 11.652 -2.324 -0.722 1.00 93.75 334 ALA A N 1
ATOM 2607 C CA . ALA A 1 334 ? 11.346 -1.519 -1.898 1.00 93.75 334 ALA A CA 1
ATOM 2608 C C . ALA A 1 334 ? 11.894 -0.089 -1.771 1.00 93.75 334 ALA A C 1
ATOM 2610 O O . ALA A 1 334 ? 12.558 0.383 -2.685 1.00 93.75 334 ALA A O 1
ATOM 2611 N N . VAL A 1 335 ? 11.718 0.567 -0.617 1.00 95.69 335 VAL A N 1
ATOM 2612 C CA . VAL A 1 335 ? 12.301 1.887 -0.316 1.00 95.69 335 VAL A CA 1
ATOM 2613 C C . VAL A 1 335 ? 13.815 1.849 -0.467 1.00 95.69 335 VAL A C 1
ATOM 2615 O O . VAL A 1 335 ? 14.387 2.705 -1.135 1.00 95.69 335 VAL A O 1
ATOM 2618 N N . THR A 1 336 ? 14.467 0.842 0.120 1.00 94.75 336 THR A N 1
ATOM 2619 C CA . THR A 1 336 ? 15.925 0.703 0.015 1.00 94.75 336 THR A CA 1
ATOM 2620 C C . THR A 1 336 ? 16.352 0.554 -1.445 1.00 94.75 336 THR A C 1
ATOM 2622 O O . THR A 1 336 ? 17.235 1.282 -1.881 1.00 94.75 336 THR A O 1
ATOM 2625 N N . ALA A 1 337 ? 15.682 -0.319 -2.207 1.00 94.81 337 ALA A N 1
ATOM 2626 C CA . ALA A 1 337 ? 15.959 -0.527 -3.629 1.00 94.81 337 ALA A CA 1
ATOM 2627 C C . ALA A 1 337 ? 15.747 0.749 -4.461 1.00 94.81 337 ALA A C 1
ATOM 2629 O O . ALA A 1 337 ? 16.569 1.071 -5.307 1.00 94.81 337 ALA A O 1
ATOM 2630 N N . LEU A 1 338 ? 14.695 1.524 -4.187 1.00 95.94 338 LEU A N 1
ATOM 2631 C CA . LEU A 1 338 ? 14.435 2.795 -4.868 1.00 95.94 338 LEU A CA 1
ATOM 2632 C C . LEU A 1 338 ? 15.494 3.856 -4.563 1.00 95.94 338 LEU A C 1
ATOM 2634 O O . LEU A 1 338 ? 15.893 4.602 -5.454 1.00 95.94 338 LEU A O 1
ATOM 2638 N N . ILE A 1 339 ? 15.959 3.930 -3.315 1.00 95.94 339 ILE A N 1
ATOM 2639 C CA . ILE A 1 339 ? 17.048 4.836 -2.941 1.00 95.94 339 ILE A CA 1
ATOM 2640 C C . ILE A 1 339 ? 18.349 4.395 -3.619 1.00 95.94 339 ILE A C 1
ATOM 2642 O O . ILE A 1 339 ? 19.065 5.238 -4.154 1.00 95.94 339 ILE A O 1
ATOM 2646 N N . GLU A 1 340 ? 18.651 3.095 -3.628 1.00 95.06 340 GLU A N 1
ATOM 2647 C CA . GLU A 1 340 ? 19.816 2.537 -4.331 1.00 95.06 340 GLU A CA 1
ATOM 2648 C C . GLU A 1 340 ? 19.758 2.844 -5.826 1.00 95.06 340 GLU A C 1
ATOM 2650 O O . GLU A 1 340 ? 20.734 3.351 -6.382 1.00 95.06 340 GLU A O 1
ATOM 2655 N N . LEU A 1 341 ? 18.586 2.668 -6.436 1.00 95.31 341 LEU A N 1
ATOM 2656 C CA . LEU A 1 341 ? 18.343 2.994 -7.831 1.00 95.31 341 LEU A CA 1
ATOM 2657 C C . LEU A 1 341 ? 18.609 4.477 -8.094 1.00 95.31 341 LEU A C 1
ATOM 2659 O O . LEU A 1 341 ? 19.372 4.809 -8.999 1.00 95.31 341 LEU A O 1
ATOM 2663 N N . GLY A 1 342 ? 18.049 5.367 -7.273 1.00 94.88 342 GLY A N 1
ATOM 2664 C CA . GLY A 1 342 ? 18.259 6.807 -7.393 1.00 94.88 342 GLY A CA 1
ATOM 2665 C C . GLY A 1 342 ? 19.718 7.230 -7.231 1.00 94.88 342 GLY A C 1
ATOM 2666 O O . GLY A 1 342 ? 20.210 8.027 -8.027 1.00 94.88 342 GLY A O 1
ATOM 2667 N N . LEU A 1 343 ? 20.432 6.665 -6.253 1.00 94.25 343 LEU A N 1
ATOM 2668 C CA . LEU A 1 343 ? 21.866 6.916 -6.064 1.00 94.25 343 LEU A CA 1
ATOM 2669 C C . LEU A 1 343 ? 22.690 6.388 -7.246 1.00 94.25 343 LEU A C 1
ATOM 2671 O O . LEU A 1 343 ? 23.604 7.067 -7.705 1.00 94.25 343 LEU A O 1
ATOM 2675 N N . SER A 1 344 ? 22.357 5.207 -7.773 1.00 94.25 344 SER A N 1
ATOM 2676 C CA . SER A 1 344 ? 23.050 4.635 -8.933 1.00 94.25 344 SER A CA 1
ATOM 2677 C C . SER A 1 344 ? 22.856 5.481 -10.196 1.00 94.25 344 SER A C 1
ATOM 2679 O O . SER A 1 344 ? 23.801 5.686 -10.957 1.00 94.25 344 SER A O 1
ATOM 2681 N N . LEU A 1 345 ? 21.654 6.031 -10.390 1.00 93.31 345 LEU A N 1
ATOM 2682 C CA . LEU A 1 345 ? 21.332 6.925 -11.499 1.00 93.31 345 LEU A CA 1
ATOM 2683 C C . LEU A 1 345 ? 22.043 8.272 -11.374 1.00 93.31 345 LEU A C 1
ATOM 2685 O O . LEU A 1 345 ? 22.534 8.790 -12.372 1.00 93.31 345 LEU A O 1
ATOM 2689 N N . ALA A 1 346 ? 22.130 8.816 -10.161 1.00 91.94 346 ALA A N 1
ATOM 2690 C CA . ALA A 1 346 ? 22.877 10.037 -9.886 1.00 91.94 346 ALA A CA 1
ATOM 2691 C C . ALA A 1 346 ? 24.368 9.881 -10.217 1.00 91.94 346 ALA A C 1
ATOM 2693 O O . ALA A 1 346 ? 24.926 10.703 -10.938 1.00 91.94 346 ALA A O 1
ATOM 2694 N N . LEU A 1 347 ? 24.984 8.774 -9.783 1.00 91.94 347 LEU A N 1
ATOM 2695 C CA . LEU A 1 347 ? 26.377 8.453 -10.113 1.00 91.94 347 LEU A CA 1
ATOM 2696 C C . LEU A 1 347 ? 26.592 8.305 -11.623 1.00 91.94 347 LEU A C 1
ATOM 2698 O O . LEU A 1 347 ? 27.580 8.803 -12.160 1.00 91.94 347 LEU A O 1
ATOM 2702 N N . ALA A 1 348 ? 25.660 7.644 -12.316 1.00 90.88 348 ALA A N 1
ATOM 2703 C CA . ALA A 1 348 ? 25.718 7.496 -13.767 1.00 90.88 348 ALA A CA 1
ATOM 2704 C C . ALA A 1 348 ? 25.568 8.839 -14.504 1.00 90.88 348 ALA A C 1
ATOM 2706 O O . ALA A 1 348 ? 26.158 9.011 -15.566 1.00 90.88 348 ALA A O 1
ATOM 2707 N N . TYR A 1 349 ? 24.795 9.779 -13.953 1.00 88.81 349 TYR A N 1
ATOM 2708 C CA . TYR A 1 349 ? 24.577 11.103 -14.538 1.00 88.81 349 TYR A CA 1
ATOM 2709 C C . TYR A 1 349 ? 25.773 12.042 -14.350 1.00 88.81 349 TYR A C 1
ATOM 2711 O O . TYR A 1 349 ? 26.142 12.757 -15.278 1.00 88.81 349 TYR A O 1
ATOM 2719 N N . GLU A 1 350 ? 26.385 12.040 -13.166 1.00 87.06 350 GLU A N 1
ATOM 2720 C CA . GLU A 1 350 ? 27.548 12.884 -12.863 1.00 87.06 350 GLU A CA 1
ATOM 2721 C C . GLU A 1 350 ? 28.864 12.316 -13.428 1.00 87.06 350 GLU A C 1
ATOM 2723 O O . GLU A 1 350 ? 29.883 13.000 -13.406 1.00 87.06 350 GLU A O 1
ATOM 2728 N N . GLU A 1 351 ? 28.855 11.076 -13.937 1.00 88.12 351 GLU A N 1
ATOM 2729 C CA . GLU A 1 351 ? 30.050 10.323 -14.361 1.00 88.12 351 GLU A CA 1
ATOM 2730 C C . GLU A 1 351 ? 31.130 10.246 -13.257 1.00 88.12 351 GLU A C 1
ATOM 2732 O O . GLU A 1 351 ? 32.329 10.097 -13.517 1.00 88.12 351 GLU A O 1
ATOM 2737 N N . CYS A 1 352 ? 30.697 10.323 -11.996 1.00 84.38 352 CYS A N 1
ATOM 2738 C CA . CYS A 1 352 ? 31.552 10.390 -10.817 1.00 84.38 352 CYS A CA 1
ATOM 2739 C C . CYS A 1 352 ? 31.713 9.024 -10.141 1.00 84.38 352 CYS A C 1
ATOM 2741 O O . CYS A 1 352 ? 30.882 8.119 -10.255 1.00 84.38 352 CYS A O 1
ATOM 2743 N N . ARG A 1 353 ? 32.809 8.869 -9.391 1.00 86.62 353 ARG A N 1
ATOM 2744 C CA . ARG A 1 353 ? 32.975 7.726 -8.485 1.00 86.62 353 ARG A CA 1
ATOM 2745 C C . ARG A 1 353 ? 32.251 8.012 -7.168 1.00 86.62 353 ARG A C 1
ATOM 2747 O O . ARG A 1 353 ? 32.284 9.154 -6.727 1.00 86.62 353 ARG A O 1
ATOM 2754 N N . PRO A 1 354 ? 31.666 6.993 -6.516 1.00 87.75 354 PRO A N 1
ATOM 2755 C CA . PRO A 1 354 ? 31.067 7.168 -5.200 1.00 87.75 354 PRO A CA 1
ATOM 2756 C C . PRO A 1 354 ? 32.163 7.490 -4.180 1.00 87.75 354 PRO A C 1
ATOM 2758 O O . PRO A 1 354 ? 32.967 6.621 -3.828 1.00 87.75 354 PRO A O 1
ATOM 2761 N N . ASP A 1 355 ? 32.210 8.736 -3.726 1.00 90.81 355 ASP A N 1
ATOM 2762 C CA . ASP A 1 355 ? 33.071 9.202 -2.645 1.00 90.81 355 ASP A CA 1
ATOM 2763 C C . ASP A 1 355 ? 32.248 9.806 -1.496 1.00 90.81 355 ASP A C 1
ATOM 2765 O O . ASP A 1 355 ? 31.021 9.914 -1.560 1.00 90.81 355 ASP A O 1
ATOM 2769 N N . ASP A 1 356 ? 32.925 10.129 -0.390 1.00 88.88 356 ASP A N 1
ATOM 2770 C CA . ASP A 1 356 ? 32.257 10.670 0.797 1.00 88.88 356 ASP A CA 1
ATOM 2771 C C . ASP A 1 356 ? 31.603 12.037 0.507 1.00 88.88 356 ASP A C 1
ATOM 2773 O O . ASP A 1 356 ? 30.552 12.332 1.077 1.00 88.88 356 ASP A O 1
ATOM 2777 N N . ASP A 1 357 ? 32.167 12.839 -0.403 1.00 90.19 357 ASP A N 1
ATOM 2778 C CA . ASP A 1 357 ? 31.640 14.160 -0.761 1.00 90.19 357 ASP A CA 1
ATOM 2779 C C . ASP A 1 357 ? 30.313 14.041 -1.527 1.00 90.19 357 ASP A C 1
ATOM 2781 O O . ASP A 1 357 ? 29.336 14.698 -1.156 1.00 90.19 357 ASP A O 1
ATOM 2785 N N . PHE A 1 358 ? 30.226 13.124 -2.498 1.00 91.38 358 PHE A N 1
ATOM 2786 C CA . PHE A 1 358 ? 28.985 12.791 -3.202 1.00 91.38 358 PHE A CA 1
ATOM 2787 C C . PHE A 1 358 ? 27.879 12.379 -2.224 1.00 91.38 358 PHE A C 1
ATOM 2789 O O . PHE A 1 358 ? 26.760 12.903 -2.257 1.00 91.38 358 PHE A O 1
ATOM 2796 N N . PHE A 1 359 ? 28.188 11.462 -1.300 1.00 90.25 359 PHE A N 1
ATOM 2797 C CA . PHE A 1 359 ? 27.203 11.020 -0.318 1.00 90.25 359 PHE A CA 1
ATOM 2798 C C . PHE A 1 359 ? 26.803 12.147 0.635 1.00 90.25 359 PHE A C 1
ATOM 2800 O O . PHE A 1 359 ? 25.629 12.233 0.995 1.00 90.25 359 PHE A O 1
ATOM 2807 N N . LEU A 1 360 ? 27.722 13.028 1.034 1.00 88.75 360 LEU A N 1
ATOM 2808 C CA . LEU A 1 360 ? 27.399 14.179 1.880 1.00 88.75 360 LEU A CA 1
ATOM 2809 C C . LEU A 1 360 ? 26.516 15.199 1.168 1.00 88.75 360 LEU A C 1
ATOM 2811 O O . LEU A 1 360 ? 25.612 15.750 1.793 1.00 88.75 360 LEU A O 1
ATOM 2815 N N . GLU A 1 361 ? 26.716 15.420 -0.124 1.00 89.94 361 GLU A N 1
ATOM 2816 C CA . GLU A 1 361 ? 25.842 16.285 -0.910 1.00 89.94 361 GLU A CA 1
ATOM 2817 C C . GLU A 1 361 ? 24.426 15.700 -1.008 1.00 89.94 361 GLU A C 1
ATOM 2819 O O . GLU A 1 361 ? 23.426 16.364 -0.712 1.00 89.94 361 GLU A O 1
ATOM 2824 N N . TRP A 1 362 ? 24.326 14.422 -1.364 1.00 86.62 362 TRP A N 1
ATOM 2825 C CA . TRP A 1 362 ? 23.039 13.784 -1.612 1.00 86.62 362 TRP A CA 1
ATOM 2826 C C . TRP A 1 362 ? 22.267 13.458 -0.336 1.00 86.62 362 TRP A C 1
ATOM 2828 O O . TRP A 1 362 ? 21.055 13.640 -0.294 1.00 86.62 362 TRP A O 1
ATOM 2838 N N . SER A 1 363 ? 22.954 13.029 0.722 1.00 84.81 363 SER A N 1
ATOM 2839 C CA . SER A 1 363 ? 22.329 12.581 1.971 1.00 84.81 363 SER A CA 1
ATOM 2840 C C . SER A 1 363 ? 22.554 13.514 3.163 1.00 84.81 363 SER A C 1
ATOM 2842 O O . SER A 1 363 ? 21.963 13.295 4.219 1.00 84.81 363 SER A O 1
ATOM 2844 N N . GLY A 1 364 ? 23.354 14.576 3.032 1.00 79.06 364 GLY A N 1
ATOM 2845 C CA . GLY A 1 364 ? 23.552 15.603 4.067 1.00 79.06 364 GLY A CA 1
ATOM 2846 C C . GLY A 1 364 ? 22.625 16.819 3.938 1.00 79.06 364 GLY A C 1
ATOM 2847 O O . GLY A 1 364 ? 22.463 17.569 4.898 1.00 79.06 364 GLY A O 1
ATOM 2848 N N . THR A 1 365 ? 21.965 17.008 2.792 1.00 87.00 365 THR A N 1
ATOM 2849 C CA . THR A 1 365 ? 20.998 18.104 2.565 1.00 87.00 365 THR A CA 1
ATOM 2850 C C . THR A 1 365 ? 19.680 17.890 3.311 1.00 87.00 365 THR A C 1
ATOM 2852 O O . THR A 1 365 ? 19.429 16.812 3.839 1.00 87.00 365 THR A O 1
ATOM 2855 N N . ALA A 1 366 ? 18.809 18.906 3.383 1.00 80.06 366 ALA A N 1
ATOM 2856 C CA . ALA A 1 366 ? 17.557 18.800 4.137 1.00 80.06 366 ALA A CA 1
ATOM 2857 C C . ALA A 1 366 ? 16.727 17.584 3.697 1.00 80.06 366 ALA A C 1
ATOM 2859 O O . ALA A 1 366 ? 16.416 16.768 4.552 1.00 80.06 366 ALA A O 1
ATOM 2860 N N . ALA A 1 367 ? 16.486 17.408 2.392 1.00 82.12 367 ALA A N 1
ATOM 2861 C CA . ALA A 1 367 ? 15.697 16.298 1.846 1.00 82.12 367 ALA A CA 1
ATOM 2862 C C . ALA A 1 367 ? 16.363 14.904 1.912 1.00 82.12 367 ALA A C 1
ATOM 2864 O O . ALA A 1 367 ? 15.682 13.916 1.641 1.00 82.12 367 ALA A O 1
ATOM 2865 N N . GLY A 1 368 ? 17.658 14.807 2.239 1.00 90.00 368 GLY A N 1
ATOM 2866 C CA . GLY A 1 368 ? 18.332 13.546 2.563 1.00 90.00 368 GLY A CA 1
ATOM 2867 C C . GLY A 1 368 ? 18.045 12.384 1.610 1.00 90.00 368 GLY A C 1
ATOM 2868 O O . GLY A 1 368 ? 18.324 12.447 0.416 1.00 90.00 368 GLY A O 1
ATOM 2869 N N . LEU A 1 369 ? 17.468 11.310 2.155 1.00 93.81 369 LEU A N 1
ATOM 2870 C CA . LEU A 1 369 ? 17.137 10.079 1.432 1.00 93.81 369 LEU A CA 1
ATOM 2871 C C . LEU A 1 369 ? 15.867 10.188 0.577 1.00 93.81 369 LEU A C 1
ATOM 2873 O O . LEU A 1 369 ? 15.663 9.364 -0.315 1.00 93.81 369 LEU A O 1
ATOM 2877 N N . LEU A 1 370 ? 15.036 11.215 0.780 1.00 93.75 370 LEU A N 1
ATOM 2878 C CA . LEU A 1 370 ? 13.867 11.445 -0.072 1.00 93.75 370 LEU A CA 1
ATOM 2879 C C . LEU A 1 370 ? 14.285 11.795 -1.499 1.00 93.75 370 LEU A C 1
ATOM 2881 O O . LEU A 1 370 ? 13.626 11.375 -2.442 1.00 93.75 370 LEU A O 1
ATOM 2885 N N . ARG A 1 371 ? 15.373 12.550 -1.682 1.00 92.75 371 ARG A N 1
ATOM 2886 C CA . ARG A 1 371 ? 15.846 12.949 -3.017 1.00 92.75 371 ARG A CA 1
ATOM 2887 C C . ARG A 1 371 ? 16.191 11.739 -3.903 1.00 92.75 371 ARG A C 1
ATOM 2889 O O . ARG A 1 371 ? 15.567 11.614 -4.957 1.00 92.75 371 ARG A O 1
ATOM 2896 N N . PRO A 1 372 ? 17.090 10.815 -3.507 1.00 94.31 372 PRO A N 1
ATOM 2897 C CA . PRO A 1 372 ? 17.349 9.610 -4.293 1.00 94.31 372 PRO A CA 1
ATOM 2898 C C . PRO A 1 372 ? 16.111 8.715 -4.422 1.00 94.31 372 PRO A C 1
ATOM 2900 O O . PRO A 1 372 ? 15.863 8.203 -5.509 1.00 94.31 372 PRO A O 1
ATOM 2903 N N . PHE A 1 373 ? 15.271 8.599 -3.387 1.00 95.69 373 PHE A N 1
ATOM 2904 C CA . PHE A 1 373 ? 14.004 7.869 -3.506 1.00 95.69 373 PHE A CA 1
ATOM 2905 C C . PHE A 1 373 ? 13.120 8.415 -4.639 1.00 95.69 373 PHE A C 1
ATOM 2907 O O . PHE A 1 373 ? 12.616 7.642 -5.450 1.00 95.69 373 PHE A O 1
ATOM 2914 N N . ARG A 1 374 ? 12.950 9.742 -4.729 1.00 94.06 374 ARG A N 1
ATOM 2915 C CA . ARG A 1 374 ? 12.127 10.385 -5.768 1.00 94.06 374 ARG A CA 1
ATOM 2916 C C . ARG A 1 374 ? 12.670 10.119 -7.165 1.00 94.06 374 ARG A C 1
ATOM 2918 O O . ARG A 1 374 ? 11.887 9.806 -8.053 1.00 94.06 374 ARG A O 1
ATOM 2925 N N . VAL A 1 375 ? 13.990 10.200 -7.344 1.00 93.69 375 VAL A N 1
ATOM 2926 C CA . VAL A 1 375 ? 14.649 9.890 -8.624 1.00 93.69 375 VAL A CA 1
ATOM 2927 C C . VAL A 1 375 ? 14.406 8.432 -9.017 1.00 93.69 375 VAL A C 1
ATOM 2929 O O . VAL A 1 375 ? 13.982 8.165 -10.140 1.00 93.69 375 VAL A O 1
ATOM 2932 N N . GLY A 1 376 ? 14.617 7.497 -8.085 1.00 95.38 376 GLY A N 1
ATOM 2933 C CA . GLY A 1 376 ? 14.379 6.076 -8.329 1.00 95.38 376 GLY A CA 1
ATOM 2934 C C . GLY A 1 376 ? 12.915 5.781 -8.658 1.00 95.38 376 GLY A C 1
ATOM 2935 O O . GLY A 1 376 ? 12.629 5.110 -9.647 1.00 95.38 376 GLY A O 1
ATOM 2936 N N . TYR A 1 377 ? 11.980 6.327 -7.876 1.00 95.62 377 TYR A N 1
ATOM 2937 C CA . TYR A 1 377 ? 10.546 6.110 -8.080 1.00 95.62 377 TYR A CA 1
ATOM 2938 C C . TYR A 1 377 ? 10.047 6.726 -9.391 1.00 95.62 377 TYR A C 1
ATOM 2940 O O . TYR A 1 377 ? 9.242 6.111 -10.087 1.00 95.62 377 TYR A O 1
ATOM 2948 N N . PHE A 1 378 ? 10.554 7.905 -9.763 1.00 94.94 378 PHE A N 1
ATOM 2949 C CA . PHE A 1 378 ? 10.241 8.545 -11.038 1.00 94.94 378 PHE A CA 1
ATOM 2950 C C . PHE A 1 378 ? 10.622 7.658 -12.229 1.00 94.94 378 PHE A C 1
ATOM 2952 O O . PHE A 1 378 ? 9.801 7.430 -13.115 1.00 94.94 378 PHE A O 1
ATOM 2959 N N . GLU A 1 379 ? 11.844 7.119 -12.248 1.00 95.06 379 GLU A N 1
ATOM 2960 C CA . GLU A 1 379 ? 12.267 6.230 -13.334 1.00 95.06 379 GLU A CA 1
ATOM 2961 C C . GLU A 1 379 ? 11.501 4.903 -13.323 1.00 95.06 379 GLU A C 1
ATOM 2963 O O . GLU A 1 379 ? 11.118 4.414 -14.388 1.00 95.06 379 GLU A O 1
ATOM 2968 N N . LEU A 1 380 ? 11.201 4.358 -12.139 1.00 95.44 380 LEU A N 1
ATOM 2969 C CA . LEU A 1 380 ? 10.398 3.144 -12.006 1.00 95.44 380 LEU A CA 1
ATOM 2970 C C . LEU A 1 380 ? 8.983 3.332 -12.581 1.00 95.44 380 LEU A C 1
ATOM 2972 O O . LEU A 1 380 ? 8.514 2.505 -13.363 1.00 95.44 380 LEU A O 1
ATOM 2976 N N . ALA A 1 381 ? 8.324 4.449 -12.261 1.00 94.25 381 ALA A N 1
ATOM 2977 C CA . ALA A 1 381 ? 6.958 4.743 -12.692 1.00 94.25 381 ALA A CA 1
ATOM 2978 C C . ALA A 1 381 ? 6.808 4.919 -14.216 1.00 94.25 381 ALA A C 1
ATOM 2980 O O . ALA A 1 381 ? 5.695 4.847 -14.738 1.00 94.25 381 ALA A O 1
ATOM 2981 N N . ARG A 1 382 ? 7.909 5.125 -14.950 1.00 94.75 382 ARG A N 1
ATOM 2982 C CA . ARG A 1 382 ? 7.909 5.248 -16.419 1.00 94.75 382 ARG A CA 1
ATOM 2983 C C . ARG A 1 382 ? 7.970 3.905 -17.141 1.00 94.75 382 ARG A C 1
ATOM 2985 O O . ARG A 1 382 ? 7.637 3.844 -18.324 1.00 94.75 382 ARG A O 1
ATOM 2992 N N . ILE A 1 383 ? 8.388 2.836 -16.463 1.00 96.38 383 ILE A N 1
ATOM 2993 C CA . ILE A 1 383 ? 8.580 1.514 -17.074 1.00 96.38 383 ILE A CA 1
ATOM 2994 C C . ILE A 1 383 ? 7.297 0.972 -17.727 1.00 96.38 383 ILE A C 1
ATOM 2996 O O . ILE A 1 383 ? 7.406 0.502 -18.863 1.00 96.38 383 ILE A O 1
ATOM 3000 N N . PRO A 1 384 ? 6.091 1.071 -17.124 1.00 96.31 384 PRO A N 1
ATOM 3001 C CA . PRO A 1 384 ? 4.874 0.587 -17.775 1.00 96.31 384 PRO A CA 1
ATOM 3002 C C . PRO A 1 384 ? 4.607 1.296 -19.108 1.00 96.31 384 PRO A C 1
ATOM 3004 O O . PRO A 1 384 ? 4.370 0.640 -20.119 1.00 96.31 384 PRO A O 1
ATOM 3007 N N . ALA A 1 385 ? 4.745 2.625 -19.151 1.00 95.00 385 ALA A N 1
ATOM 3008 C CA . ALA A 1 385 ? 4.566 3.401 -20.379 1.00 95.00 385 ALA A CA 1
ATOM 3009 C C . ALA A 1 385 ? 5.601 3.028 -21.457 1.00 95.00 385 ALA A C 1
ATOM 3011 O O . ALA A 1 385 ? 5.235 2.782 -22.606 1.00 95.00 385 ALA A O 1
ATOM 3012 N N . LEU A 1 386 ? 6.879 2.888 -21.076 1.00 95.94 386 LEU A N 1
ATOM 3013 C CA . LEU A 1 386 ? 7.940 2.433 -21.985 1.00 95.94 386 LEU A CA 1
ATOM 3014 C C . LEU A 1 386 ? 7.674 1.024 -22.531 1.00 95.94 386 LEU A C 1
ATOM 3016 O O . LEU A 1 386 ? 7.980 0.734 -23.687 1.00 95.94 386 LEU A O 1
ATOM 3020 N N . THR A 1 387 ? 7.103 0.152 -21.701 1.00 96.88 387 THR A N 1
ATOM 3021 C CA . THR A 1 387 ? 6.741 -1.217 -22.078 1.00 96.88 387 THR A CA 1
ATOM 3022 C C . THR A 1 387 ? 5.631 -1.209 -23.124 1.00 96.88 387 THR A C 1
ATOM 3024 O O . THR A 1 387 ? 5.744 -1.888 -24.144 1.00 96.88 387 THR A O 1
ATOM 3027 N N . VAL A 1 388 ? 4.598 -0.388 -22.924 1.00 95.75 388 VAL A N 1
ATOM 3028 C CA . VAL A 1 388 ? 3.519 -0.199 -23.903 1.00 95.75 388 VAL A CA 1
ATOM 3029 C C . VAL A 1 388 ? 4.061 0.341 -25.226 1.00 95.75 388 VAL A C 1
ATOM 3031 O O . VAL A 1 388 ? 3.767 -0.222 -26.281 1.00 95.75 388 VAL A O 1
ATOM 3034 N N . ASP A 1 389 ? 4.901 1.376 -25.193 1.00 95.69 389 ASP A N 1
ATOM 3035 C CA . ASP A 1 389 ? 5.495 1.945 -26.408 1.00 95.69 389 ASP A CA 1
ATOM 3036 C C . ASP A 1 389 ? 6.352 0.926 -27.171 1.00 95.69 389 ASP A C 1
ATOM 3038 O O . ASP A 1 389 ? 6.306 0.874 -28.403 1.00 95.69 389 ASP A O 1
ATOM 3042 N N . ALA A 1 390 ? 7.082 0.064 -26.459 1.00 96.12 390 ALA A N 1
ATOM 3043 C CA . ALA A 1 390 ? 7.841 -1.023 -27.067 1.00 96.12 390 ALA A CA 1
ATOM 3044 C C . ALA A 1 390 ? 6.936 -2.075 -27.733 1.00 96.12 390 ALA A C 1
ATOM 3046 O O . ALA A 1 390 ? 7.253 -2.540 -28.830 1.00 96.12 390 ALA A O 1
ATOM 3047 N N . ILE A 1 391 ? 5.792 -2.417 -27.123 1.00 95.00 391 ILE A N 1
ATOM 3048 C CA . ILE A 1 391 ? 4.797 -3.333 -27.710 1.00 95.00 391 ILE A CA 1
ATOM 3049 C C . ILE A 1 391 ? 4.236 -2.751 -29.016 1.00 95.00 391 ILE A C 1
ATOM 3051 O O . ILE A 1 391 ? 4.185 -3.452 -30.030 1.00 95.00 391 ILE A O 1
ATOM 3055 N N . TYR A 1 392 ? 3.873 -1.464 -29.034 1.00 93.69 392 TYR A N 1
ATOM 3056 C CA . TYR A 1 392 ? 3.399 -0.802 -30.256 1.00 93.69 392 TYR A CA 1
ATOM 3057 C C . TYR A 1 392 ? 4.496 -0.698 -31.325 1.00 93.69 392 TYR A C 1
ATOM 3059 O O . TYR A 1 392 ? 4.240 -0.976 -32.496 1.00 93.69 392 TYR A O 1
ATOM 3067 N N . ALA A 1 393 ? 5.740 -0.399 -30.942 1.00 93.19 393 ALA A N 1
ATOM 3068 C CA . ALA A 1 393 ? 6.865 -0.406 -31.876 1.00 93.19 393 ALA A CA 1
ATOM 3069 C C . ALA A 1 393 ? 7.099 -1.803 -32.487 1.00 93.19 393 ALA A C 1
ATOM 3071 O O . ALA A 1 393 ? 7.370 -1.923 -33.685 1.00 93.19 393 ALA A O 1
ATOM 3072 N N . ALA A 1 394 ? 6.946 -2.872 -31.697 1.00 92.19 394 ALA A N 1
ATOM 3073 C CA . ALA A 1 394 ? 7.025 -4.245 -32.187 1.00 92.19 394 ALA A CA 1
ATOM 3074 C C . ALA A 1 394 ? 5.876 -4.583 -33.154 1.00 92.19 394 ALA A C 1
ATOM 3076 O O . ALA A 1 394 ? 6.138 -5.141 -34.226 1.00 92.19 394 ALA A O 1
ATOM 3077 N N . LYS A 1 395 ? 4.635 -4.169 -32.843 1.00 90.62 395 LYS A N 1
ATOM 3078 C CA . LYS A 1 395 ? 3.467 -4.266 -33.747 1.00 90.62 395 LYS A CA 1
ATOM 3079 C C . LYS A 1 395 ? 3.764 -3.600 -35.097 1.00 90.62 395 LYS A C 1
ATOM 3081 O O . LYS A 1 395 ? 3.550 -4.212 -36.148 1.00 90.62 395 LYS A O 1
ATOM 3086 N N . ASP A 1 396 ? 4.330 -2.394 -35.086 1.00 90.19 396 ASP A N 1
ATOM 3087 C CA . ASP A 1 396 ? 4.667 -1.644 -36.300 1.00 90.19 396 ASP A CA 1
ATOM 3088 C C . ASP A 1 396 ? 5.744 -2.333 -37.144 1.00 90.19 396 ASP A C 1
ATOM 3090 O O . ASP A 1 396 ? 5.609 -2.430 -38.369 1.00 90.19 396 ASP A O 1
ATOM 3094 N N . VAL A 1 397 ? 6.805 -2.850 -36.518 1.00 90.31 397 VAL A N 1
ATOM 3095 C CA . VAL A 1 397 ? 7.861 -3.595 -37.224 1.00 90.31 397 VAL A CA 1
ATOM 3096 C C . VAL A 1 397 ? 7.294 -4.864 -37.867 1.00 90.31 397 VAL A C 1
ATOM 3098 O O . VAL A 1 397 ? 7.607 -5.148 -39.028 1.00 90.31 397 VAL A O 1
ATOM 3101 N N . GLN A 1 398 ? 6.422 -5.591 -37.165 1.00 85.62 398 GLN A N 1
ATOM 3102 C CA . GLN A 1 398 ? 5.791 -6.810 -37.679 1.00 85.62 398 GLN A CA 1
ATOM 3103 C C . GLN A 1 398 ? 4.811 -6.530 -38.826 1.00 85.62 398 GLN A C 1
ATOM 3105 O O . GLN A 1 398 ? 4.807 -7.260 -39.818 1.00 85.62 398 GLN A O 1
ATOM 3110 N N . SER A 1 399 ? 4.068 -5.417 -38.776 1.00 86.56 399 SER A N 1
ATOM 3111 C CA . SER A 1 399 ? 3.178 -4.994 -39.871 1.00 86.56 399 SER A CA 1
ATOM 3112 C C . SER A 1 399 ? 3.918 -4.845 -41.210 1.00 86.56 399 SER A C 1
ATOM 3114 O O . SER A 1 399 ? 3.417 -5.218 -42.276 1.00 86.56 399 SER A O 1
ATOM 3116 N N . ARG A 1 400 ? 5.167 -4.361 -41.162 1.00 87.62 400 ARG A N 1
ATOM 3117 C CA . ARG A 1 400 ? 6.016 -4.154 -42.344 1.00 87.62 400 ARG A CA 1
ATOM 3118 C C . ARG A 1 400 ? 6.577 -5.458 -42.898 1.00 87.62 400 ARG A C 1
ATOM 3120 O O . ARG A 1 400 ? 6.848 -5.526 -44.096 1.00 87.62 400 ARG A O 1
ATOM 3127 N N . ARG A 1 401 ? 6.717 -6.495 -42.066 1.00 85.19 401 ARG A N 1
ATOM 3128 C CA . ARG A 1 401 ? 7.275 -7.801 -42.455 1.00 85.19 401 ARG A CA 1
ATOM 3129 C C . ARG A 1 401 ? 6.314 -8.675 -43.280 1.00 85.19 401 ARG A C 1
ATOM 3131 O O . ARG A 1 401 ? 6.705 -9.775 -43.644 1.00 85.19 401 ARG A O 1
ATOM 3138 N N . ARG A 1 402 ? 5.119 -8.171 -43.648 1.00 57.81 402 ARG A N 1
ATOM 3139 C CA . ARG A 1 402 ? 4.146 -8.743 -44.612 1.00 57.81 402 ARG A CA 1
ATOM 3140 C C . ARG A 1 402 ? 4.121 -10.279 -44.632 1.00 57.81 402 ARG A C 1
ATOM 3142 O O . ARG A 1 402 ? 4.693 -10.896 -45.527 1.00 57.81 402 ARG A O 1
ATOM 3149 N N . GLY A 1 403 ? 3.364 -10.882 -43.713 1.00 61.72 403 GLY A N 1
ATOM 3150 C CA . GLY A 1 403 ? 2.918 -12.261 -43.931 1.00 61.72 403 GLY A CA 1
ATOM 3151 C C . GLY A 1 403 ? 2.567 -13.119 -42.725 1.00 61.72 403 GLY A C 1
ATOM 3152 O O . GLY A 1 403 ? 2.720 -14.327 -42.851 1.00 61.72 403 GLY A O 1
ATOM 3153 N N . HIS A 1 404 ? 2.135 -12.587 -41.578 1.00 61.97 404 HIS A N 1
ATOM 3154 C CA . HIS A 1 404 ? 1.832 -13.442 -40.422 1.00 61.97 404 HIS A CA 1
ATOM 3155 C C . HIS A 1 404 ? 0.431 -13.220 -39.854 1.00 61.97 404 HIS A C 1
ATOM 3157 O O . HIS A 1 404 ? 0.028 -12.095 -39.572 1.00 61.97 404 HIS A O 1
ATOM 3163 N N . VAL A 1 405 ? -0.276 -14.336 -39.647 1.00 72.38 405 VAL A N 1
ATOM 3164 C CA . VAL A 1 405 ? -1.545 -14.446 -38.905 1.00 72.38 405 VAL A CA 1
ATOM 3165 C C . VAL A 1 405 ? -1.434 -13.785 -37.524 1.00 72.38 405 VAL A C 1
ATOM 3167 O O . VAL A 1 405 ? -2.376 -13.130 -37.087 1.00 72.38 405 VAL A O 1
ATOM 3170 N N . ALA A 1 406 ? -0.248 -13.851 -36.908 1.00 71.00 406 ALA A N 1
ATOM 3171 C CA . ALA A 1 406 ? 0.072 -13.192 -35.643 1.00 71.00 406 ALA A CA 1
ATOM 3172 C C . ALA A 1 406 ? -0.197 -11.672 -35.652 1.00 71.00 406 ALA A C 1
ATOM 3174 O O . ALA A 1 406 ? -0.634 -11.119 -34.647 1.00 71.00 406 ALA A O 1
ATOM 3175 N N . PHE A 1 407 ? -0.015 -10.983 -36.788 1.00 76.56 407 PHE A N 1
ATOM 3176 C CA . PHE A 1 407 ? -0.287 -9.543 -36.880 1.00 76.56 407 PHE A CA 1
ATOM 3177 C C . PHE A 1 407 ? -1.776 -9.218 -36.714 1.00 76.56 407 PHE A C 1
ATOM 3179 O O . PHE A 1 407 ? -2.118 -8.256 -36.029 1.00 76.56 407 PHE A O 1
ATOM 3186 N N . LEU A 1 408 ? -2.660 -10.013 -37.328 1.00 78.75 408 LEU A N 1
ATOM 3187 C CA . LEU A 1 408 ? -4.104 -9.782 -37.245 1.00 78.75 408 LEU A CA 1
ATOM 3188 C C . LEU A 1 408 ? -4.598 -9.945 -35.804 1.00 78.75 408 LEU A C 1
ATOM 3190 O O . LEU A 1 408 ? -5.375 -9.119 -35.340 1.00 78.75 408 LEU A O 1
ATOM 3194 N N . GLN A 1 409 ? -4.067 -10.935 -35.082 1.00 78.06 409 GLN A N 1
ATOM 3195 C CA . GLN A 1 409 ? -4.385 -11.160 -33.671 1.00 78.06 409 GLN A CA 1
ATOM 3196 C C . GLN A 1 409 ? -3.870 -10.026 -32.773 1.00 78.06 409 GLN A C 1
ATOM 3198 O O . GLN A 1 409 ? -4.623 -9.513 -31.949 1.00 78.06 409 GLN A O 1
ATOM 3203 N N . MET A 1 410 ? -2.624 -9.567 -32.962 1.00 79.81 410 MET A N 1
ATOM 3204 C CA . MET A 1 410 ? -2.104 -8.418 -32.204 1.00 79.81 410 MET A CA 1
ATOM 3205 C C . MET A 1 410 ? -2.921 -7.145 -32.457 1.00 79.81 410 MET A C 1
ATOM 3207 O O . MET A 1 410 ? -3.167 -6.382 -31.526 1.00 79.81 410 MET A O 1
ATOM 3211 N N . ALA A 1 411 ? -3.332 -6.897 -33.704 1.00 83.00 411 ALA A N 1
ATOM 3212 C CA . ALA A 1 411 ? -4.127 -5.724 -34.055 1.00 83.00 411 ALA A CA 1
ATOM 3213 C C . ALA A 1 411 ? -5.544 -5.776 -33.461 1.00 83.00 411 ALA A C 1
ATOM 3215 O O . ALA A 1 411 ? -6.037 -4.749 -33.000 1.00 83.00 411 ALA A O 1
ATOM 3216 N N . GLU A 1 412 ? -6.166 -6.957 -33.443 1.00 86.25 412 GLU A N 1
ATOM 3217 C CA . GLU A 1 412 ? -7.490 -7.176 -32.855 1.00 86.25 412 GLU A CA 1
ATOM 3218 C C . GLU A 1 412 ? -7.485 -6.972 -31.334 1.00 86.25 412 GLU A C 1
ATOM 3220 O O . GLU A 1 412 ? -8.365 -6.298 -30.806 1.00 86.25 412 GLU A O 1
ATOM 3225 N N . ILE A 1 413 ? -6.466 -7.488 -30.637 1.00 82.06 413 ILE A N 1
ATOM 3226 C CA . ILE A 1 413 ? -6.373 -7.408 -29.171 1.00 82.06 413 ILE A CA 1
ATOM 3227 C C . ILE A 1 413 ? -5.978 -6.001 -28.699 1.00 82.06 413 ILE A C 1
ATOM 3229 O O . ILE A 1 413 ? -6.563 -5.482 -27.751 1.00 82.06 413 ILE A O 1
ATOM 3233 N N . LEU A 1 414 ? -4.985 -5.368 -29.338 1.00 81.94 414 LEU A N 1
ATOM 3234 C CA . LEU A 1 414 ? -4.438 -4.090 -28.858 1.00 81.94 414 LEU A CA 1
ATOM 3235 C C . LEU A 1 414 ? -5.306 -2.875 -29.213 1.00 81.94 414 LEU A C 1
ATOM 3237 O O . LEU A 1 414 ? -5.175 -1.829 -28.570 1.00 81.94 414 LEU A O 1
ATOM 3241 N N . GLY A 1 415 ? -6.153 -2.971 -30.246 1.00 80.06 415 GLY A N 1
ATOM 3242 C CA . GLY A 1 415 ? -6.741 -1.785 -30.874 1.00 80.06 415 GLY A CA 1
ATOM 3243 C C . GLY A 1 415 ? -5.661 -0.761 -31.263 1.00 80.06 415 GLY A C 1
ATOM 3244 O O . GLY A 1 415 ? -4.466 -1.084 -31.314 1.00 80.06 415 GLY A O 1
ATOM 3245 N N . ASP A 1 416 ? -6.057 0.482 -31.543 1.00 72.12 416 ASP A N 1
ATOM 3246 C CA . ASP A 1 416 ? -5.082 1.535 -31.860 1.00 72.12 416 ASP A CA 1
ATOM 3247 C C . ASP A 1 416 ? -4.527 2.235 -30.605 1.00 72.12 416 ASP A C 1
ATOM 3249 O O . ASP A 1 416 ? -3.325 2.464 -30.565 1.00 72.12 416 ASP A O 1
ATOM 3253 N N . ASP A 1 417 ? -5.312 2.431 -29.534 1.00 74.25 417 ASP A N 1
ATOM 3254 C CA . ASP A 1 417 ? -4.845 3.133 -28.314 1.00 74.25 417 ASP A CA 1
ATOM 3255 C C . ASP A 1 417 ? -5.314 2.521 -26.977 1.00 74.25 417 ASP A C 1
ATOM 3257 O O . ASP A 1 417 ? -5.114 3.107 -25.910 1.00 74.25 417 ASP A O 1
ATOM 3261 N N . ASN A 1 418 ? -5.910 1.324 -26.995 1.00 86.75 418 ASN A N 1
ATOM 3262 C CA . ASN A 1 418 ? -6.566 0.763 -25.809 1.00 86.75 418 ASN A CA 1
ATOM 3263 C C . ASN A 1 418 ? -5.577 0.542 -24.648 1.00 86.75 418 ASN A C 1
ATOM 3265 O O . ASN A 1 418 ? -5.843 0.926 -23.513 1.00 86.75 418 ASN A O 1
ATOM 3269 N N . LEU A 1 419 ? -4.380 0.015 -24.930 1.00 90.00 419 LEU A N 1
ATOM 3270 C CA . LEU A 1 419 ? -3.404 -0.290 -23.879 1.00 90.00 419 LEU A CA 1
ATOM 3271 C C . LEU A 1 419 ? -2.803 0.974 -23.237 1.00 90.00 419 LEU A C 1
ATOM 3273 O O . LEU A 1 419 ? -2.564 1.002 -22.030 1.00 90.00 419 LEU A O 1
ATOM 3277 N N . ARG A 1 420 ? -2.592 2.041 -24.022 1.00 93.69 420 ARG A N 1
ATOM 3278 C CA . ARG A 1 420 ? -2.127 3.337 -23.496 1.00 93.69 420 ARG A CA 1
ATOM 3279 C C . ARG A 1 420 ? -3.168 3.975 -22.591 1.00 93.69 420 ARG A C 1
ATOM 3281 O O . ARG A 1 420 ? -2.816 4.465 -21.522 1.00 93.69 420 ARG A O 1
ATOM 3288 N N . GLN A 1 421 ? -4.432 3.940 -23.010 1.00 92.38 421 GLN A N 1
ATOM 3289 C CA . GLN A 1 421 ? -5.539 4.455 -22.215 1.00 92.38 421 GLN A CA 1
ATOM 3290 C C . GLN A 1 421 ? -5.674 3.683 -20.898 1.00 92.38 421 GLN A C 1
ATOM 3292 O O . GLN A 1 421 ? -5.707 4.300 -19.840 1.00 92.38 421 GLN A O 1
ATOM 3297 N N . VAL A 1 422 ? -5.654 2.349 -20.949 1.00 91.50 422 VAL A N 1
ATOM 3298 C CA . VAL A 1 422 ? -5.760 1.479 -19.765 1.00 91.50 422 VAL A CA 1
ATOM 3299 C C . VAL A 1 422 ? -4.641 1.751 -18.753 1.00 91.50 422 VAL A C 1
ATOM 3301 O O . VAL A 1 422 ? -4.909 1.852 -17.557 1.00 91.50 422 VAL A O 1
ATOM 3304 N N . ILE A 1 423 ? -3.394 1.930 -19.204 1.00 91.50 423 ILE A N 1
ATOM 3305 C CA . ILE A 1 423 ? -2.281 2.293 -18.310 1.00 91.50 423 ILE A CA 1
ATOM 3306 C C . ILE A 1 423 ? -2.414 3.728 -17.781 1.00 91.50 423 ILE A C 1
ATOM 3308 O O . ILE A 1 423 ? -2.105 3.969 -16.616 1.00 91.50 423 ILE A O 1
ATOM 3312 N N . GLY A 1 424 ? -2.904 4.670 -18.593 1.00 89.00 424 GLY A N 1
ATOM 3313 C CA . GLY A 1 424 ? -3.202 6.036 -18.149 1.00 89.00 424 GLY A CA 1
ATOM 3314 C C . GLY A 1 424 ? -4.294 6.090 -17.074 1.00 89.00 424 GLY A C 1
ATOM 3315 O O . GLY A 1 424 ? -4.190 6.864 -16.127 1.00 89.00 424 GLY A O 1
ATOM 3316 N N . GLU A 1 425 ? -5.290 5.210 -17.173 1.00 88.94 425 GLU A N 1
ATOM 3317 C CA . GLU A 1 425 ? -6.348 4.994 -16.177 1.00 88.94 425 GLU A CA 1
ATOM 3318 C C . GLU A 1 425 ? -5.879 4.153 -14.973 1.00 88.94 425 GLU A C 1
ATOM 3320 O O . GLU A 1 425 ? -6.675 3.857 -14.088 1.00 88.94 425 GLU A O 1
ATOM 3325 N N . SER A 1 426 ? -4.598 3.760 -14.911 1.00 88.19 426 SER A N 1
ATOM 3326 C CA . SER A 1 426 ? -4.030 2.902 -13.855 1.00 88.19 426 SER A CA 1
ATOM 3327 C C . SER A 1 426 ? -4.706 1.525 -13.723 1.00 88.19 426 SER A C 1
ATOM 3329 O O . SER A 1 426 ? -4.634 0.874 -12.683 1.00 88.19 426 SER A O 1
ATOM 3331 N N . ARG A 1 427 ? -5.325 1.023 -14.799 1.00 89.69 427 ARG A N 1
ATOM 3332 C CA . ARG A 1 427 ? -5.997 -0.287 -14.859 1.00 89.69 427 ARG A CA 1
ATOM 3333 C C . ARG A 1 427 ? -5.020 -1.402 -15.241 1.00 89.69 427 ARG A C 1
ATOM 3335 O O . ARG A 1 427 ? -5.168 -2.092 -16.248 1.00 89.69 427 ARG A O 1
ATOM 3342 N N . TYR A 1 428 ? -3.990 -1.586 -14.419 1.00 91.06 428 TYR A N 1
ATOM 3343 C CA . TYR A 1 428 ? -2.883 -2.508 -14.703 1.00 91.06 428 TYR A CA 1
ATOM 3344 C C . TYR A 1 428 ? -3.317 -3.979 -14.846 1.00 91.06 428 TYR A C 1
ATOM 3346 O O . TYR A 1 428 ? -2.713 -4.720 -15.621 1.00 91.06 428 TYR A O 1
ATOM 3354 N N . GLY A 1 429 ? -4.381 -4.405 -14.153 1.00 89.69 429 GLY A N 1
ATOM 3355 C CA . GLY A 1 429 ? -4.940 -5.756 -14.292 1.00 89.69 429 GLY A CA 1
ATOM 3356 C C . GLY A 1 429 ? -5.444 -6.047 -15.708 1.00 89.69 429 GLY A C 1
ATOM 3357 O O . GLY A 1 429 ? -5.095 -7.071 -16.294 1.00 89.69 429 GLY A O 1
ATOM 3358 N N . ASP A 1 430 ? -6.171 -5.103 -16.303 1.00 91.25 430 ASP A N 1
ATOM 3359 C CA . ASP A 1 430 ? -6.677 -5.237 -17.671 1.00 91.25 430 ASP A CA 1
ATOM 3360 C C . ASP A 1 430 ? -5.535 -5.215 -18.693 1.00 91.25 430 ASP A C 1
ATOM 3362 O O . ASP A 1 430 ? -5.529 -5.998 -19.644 1.00 91.25 430 ASP A O 1
ATOM 3366 N N . ALA A 1 431 ? -4.520 -4.373 -18.467 1.00 93.38 431 ALA A N 1
ATOM 3367 C CA . ALA A 1 431 ? -3.326 -4.330 -19.309 1.00 93.38 431 ALA A CA 1
ATOM 3368 C C . ALA A 1 431 ? -2.582 -5.676 -19.329 1.00 93.38 431 ALA A C 1
ATOM 3370 O O . ALA A 1 431 ? -2.122 -6.117 -20.385 1.00 93.38 431 ALA A O 1
ATOM 3371 N N . LYS A 1 432 ? -2.495 -6.360 -18.181 1.00 93.25 432 LYS A N 1
ATOM 3372 C CA . LYS A 1 432 ? -1.901 -7.702 -18.090 1.00 93.25 432 LYS A CA 1
ATOM 3373 C C . LYS A 1 432 ? -2.708 -8.737 -18.861 1.00 93.25 432 LYS A C 1
ATOM 3375 O O . LYS A 1 432 ? -2.122 -9.470 -19.651 1.00 93.25 432 LYS A O 1
ATOM 3380 N N . LEU A 1 433 ? -4.034 -8.744 -18.713 1.00 91.81 433 LEU A N 1
ATOM 3381 C CA . LEU A 1 433 ? -4.911 -9.641 -19.475 1.00 91.81 433 LEU A CA 1
ATOM 3382 C C . LEU A 1 433 ? -4.756 -9.436 -20.991 1.00 91.81 433 LEU A C 1
ATOM 3384 O O . LEU A 1 433 ? -4.727 -10.407 -21.750 1.00 91.81 433 LEU A O 1
ATOM 3388 N N . MET A 1 434 ? -4.585 -8.188 -21.442 1.00 93.19 434 MET A N 1
ATOM 3389 C CA . MET A 1 434 ? -4.293 -7.898 -22.850 1.00 93.19 434 MET A CA 1
ATOM 3390 C C . MET A 1 434 ? -2.959 -8.512 -23.295 1.00 93.19 434 MET A C 1
ATOM 3392 O O . MET A 1 434 ? -2.910 -9.134 -24.354 1.00 93.19 434 MET A O 1
ATOM 3396 N N . VAL A 1 435 ? -1.892 -8.386 -22.496 1.00 93.88 435 VAL A N 1
ATOM 3397 C CA . VAL A 1 435 ? -0.574 -8.978 -22.803 1.00 93.88 435 VAL A CA 1
ATOM 3398 C C . VAL A 1 435 ? -0.592 -10.506 -22.762 1.00 93.88 435 VAL A C 1
ATOM 3400 O O . VAL A 1 435 ? 0.061 -11.142 -23.590 1.00 93.88 435 VAL A O 1
ATOM 3403 N N . GLU A 1 436 ? -1.361 -11.114 -21.862 1.00 92.19 436 GLU A N 1
ATOM 3404 C CA . GLU A 1 436 ? -1.578 -12.565 -21.837 1.00 92.19 436 GLU A CA 1
ATOM 3405 C C . GLU A 1 436 ? -2.282 -13.054 -23.113 1.00 92.19 436 GLU A C 1
ATOM 3407 O O . GLU A 1 436 ? -1.930 -14.105 -23.655 1.00 92.19 436 GLU A O 1
ATOM 3412 N N . GLY A 1 437 ? -3.194 -12.254 -23.674 1.00 91.31 437 GLY A N 1
ATOM 3413 C CA . GLY A 1 437 ? -3.793 -12.510 -24.988 1.00 91.31 437 GLY A CA 1
ATOM 3414 C C . GLY A 1 437 ? -2.780 -12.518 -26.145 1.00 91.31 437 GLY A C 1
ATOM 3415 O O . GLY A 1 437 ? -2.993 -13.197 -27.152 1.00 91.31 437 GLY A O 1
ATOM 3416 N N . LEU A 1 438 ? -1.641 -11.827 -25.997 1.00 90.94 438 LEU A N 1
ATOM 3417 C CA . LEU A 1 438 ? -0.577 -11.766 -27.009 1.00 90.94 438 LEU A CA 1
ATOM 3418 C C . LEU A 1 438 ? 0.348 -12.990 -27.017 1.00 90.94 438 LEU A C 1
ATOM 3420 O O . LEU A 1 438 ? 1.223 -13.068 -27.877 1.00 90.94 438 LEU A O 1
ATOM 3424 N N . THR A 1 439 ? 0.152 -13.963 -26.124 1.00 90.69 439 THR A N 1
ATOM 3425 C CA . THR A 1 439 ? 0.966 -15.197 -26.049 1.00 90.69 439 THR A CA 1
ATOM 3426 C C . THR A 1 439 ? 0.953 -16.040 -27.329 1.00 90.69 439 THR A C 1
ATOM 3428 O O . THR A 1 439 ? 1.813 -16.893 -27.518 1.00 90.69 439 THR A O 1
ATOM 3431 N N . SER A 1 440 ? -0.006 -15.804 -28.228 1.00 88.50 440 SER A N 1
ATOM 3432 C CA . SER A 1 440 ? -0.056 -16.419 -29.562 1.00 88.50 440 SER A CA 1
ATOM 3433 C C . SER A 1 440 ? 0.870 -15.758 -30.595 1.00 88.50 440 SER A C 1
ATOM 3435 O O . SER A 1 440 ? 1.178 -16.370 -31.616 1.00 88.50 440 SER A O 1
ATOM 3437 N N . ALA A 1 441 ? 1.305 -14.520 -30.348 1.00 89.31 441 ALA A N 1
ATOM 3438 C CA . ALA A 1 441 ? 2.104 -13.709 -31.268 1.00 89.31 441 ALA A CA 1
ATOM 3439 C C . ALA A 1 441 ? 3.514 -13.388 -30.741 1.00 89.31 441 ALA A C 1
ATOM 3441 O O . ALA A 1 441 ? 4.422 -13.113 -31.530 1.00 89.31 441 ALA A O 1
ATOM 3442 N N . ILE A 1 442 ? 3.684 -13.403 -29.419 1.00 90.88 442 ILE A N 1
ATOM 3443 C CA . ILE A 1 442 ? 4.926 -13.115 -28.706 1.00 90.88 442 ILE A CA 1
ATOM 3444 C C . ILE A 1 442 ? 5.313 -14.360 -27.907 1.00 90.88 442 ILE A C 1
ATOM 3446 O O . ILE A 1 442 ? 4.449 -15.020 -27.331 1.00 90.88 442 ILE A O 1
ATOM 3450 N N . ASP A 1 443 ? 6.612 -14.654 -27.845 1.00 91.38 443 ASP A N 1
ATOM 3451 C CA . ASP A 1 443 ? 7.147 -15.722 -27.000 1.00 91.38 443 ASP A CA 1
ATOM 3452 C C . ASP A 1 443 ? 6.612 -15.646 -25.554 1.00 91.38 443 ASP A C 1
ATOM 3454 O O . ASP A 1 443 ? 6.578 -14.581 -24.927 1.00 91.38 443 ASP A O 1
ATOM 3458 N N . ALA A 1 444 ? 6.213 -16.794 -24.998 1.00 91.38 444 ALA A N 1
ATOM 3459 C CA . ALA A 1 444 ? 5.552 -16.867 -23.694 1.00 91.38 444 ALA A CA 1
ATOM 3460 C C . ALA A 1 444 ? 6.433 -16.300 -22.565 1.00 91.38 444 ALA A C 1
ATOM 3462 O O . ALA A 1 444 ? 5.931 -15.652 -21.644 1.00 91.38 444 ALA A O 1
ATOM 3463 N N . ALA A 1 445 ? 7.755 -16.482 -22.663 1.00 90.69 445 ALA A N 1
ATOM 3464 C CA . ALA A 1 445 ? 8.728 -15.875 -21.760 1.00 90.69 445 ALA A CA 1
ATOM 3465 C C . ALA A 1 445 ? 8.644 -14.346 -21.754 1.00 90.69 445 ALA A C 1
ATOM 3467 O O . ALA A 1 445 ? 8.638 -13.715 -20.694 1.00 90.69 445 ALA A O 1
ATOM 3468 N N . ALA A 1 446 ? 8.586 -13.754 -22.948 1.00 93.38 446 ALA A N 1
ATOM 3469 C CA . ALA A 1 446 ? 8.514 -12.317 -23.119 1.00 93.38 446 ALA A CA 1
ATOM 3470 C C . ALA A 1 446 ? 7.177 -11.776 -22.595 1.00 93.38 446 ALA A C 1
ATOM 3472 O O . ALA A 1 446 ? 7.189 -10.764 -21.901 1.00 93.38 446 ALA A O 1
ATOM 3473 N N . CYS A 1 447 ? 6.054 -12.476 -22.794 1.00 93.44 447 CYS A N 1
ATOM 3474 C CA . CYS A 1 447 ? 4.771 -12.104 -22.180 1.00 93.44 447 CYS A CA 1
ATOM 3475 C C . CYS A 1 447 ? 4.834 -12.055 -20.643 1.00 93.44 447 CYS A C 1
ATOM 3477 O O . CYS A 1 447 ? 4.304 -11.118 -20.045 1.00 93.44 447 CYS A O 1
ATOM 3479 N N . VAL A 1 448 ? 5.518 -13.005 -19.990 1.00 91.81 448 VAL A N 1
ATOM 3480 C CA . VAL A 1 448 ? 5.707 -12.984 -18.524 1.00 91.81 448 VAL A CA 1
ATOM 3481 C C . VAL A 1 448 ? 6.542 -11.776 -18.090 1.00 91.81 448 VAL A C 1
ATOM 3483 O O . VAL A 1 448 ? 6.202 -11.104 -17.111 1.00 91.81 448 VAL A O 1
ATOM 3486 N N . VAL A 1 449 ? 7.612 -11.465 -18.830 1.00 94.00 449 VAL A N 1
ATOM 3487 C CA . VAL A 1 449 ? 8.442 -10.279 -18.578 1.00 94.00 449 VAL A CA 1
ATOM 3488 C C . VAL A 1 449 ? 7.617 -9.002 -18.728 1.00 94.00 449 VAL A C 1
ATOM 3490 O O . VAL A 1 449 ? 7.573 -8.202 -17.799 1.00 94.00 449 VAL A O 1
ATOM 3493 N N . LEU A 1 450 ? 6.913 -8.836 -19.851 1.00 95.44 450 LEU A N 1
ATOM 3494 C CA . LEU A 1 450 ? 6.062 -7.674 -20.116 1.00 95.44 450 LEU A CA 1
ATOM 3495 C C . LEU A 1 450 ? 4.989 -7.507 -19.033 1.00 95.44 450 LEU A C 1
ATOM 3497 O O . LEU A 1 450 ? 4.817 -6.410 -18.516 1.00 95.44 450 LEU A O 1
ATOM 3501 N N . SER A 1 451 ? 4.335 -8.596 -18.624 1.00 93.81 451 SER A N 1
ATOM 3502 C CA . SER A 1 451 ? 3.320 -8.561 -17.563 1.00 93.81 451 SER A CA 1
ATOM 3503 C C . SER A 1 451 ? 3.900 -8.102 -16.223 1.00 93.81 451 SER A C 1
ATOM 3505 O O . SER A 1 451 ? 3.249 -7.357 -15.501 1.00 93.81 451 SER A O 1
ATOM 3507 N N . THR A 1 452 ? 5.140 -8.487 -15.906 1.00 93.12 452 THR A N 1
ATOM 3508 C CA . THR A 1 452 ? 5.840 -8.041 -14.684 1.00 93.12 452 THR A CA 1
ATOM 3509 C C . THR A 1 452 ? 6.231 -6.558 -14.754 1.00 93.12 452 THR A C 1
ATOM 3511 O O . THR A 1 452 ? 6.256 -5.871 -13.736 1.00 93.12 452 THR A O 1
ATOM 3514 N N . LEU A 1 453 ? 6.536 -6.048 -15.951 1.00 95.56 453 LEU A N 1
ATOM 3515 C CA . LEU A 1 453 ? 6.907 -4.645 -16.171 1.00 95.56 453 LEU A CA 1
ATOM 3516 C C . LEU A 1 453 ? 5.696 -3.700 -16.253 1.00 95.56 453 LEU A C 1
ATOM 3518 O O . LEU A 1 453 ? 5.861 -2.494 -16.087 1.00 95.56 453 LEU A O 1
ATOM 3522 N N . LEU A 1 454 ? 4.496 -4.237 -16.490 1.00 94.94 454 LEU A N 1
ATOM 3523 C CA . LEU A 1 454 ? 3.229 -3.497 -16.485 1.00 94.94 454 LEU A CA 1
ATOM 3524 C C . LEU A 1 454 ? 2.592 -3.383 -15.093 1.00 94.94 454 LEU A C 1
ATOM 3526 O O . LEU A 1 454 ? 1.484 -2.871 -14.982 1.00 94.94 454 LEU A O 1
ATOM 3530 N N . ASP A 1 455 ? 3.245 -3.858 -14.034 1.00 92.19 455 ASP A N 1
ATOM 3531 C CA . ASP A 1 455 ? 2.768 -3.635 -12.667 1.00 92.19 455 ASP A CA 1
ATOM 3532 C C . ASP A 1 455 ? 2.817 -2.144 -12.271 1.00 92.19 455 ASP A C 1
ATOM 3534 O O . ASP A 1 455 ? 3.678 -1.411 -12.765 1.00 92.19 455 ASP A O 1
ATOM 3538 N N . PRO A 1 456 ? 1.954 -1.684 -11.337 1.00 89.56 456 PRO A N 1
ATOM 3539 C CA . PRO A 1 456 ? 2.057 -0.339 -10.760 1.00 89.56 456 PRO A CA 1
ATOM 3540 C C . PRO A 1 456 ? 3.418 -0.110 -10.092 1.00 89.56 456 PRO A C 1
ATOM 3542 O O . PRO A 1 456 ? 3.948 1.002 -10.119 1.00 89.56 456 PRO A O 1
ATOM 3545 N N . PHE A 1 457 ? 3.995 -1.180 -9.535 1.00 93.25 457 PHE A N 1
ATOM 3546 C CA . PHE A 1 457 ? 5.352 -1.230 -9.009 1.00 93.25 457 PHE A CA 1
ATOM 3547 C C . PHE A 1 457 ? 6.159 -2.334 -9.721 1.00 93.25 457 PHE A C 1
ATOM 3549 O O . PHE A 1 457 ? 6.222 -3.474 -9.243 1.00 93.25 457 PHE A O 1
ATOM 3556 N N . PRO A 1 458 ? 6.754 -2.024 -10.887 1.00 94.44 458 PRO A N 1
ATOM 3557 C CA . PRO A 1 458 ? 7.518 -2.977 -11.681 1.00 94.44 458 PRO A CA 1
ATOM 3558 C C . PRO A 1 458 ? 8.656 -3.613 -10.885 1.00 94.44 458 PRO A C 1
ATOM 3560 O O . PRO A 1 458 ? 9.396 -2.944 -10.163 1.00 94.44 458 PRO A O 1
ATOM 3563 N N . CYS A 1 459 ? 8.829 -4.919 -11.056 1.00 93.88 459 CYS A N 1
ATOM 3564 C CA . CYS A 1 459 ? 9.940 -5.659 -10.466 1.00 93.88 459 CYS A CA 1
ATOM 3565 C C . CYS A 1 459 ? 10.904 -6.152 -11.543 1.00 93.88 459 CYS A C 1
ATOM 3567 O O . CYS A 1 459 ? 10.518 -6.326 -12.698 1.00 93.88 459 CYS A O 1
ATOM 3569 N N . PHE A 1 460 ? 12.153 -6.421 -11.157 1.00 93.56 460 PHE A N 1
ATOM 3570 C CA . PHE A 1 460 ? 13.151 -6.954 -12.069 1.00 93.56 460 PHE A CA 1
ATOM 3571 C C . PHE A 1 460 ? 12.819 -8.417 -12.410 1.00 93.56 460 PHE A C 1
ATOM 3573 O O . PHE A 1 460 ? 12.802 -9.277 -11.516 1.00 93.56 460 PHE A O 1
ATOM 3580 N N . PRO A 1 461 ? 12.547 -8.734 -13.686 1.00 91.25 461 PRO A N 1
ATOM 3581 C CA . PRO A 1 461 ? 12.289 -10.099 -14.110 1.00 91.25 461 PRO A CA 1
ATOM 3582 C C . PRO A 1 461 ? 13.593 -10.897 -14.086 1.00 91.25 461 PRO A C 1
ATOM 3584 O O . PRO A 1 461 ? 14.542 -10.562 -14.792 1.00 91.25 461 PRO A O 1
ATOM 3587 N N . ARG A 1 462 ? 13.632 -12.016 -13.352 1.00 87.31 462 ARG A N 1
ATOM 3588 C CA . ARG A 1 462 ? 14.847 -12.854 -13.245 1.00 87.31 462 ARG A CA 1
ATOM 3589 C C . ARG A 1 462 ? 15.348 -13.406 -14.581 1.00 87.31 462 ARG A C 1
ATOM 3591 O O . ARG A 1 462 ? 16.512 -13.754 -14.702 1.00 87.31 462 ARG A O 1
ATOM 3598 N N . VAL A 1 463 ? 14.475 -13.468 -15.585 1.00 87.25 463 VAL A N 1
ATOM 3599 C CA . VAL A 1 463 ? 14.813 -13.860 -16.965 1.00 87.25 463 VAL A CA 1
ATOM 3600 C C . VAL A 1 463 ? 15.862 -12.926 -17.582 1.00 87.25 463 VAL A C 1
ATOM 3602 O O . VAL A 1 463 ? 16.580 -13.322 -18.492 1.00 87.25 463 VAL A O 1
ATOM 3605 N N . LEU A 1 464 ? 15.967 -11.692 -17.081 1.00 89.50 464 LEU A N 1
ATOM 3606 C CA . LEU A 1 464 ? 16.953 -10.712 -17.523 1.00 89.50 464 LEU A CA 1
ATOM 3607 C C . LEU A 1 464 ? 18.258 -10.764 -16.708 1.00 89.50 464 LEU A C 1
ATOM 3609 O O . LEU A 1 464 ? 19.195 -10.041 -17.041 1.00 89.50 464 LEU A O 1
ATOM 3613 N N . GLU A 1 465 ? 18.354 -11.601 -15.662 1.00 89.06 465 GLU A N 1
ATOM 3614 C CA . GLU A 1 465 ? 19.581 -11.731 -14.866 1.00 89.06 465 GLU A CA 1
ATOM 3615 C C . GLU A 1 465 ? 20.702 -12.367 -15.715 1.00 89.06 465 GLU A C 1
ATOM 3617 O O . GLU A 1 465 ? 20.506 -13.447 -16.297 1.00 89.06 465 GLU A O 1
ATOM 3622 N N . PRO A 1 466 ? 21.896 -11.749 -15.780 1.00 80.62 466 PRO A N 1
ATOM 3623 C CA . PRO A 1 466 ? 23.025 -12.302 -16.515 1.00 80.62 466 PRO A CA 1
ATOM 3624 C C . PRO A 1 466 ? 23.444 -13.650 -15.914 1.00 80.62 466 PRO A C 1
ATOM 3626 O O . PRO A 1 466 ? 23.721 -13.763 -14.723 1.00 80.62 466 PRO A O 1
ATOM 3629 N N . GLY A 1 467 ? 23.498 -14.692 -16.747 1.00 79.69 467 GLY A N 1
ATOM 3630 C CA . GLY A 1 467 ? 23.866 -16.047 -16.318 1.00 79.69 467 GLY A CA 1
ATOM 3631 C C . GLY A 1 467 ? 22.692 -16.937 -15.904 1.00 79.69 467 GLY A C 1
ATOM 3632 O O . GLY A 1 467 ? 22.911 -18.110 -15.588 1.00 79.69 467 GLY A O 1
ATOM 3633 N N . SER A 1 468 ? 21.451 -16.441 -15.968 1.00 74.25 468 SER A N 1
ATOM 3634 C CA . SER A 1 468 ? 20.272 -17.306 -15.911 1.00 74.25 468 SER A CA 1
ATOM 3635 C C . SER A 1 468 ? 20.266 -18.218 -17.146 1.00 74.25 468 SER A C 1
ATOM 3637 O O . SER A 1 468 ? 19.950 -17.828 -18.267 1.00 74.25 468 SER A O 1
ATOM 3639 N N . SER A 1 469 ? 20.723 -19.460 -16.970 1.00 64.81 469 SER A N 1
ATOM 3640 C CA . SER A 1 469 ? 20.671 -20.455 -18.041 1.00 64.81 469 SER A CA 1
ATOM 3641 C C . SER A 1 469 ? 19.201 -20.700 -18.373 1.00 64.81 469 SER A C 1
ATOM 3643 O O . SER A 1 469 ? 18.431 -21.052 -17.481 1.00 64.81 469 SER A O 1
ATOM 3645 N N . HIS A 1 470 ? 18.820 -20.528 -19.644 1.00 60.16 470 HIS A N 1
ATOM 3646 C CA . HIS A 1 470 ? 17.455 -20.657 -20.187 1.00 60.16 470 HIS A CA 1
ATOM 3647 C C . HIS A 1 470 ? 16.738 -21.987 -19.877 1.00 60.16 470 HIS A C 1
ATOM 3649 O O . HIS A 1 470 ? 15.615 -22.208 -20.322 1.00 60.16 470 HIS A O 1
ATOM 3655 N N . GLU A 1 471 ? 17.371 -22.910 -19.157 1.00 51.41 471 GLU A N 1
ATOM 3656 C CA . GLU A 1 471 ? 17.048 -24.318 -19.260 1.00 51.41 471 GLU A CA 1
ATOM 3657 C C . GLU A 1 471 ? 15.766 -24.734 -18.546 1.00 51.41 471 GLU A C 1
ATOM 3659 O O . GLU A 1 471 ? 15.185 -25.724 -18.974 1.00 51.41 471 GLU A O 1
ATOM 3664 N N . ARG A 1 472 ? 15.242 -23.993 -17.556 1.00 50.84 472 ARG A N 1
ATOM 3665 C CA . ARG A 1 472 ? 13.866 -24.196 -17.053 1.00 50.84 472 ARG A CA 1
ATOM 3666 C C . ARG A 1 472 ? 13.281 -22.907 -16.486 1.00 50.84 472 ARG A C 1
ATOM 3668 O O . ARG A 1 472 ? 13.573 -22.536 -15.350 1.00 50.84 472 ARG A O 1
ATOM 3675 N N . MET A 1 473 ? 12.394 -22.273 -17.253 1.00 51.56 473 MET A N 1
ATOM 3676 C CA . MET A 1 473 ? 11.467 -21.250 -16.764 1.00 51.56 473 MET A CA 1
ATOM 3677 C C . MET A 1 473 ? 10.466 -21.865 -15.785 1.00 51.56 473 MET A C 1
ATOM 3679 O O . MET A 1 473 ? 9.319 -22.141 -16.122 1.00 51.56 473 MET A O 1
ATOM 3683 N N . TYR A 1 474 ? 10.894 -22.113 -14.552 1.00 49.94 474 TYR A N 1
ATOM 3684 C CA . TYR A 1 474 ? 9.934 -22.257 -13.471 1.00 49.94 474 TYR A CA 1
ATOM 3685 C C . TYR A 1 474 ? 9.484 -20.863 -13.057 1.00 49.94 474 TYR A C 1
ATOM 3687 O O . TYR A 1 474 ? 10.313 -20.015 -12.722 1.00 49.94 474 TYR A O 1
ATOM 3695 N N . VAL A 1 475 ? 8.165 -20.657 -13.061 1.00 49.72 475 VAL A N 1
ATOM 3696 C CA . VAL A 1 475 ? 7.458 -19.491 -12.511 1.00 49.72 475 VAL A CA 1
ATOM 3697 C C . VAL A 1 475 ? 7.647 -19.478 -10.991 1.00 49.72 475 VAL A C 1
ATOM 3699 O O . VAL A 1 475 ? 6.729 -19.705 -10.207 1.00 49.72 475 VAL A O 1
ATOM 3702 N N . ASN A 1 476 ? 8.882 -19.302 -10.536 1.00 48.53 476 ASN A N 1
ATOM 3703 C CA . ASN A 1 476 ? 9.146 -19.047 -9.139 1.00 48.53 476 ASN A CA 1
ATOM 3704 C C . ASN A 1 476 ? 8.863 -17.560 -8.935 1.00 48.53 476 ASN A C 1
ATOM 3706 O O . ASN A 1 476 ? 9.637 -16.721 -9.391 1.00 48.53 476 ASN A O 1
ATOM 3710 N N . ARG A 1 477 ? 7.741 -17.244 -8.274 1.00 56.56 477 ARG A N 1
ATOM 3711 C CA . ARG A 1 477 ? 7.228 -15.884 -7.996 1.00 56.56 477 ARG A CA 1
ATOM 3712 C C . ARG A 1 477 ? 8.165 -15.012 -7.143 1.00 56.56 477 ARG A C 1
ATOM 3714 O O . ARG A 1 477 ? 7.745 -14.008 -6.589 1.00 56.56 477 ARG A O 1
ATOM 3721 N N . ARG A 1 478 ? 9.436 -15.380 -6.991 1.00 65.25 478 ARG A N 1
ATOM 3722 C CA . ARG A 1 478 ? 10.430 -14.568 -6.294 1.00 65.25 478 ARG A CA 1
ATOM 3723 C C . ARG A 1 478 ? 10.915 -13.485 -7.245 1.00 65.25 478 ARG A C 1
ATOM 3725 O O . ARG A 1 478 ? 11.845 -13.704 -8.009 1.00 65.25 478 ARG A O 1
ATOM 3732 N N . TYR A 1 479 ? 10.256 -12.340 -7.209 1.00 74.12 479 TYR A N 1
ATOM 3733 C CA . TYR A 1 479 ? 10.717 -11.125 -7.863 1.00 74.12 479 TYR A CA 1
ATOM 3734 C C . TYR A 1 479 ? 11.840 -10.465 -7.046 1.00 74.12 479 TYR A C 1
ATOM 3736 O O . TYR A 1 479 ? 11.898 -10.590 -5.817 1.00 74.12 479 TYR A O 1
ATOM 3744 N N . ARG A 1 480 ? 12.744 -9.767 -7.740 1.00 89.88 480 ARG A N 1
ATOM 3745 C CA . ARG A 1 480 ? 13.692 -8.820 -7.138 1.00 89.88 480 ARG A CA 1
ATOM 3746 C C . ARG A 1 480 ? 13.214 -7.408 -7.462 1.00 89.88 480 ARG A C 1
ATOM 3748 O O . ARG A 1 480 ? 12.656 -7.183 -8.531 1.00 89.88 480 ARG A O 1
ATOM 3755 N N . PHE A 1 481 ? 13.409 -6.465 -6.550 1.00 93.56 481 PHE A N 1
ATOM 3756 C CA . PHE A 1 481 ? 13.190 -5.056 -6.867 1.00 93.56 481 PHE A CA 1
ATOM 3757 C C . PHE A 1 481 ? 14.252 -4.567 -7.856 1.00 93.56 481 PHE A C 1
ATOM 3759 O O . PHE A 1 481 ? 15.351 -5.115 -7.898 1.00 93.56 481 PHE A O 1
ATOM 3766 N N . ILE A 1 482 ? 13.900 -3.565 -8.657 1.00 94.81 482 ILE A N 1
ATOM 3767 C CA . ILE A 1 482 ? 14.847 -2.863 -9.526 1.00 94.81 482 ILE A CA 1
ATOM 3768 C C . ILE A 1 482 ? 15.632 -1.906 -8.628 1.00 94.81 482 ILE A C 1
ATOM 3770 O O . ILE A 1 482 ? 15.037 -0.994 -8.052 1.00 94.81 482 ILE A O 1
ATOM 3774 N N . ASP A 1 483 ? 16.931 -2.141 -8.470 1.00 94.56 483 ASP A N 1
ATOM 3775 C CA . ASP A 1 483 ? 17.783 -1.409 -7.520 1.00 94.56 483 ASP A CA 1
ATOM 3776 C C . ASP A 1 483 ? 19.001 -0.732 -8.168 1.00 94.56 483 ASP A C 1
ATOM 3778 O O . ASP A 1 483 ? 19.706 0.027 -7.504 1.00 94.56 483 ASP A O 1
ATOM 3782 N N . SER A 1 484 ? 19.233 -0.937 -9.470 1.00 94.19 484 SER A N 1
ATOM 3783 C CA . SER A 1 484 ? 20.408 -0.407 -10.164 1.00 94.19 484 SER A CA 1
ATOM 3784 C C . SER A 1 484 ? 20.107 0.189 -11.546 1.00 94.19 484 SER A C 1
ATOM 3786 O O . SER A 1 484 ? 19.153 -0.177 -12.235 1.00 94.19 484 SER A O 1
ATOM 3788 N N . ALA A 1 485 ? 20.969 1.102 -11.998 1.00 94.38 485 ALA A N 1
ATOM 3789 C CA . ALA A 1 485 ? 20.936 1.625 -13.364 1.00 94.38 485 ALA A CA 1
ATOM 3790 C C . ALA A 1 485 ? 21.214 0.537 -14.426 1.00 94.38 485 ALA A C 1
ATOM 3792 O O . ALA A 1 485 ? 20.729 0.635 -15.557 1.00 94.38 485 ALA A O 1
ATOM 3793 N N . GLU A 1 486 ? 21.961 -0.513 -14.068 1.00 93.31 486 GLU A N 1
ATOM 3794 C CA . GLU A 1 486 ? 22.210 -1.667 -14.938 1.00 93.31 486 GLU A CA 1
ATOM 3795 C C . GLU A 1 486 ? 20.923 -2.455 -15.197 1.00 93.31 486 GLU A C 1
ATOM 3797 O O . GLU A 1 486 ? 20.644 -2.797 -16.348 1.00 93.31 486 GLU A O 1
ATOM 3802 N N . ASP A 1 487 ? 20.087 -2.645 -14.171 1.00 94.81 487 ASP A N 1
ATOM 3803 C CA . ASP A 1 487 ? 18.775 -3.285 -14.303 1.00 94.81 487 ASP A CA 1
ATOM 3804 C C . ASP A 1 487 ? 17.888 -2.525 -15.299 1.00 94.81 487 ASP A C 1
ATOM 3806 O O . ASP A 1 487 ? 17.284 -3.120 -16.196 1.00 94.81 487 ASP A O 1
ATOM 3810 N N . LEU A 1 488 ? 17.847 -1.190 -15.198 1.00 95.56 488 LEU A N 1
ATOM 3811 C CA . LEU A 1 488 ? 17.104 -0.350 -16.143 1.00 95.56 488 LEU A CA 1
ATOM 3812 C C . LEU A 1 488 ? 17.658 -0.463 -17.568 1.00 95.56 488 LEU A C 1
ATOM 3814 O O . LEU A 1 488 ? 16.888 -0.499 -18.530 1.00 95.56 488 LEU A O 1
ATOM 3818 N N . SER A 1 489 ? 18.981 -0.533 -17.721 1.00 95.31 489 SER A N 1
ATOM 3819 C CA . SER A 1 489 ? 19.627 -0.740 -19.021 1.00 95.31 489 SER A CA 1
ATOM 3820 C C . SER A 1 489 ? 19.272 -2.105 -19.622 1.00 95.31 489 SER A C 1
ATOM 3822 O O . SER A 1 489 ? 18.949 -2.196 -20.811 1.00 95.31 489 SER A O 1
ATOM 3824 N N . ALA A 1 490 ? 19.243 -3.159 -18.801 1.00 95.25 490 ALA A N 1
ATOM 3825 C CA . ALA A 1 490 ? 18.835 -4.500 -19.211 1.00 95.25 490 ALA A CA 1
ATOM 3826 C C . ALA A 1 490 ? 17.365 -4.533 -19.657 1.00 95.25 490 ALA A C 1
ATOM 3828 O O . ALA A 1 490 ? 17.065 -5.056 -20.732 1.00 95.25 490 ALA A O 1
ATOM 3829 N N . ILE A 1 491 ? 16.463 -3.894 -18.900 1.00 96.56 491 ILE A N 1
ATOM 3830 C CA . ILE A 1 491 ? 15.045 -3.756 -19.266 1.00 96.56 491 ILE A CA 1
ATOM 3831 C C . ILE A 1 491 ? 14.900 -3.001 -20.592 1.00 96.56 491 ILE A C 1
ATOM 3833 O O . ILE A 1 491 ? 14.222 -3.476 -21.501 1.00 96.56 491 ILE A O 1
ATOM 3837 N N . ARG A 1 492 ? 15.574 -1.856 -20.759 1.00 96.75 492 ARG A N 1
ATOM 3838 C CA . ARG A 1 492 ? 15.528 -1.075 -22.010 1.00 96.75 492 ARG A CA 1
ATOM 3839 C C . ARG A 1 492 ? 16.061 -1.872 -23.200 1.00 96.75 492 ARG A C 1
ATOM 3841 O O . ARG A 1 492 ? 15.459 -1.840 -24.270 1.00 96.75 492 ARG A O 1
ATOM 3848 N N . THR A 1 493 ? 17.147 -2.620 -23.010 1.00 96.56 493 THR A N 1
ATOM 3849 C CA . THR A 1 493 ? 17.722 -3.494 -24.044 1.00 96.56 493 THR A CA 1
ATOM 3850 C C . THR A 1 493 ? 16.752 -4.608 -24.432 1.00 96.56 493 THR A C 1
ATOM 3852 O O . THR A 1 493 ? 16.594 -4.900 -25.618 1.00 96.56 493 THR A O 1
ATOM 3855 N N . PHE A 1 494 ? 16.069 -5.210 -23.454 1.00 96.38 494 PHE A N 1
ATOM 3856 C CA . PHE A 1 494 ? 15.020 -6.196 -23.702 1.00 96.38 494 PHE A CA 1
ATOM 3857 C C . PHE A 1 494 ? 13.863 -5.593 -24.511 1.00 96.38 494 PHE A C 1
ATOM 3859 O O . PHE A 1 494 ? 13.513 -6.134 -25.558 1.00 96.38 494 PHE A O 1
ATOM 3866 N N . LEU A 1 495 ? 13.332 -4.439 -24.091 1.00 96.88 495 LEU A N 1
ATOM 3867 C CA . LEU A 1 495 ? 12.231 -3.754 -24.778 1.00 96.88 495 LEU A CA 1
ATOM 3868 C C . LEU A 1 495 ? 12.593 -3.362 -26.221 1.00 96.88 495 LEU A C 1
ATOM 3870 O O . LEU A 1 495 ? 11.771 -3.498 -27.122 1.00 96.88 495 LEU A O 1
ATOM 3874 N N . GLN A 1 496 ? 13.836 -2.944 -26.476 1.00 96.31 496 GLN A N 1
ATOM 3875 C CA . GLN A 1 496 ? 14.321 -2.648 -27.832 1.00 96.31 496 GLN A CA 1
ATOM 3876 C C . GLN A 1 496 ? 14.413 -3.893 -28.725 1.00 96.31 496 GLN A C 1
ATOM 3878 O O . GLN A 1 496 ? 14.223 -3.794 -29.936 1.00 96.31 496 GLN A O 1
ATOM 3883 N N . ARG A 1 497 ? 14.702 -5.059 -28.136 1.00 95.62 497 ARG A N 1
ATOM 3884 C CA . ARG A 1 497 ? 14.777 -6.352 -28.834 1.00 95.62 497 ARG A CA 1
ATOM 3885 C C . ARG A 1 497 ? 13.436 -7.074 -28.917 1.00 95.62 497 ARG A C 1
ATOM 3887 O O . ARG A 1 497 ? 13.367 -8.132 -29.531 1.00 95.62 497 ARG A O 1
ATOM 3894 N N . LEU A 1 498 ? 12.365 -6.509 -28.359 1.00 94.94 498 LEU A N 1
ATOM 3895 C CA . LEU A 1 498 ? 11.030 -7.105 -28.388 1.00 94.94 498 LEU A CA 1
ATOM 3896 C C . LEU A 1 498 ? 10.567 -7.563 -29.792 1.00 94.94 498 LEU A C 1
ATOM 3898 O O . LEU A 1 498 ? 10.000 -8.6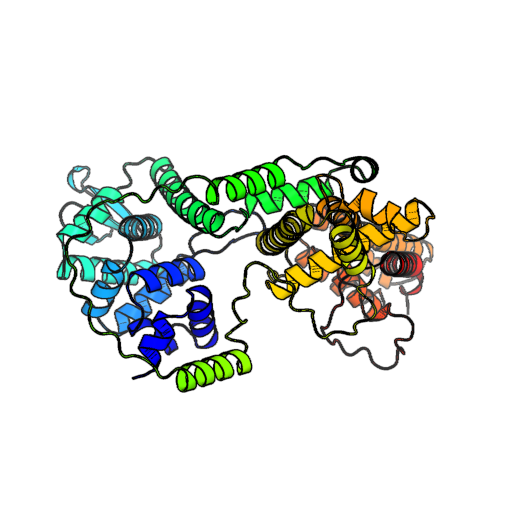54 -29.888 1.00 94.94 498 LEU A O 1
ATOM 3902 N N . PRO A 1 499 ? 10.844 -6.830 -30.896 1.00 93.06 499 PRO A N 1
ATOM 3903 C CA . PRO A 1 499 ? 10.459 -7.269 -32.238 1.00 93.06 499 PRO A CA 1
ATOM 3904 C C . PRO A 1 499 ? 11.087 -8.598 -32.684 1.00 93.06 499 PRO A C 1
ATOM 3906 O O . PRO A 1 499 ? 10.517 -9.258 -33.553 1.00 93.06 499 PRO A O 1
ATOM 3909 N N . ASP A 1 500 ? 12.233 -8.985 -32.113 1.00 92.25 500 ASP A N 1
ATOM 3910 C CA . ASP A 1 500 ? 12.933 -10.233 -32.439 1.00 92.25 500 ASP A CA 1
ATOM 3911 C C . ASP A 1 500 ? 12.281 -11.458 -31.773 1.00 92.25 500 ASP A C 1
ATOM 3913 O O . ASP A 1 500 ? 12.433 -12.571 -32.269 1.00 92.25 500 ASP A O 1
ATOM 3917 N N . TYR A 1 501 ? 11.505 -11.251 -30.702 1.00 89.06 501 TYR A N 1
ATOM 3918 C CA . TYR A 1 501 ? 10.725 -12.294 -30.014 1.00 89.06 501 TYR A CA 1
ATOM 3919 C C . TYR A 1 501 ? 9.319 -12.489 -30.601 1.00 89.06 501 TYR A C 1
ATOM 3921 O O . TYR A 1 501 ? 8.554 -13.330 -30.133 1.00 89.06 501 TYR A O 1
ATOM 3929 N N . CYS A 1 502 ? 8.954 -11.691 -31.606 1.00 84.94 502 CYS A N 1
ATOM 3930 C CA . CYS A 1 502 ? 7.675 -11.792 -32.297 1.00 84.94 502 CYS A CA 1
ATOM 3931 C C . CYS A 1 502 ? 7.857 -12.639 -33.574 1.00 84.94 502 CYS A C 1
ATOM 3933 O O . CYS A 1 502 ? 8.522 -12.191 -34.515 1.00 84.94 502 CYS A O 1
ATOM 3935 N N . GLY A 1 503 ? 7.251 -13.830 -33.641 1.00 71.50 503 GLY A N 1
ATOM 3936 C CA . GLY A 1 503 ? 7.216 -14.658 -34.861 1.00 71.50 503 GLY A CA 1
ATOM 3937 C C . GLY A 1 503 ? 8.032 -15.957 -34.857 1.00 71.50 503 GLY A C 1
ATOM 3938 O O . GLY A 1 503 ? 8.301 -16.486 -35.935 1.00 71.50 503 GLY A O 1
ATOM 3939 N N . THR A 1 504 ? 8.421 -16.464 -33.686 1.00 58.50 504 THR A N 1
ATOM 3940 C CA . THR A 1 504 ? 8.711 -17.900 -33.488 1.00 58.50 504 THR A CA 1
ATOM 3941 C C . THR A 1 504 ? 7.415 -18.666 -33.303 1.00 58.50 504 THR A C 1
ATOM 3943 O O . THR A 1 504 ? 7.276 -19.740 -33.928 1.00 58.50 504 THR A O 1
#